Protein AF-A0A9P8H3J5-F1 (afdb_monomer)

Sequence (522 aa):
MYPSPPSVAFEPEHEPVWHLKERVVLTWQNEHNQAMHLGEPSPLNKDASLVLWLGLDSNQAVVMLQLTVTHYTKGKRKKFDIFSVPESLKLDSNEISVLGIDDIAEDISRMFEAIEGSSKSRFLRLSLSKTIPSQTLMPIRKTARAVQGAAEHVMLSMQALAKSAERFEVHMGYSTYAHQALTRNIHTLGSNYTIPSFDLQSSYSHNGGAFDLWDDYLDTESARTATNAGVDLDHRHAHKRRRARSQQGEEEEQYGEDEGPQAKRQGPRAAVDDAPPPAYEQVQVPASDCAATPRSVKCRDGSSIVPTTPLNQSSCAASSFSLDPLDTPDSPPLGPPFSPRVGPSQRPPLLLDTQPIPLTNGRLDINVALHKAFVNWLCSMERLRPYLHEDHELYTMLVAYGLAVQRGDITRFPNIKARATSLVLKQHVSSTSEVRNWDLPAEKLVQRLVRWMCGLVLHADEELIDDLLLLTRRAVELTLDGDRSSAVLDTTKRDEFLLQEATCVARFFVTYAQHLSRQLKS

Secondary structure (DSSP, 8-state):
-BPPPTT--B-TTS--EEEEEEEEEEEEE-TT--EEEE---BTTBTT--EEEEEEEETTEEEEEEEEEEEEEETTEEEEEEEEEEESS-EES-SS-EEEETTTS-HHHHHHHHHHHSS--SEEEEEEEE-SSPEEEEEEPP---SPP-THHHHHHHHHHHHHHH-SEEEEEEE--HHHHHHHHHHHHHHHH-B-PPPB-TTTHHHHT-EEE--HHHHS-TTS---HHHHHHHHHHHHHHHHHHHHHTTS---------------------------PPP----------------------------------------------------------------S--------------S--------HHHHHHHHHHHHHHHHHSTTGGG-HHHHHHHHHHHHHHHTT-TTTHHHHHHHHHHHHHHHHHHS-PPPP-TTS-HHHHHHHHHHHHHHH-S---HHHHHHHHHHHHHHHHHHH--S---HHHHHHHHHHHHHHHHHHHHHHHHHHHHHHHHHTT-

Radius of gyration: 34.44 Å; Cα contacts (8 Å, |Δi|>4): 638; chains: 1; bounding box: 90×84×95 Å

Nearest PDB structures (foldseek):
  4nqi-assembly2_D  TM=3.459E-01  e=8.595E+00  Dictyostelium discoideum
  6wgt-assembly2_B  TM=2.271E-01  e=6.020E+00  Homo sapiens
  3wvf-assembly1_A  TM=1.369E-01  e=4.912E+00  Escherichia coli UTI89

Structure (mmCIF, N/CA/C/O backbone):
data_AF-A0A9P8H3J5-F1
#
_entry.id   AF-A0A9P8H3J5-F1
#
loop_
_atom_site.group_PDB
_atom_site.id
_atom_site.type_symbol
_atom_site.label_atom_id
_atom_site.label_alt_id
_atom_site.label_comp_id
_atom_site.label_asym_id
_atom_site.label_entity_id
_atom_site.label_seq_id
_atom_site.pdbx_PDB_ins_code
_atom_site.Cartn_x
_atom_site.Cartn_y
_atom_site.Cartn_z
_atom_site.occupancy
_atom_site.B_iso_or_equiv
_atom_site.auth_seq_id
_atom_site.auth_comp_id
_atom_site.auth_asym_id
_atom_site.auth_atom_id
_atom_site.pdbx_PDB_model_num
ATOM 1 N N . MET A 1 1 ? 8.520 10.234 3.195 1.00 81.06 1 MET A N 1
ATOM 2 C CA . MET A 1 1 ? 8.019 10.651 4.521 1.00 81.06 1 MET A CA 1
ATOM 3 C C . MET A 1 1 ? 6.517 10.777 4.401 1.00 81.06 1 MET A C 1
ATOM 5 O O . MET A 1 1 ? 6.057 11.198 3.342 1.00 81.06 1 MET A O 1
ATOM 9 N N . TYR A 1 2 ? 5.777 10.349 5.416 1.00 86.81 2 TYR A N 1
ATOM 10 C CA . TYR A 1 2 ? 4.318 10.397 5.414 1.00 86.81 2 TYR A CA 1
ATOM 11 C C . TYR A 1 2 ? 3.829 11.667 6.116 1.00 86.81 2 TYR A C 1
ATOM 13 O O . TYR A 1 2 ? 4.462 12.096 7.079 1.00 86.81 2 TYR A O 1
ATOM 21 N N . PRO A 1 3 ? 2.721 12.273 5.654 1.00 90.00 3 PRO A N 1
ATOM 22 C CA . PRO A 1 3 ? 2.063 13.318 6.421 1.00 90.00 3 PRO A CA 1
ATOM 23 C C . PRO A 1 3 ? 1.509 12.731 7.721 1.00 90.00 3 PRO A C 1
ATOM 25 O O . PRO A 1 3 ? 1.103 11.563 7.755 1.00 90.00 3 PRO A O 1
ATOM 28 N N . SER A 1 4 ? 1.460 13.562 8.758 1.00 88.88 4 SER A N 1
ATOM 29 C CA . SER A 1 4 ? 0.880 13.213 10.050 1.00 88.88 4 SER A CA 1
ATOM 30 C C . SER A 1 4 ? -0.568 12.712 9.932 1.00 88.88 4 SER A C 1
ATOM 32 O O . SER A 1 4 ? -1.295 13.102 9.008 1.00 88.88 4 SER A O 1
ATOM 34 N N . PRO A 1 5 ? -1.012 11.823 10.840 1.00 89.31 5 PRO A N 1
ATOM 35 C CA . PRO A 1 5 ? -2.388 11.345 10.859 1.00 89.31 5 PRO A CA 1
ATOM 36 C C . PRO A 1 5 ? -3.385 12.515 10.944 1.00 89.31 5 PRO A C 1
ATOM 38 O O . PRO A 1 5 ? -3.269 13.350 11.835 1.00 89.31 5 PRO A O 1
ATOM 41 N N . PRO A 1 6 ? -4.408 12.571 10.073 1.00 84.00 6 PRO A N 1
ATOM 42 C CA . PRO A 1 6 ? -5.250 13.763 9.908 1.00 84.00 6 PRO A CA 1
ATOM 43 C C . PRO A 1 6 ? -6.159 14.076 11.108 1.00 84.00 6 PRO A C 1
ATOM 45 O O . PRO A 1 6 ? -6.686 15.180 11.213 1.00 84.00 6 PRO A O 1
ATOM 48 N N . SER A 1 7 ? -6.382 13.098 11.987 1.00 88.56 7 SER A N 1
ATOM 49 C CA . SER A 1 7 ? -7.260 13.208 13.159 1.00 88.56 7 SER A CA 1
ATOM 50 C C . SER A 1 7 ? -6.509 13.630 14.430 1.00 88.56 7 SER A C 1
ATOM 52 O O . SER A 1 7 ? -7.138 13.797 15.473 1.00 88.56 7 SER A O 1
ATOM 54 N N . VAL A 1 8 ? -5.187 13.801 14.358 1.00 91.38 8 VAL A N 1
ATOM 55 C CA . VAL A 1 8 ? -4.309 14.077 15.501 1.00 91.38 8 VAL A CA 1
ATOM 56 C C . VAL A 1 8 ? -3.567 15.385 15.268 1.00 91.38 8 VAL A C 1
ATOM 58 O O . VAL A 1 8 ? -3.103 15.645 14.161 1.00 91.38 8 VAL A O 1
ATOM 61 N N . ALA A 1 9 ? -3.449 16.190 16.319 1.00 92.50 9 ALA A N 1
ATOM 62 C CA . ALA A 1 9 ? -2.555 17.336 16.351 1.00 92.50 9 ALA A CA 1
ATOM 63 C C . ALA A 1 9 ? -1.394 17.044 17.308 1.00 92.50 9 ALA A C 1
ATOM 65 O O . ALA A 1 9 ? -1.600 16.514 18.402 1.00 92.50 9 ALA A O 1
ATOM 66 N N . PHE A 1 10 ? -0.184 17.387 16.882 1.00 93.12 10 PHE A N 1
ATOM 67 C CA . PHE A 1 10 ? 1.026 17.306 17.696 1.00 93.12 10 PHE A CA 1
ATOM 68 C C . PHE A 1 10 ? 1.394 18.701 18.187 1.00 93.12 10 PHE A C 1
ATOM 70 O O . PHE A 1 10 ? 1.030 19.698 17.557 1.00 93.12 10 PHE A O 1
ATOM 77 N N . GLU A 1 11 ? 2.114 18.778 19.301 1.00 91.31 11 GLU A N 1
ATOM 78 C CA . GLU A 1 11 ? 2.698 20.054 19.706 1.00 91.31 11 GLU A CA 1
ATOM 79 C C . GLU A 1 11 ? 3.701 20.516 18.628 1.00 91.31 11 GLU A C 1
ATOM 81 O O . GLU A 1 11 ? 4.525 19.707 18.195 1.00 91.31 11 GLU A O 1
ATOM 86 N N . PRO A 1 12 ? 3.658 21.783 18.165 1.00 81.81 12 PRO A N 1
ATOM 87 C CA . PRO A 1 12 ? 4.407 22.223 16.979 1.00 81.81 12 PRO A CA 1
ATOM 88 C C . PRO A 1 12 ? 5.925 22.006 17.043 1.00 81.81 12 PRO A C 1
ATOM 90 O O . PRO A 1 12 ? 6.573 21.871 16.009 1.00 81.81 12 PRO A O 1
ATOM 93 N N . GLU A 1 13 ? 6.496 21.993 18.248 1.00 82.94 13 GLU A N 1
ATOM 94 C CA . GLU A 1 13 ? 7.934 21.807 18.482 1.00 82.94 13 GLU A CA 1
ATOM 95 C C . GLU A 1 13 ? 8.346 20.324 18.558 1.00 82.94 13 GLU A C 1
ATOM 97 O O . GLU A 1 13 ? 9.537 20.019 18.536 1.00 82.94 13 GLU A O 1
ATOM 102 N N . HIS A 1 14 ? 7.373 19.407 18.599 1.00 84.50 14 HIS A N 1
ATOM 103 C CA . HIS A 1 14 ? 7.555 17.974 18.857 1.00 84.50 14 HIS A CA 1
ATOM 104 C C . HIS A 1 14 ? 6.808 17.089 17.845 1.00 84.50 14 HIS A C 1
ATOM 106 O O . HIS A 1 14 ? 6.445 15.951 18.145 1.00 84.50 14 HIS A O 1
ATOM 112 N N . GLU A 1 15 ? 6.535 17.597 16.638 1.00 90.00 15 GLU A N 1
ATOM 113 C CA . GLU A 1 15 ? 5.876 16.802 15.602 1.00 90.00 15 GLU A CA 1
ATOM 114 C C . GLU A 1 15 ? 6.831 15.724 15.043 1.00 90.00 15 GLU A C 1
ATOM 116 O O . GLU A 1 15 ? 7.870 16.062 14.462 1.00 90.00 15 GLU A O 1
ATOM 121 N N . PRO A 1 16 ? 6.490 14.422 15.154 1.00 91.81 16 PRO A N 1
ATOM 122 C CA . PRO A 1 16 ? 7.351 13.361 14.650 1.00 91.81 16 PRO A CA 1
ATOM 123 C C . PRO A 1 16 ? 7.414 13.342 13.121 1.00 91.81 16 PRO A C 1
ATOM 125 O O . PRO A 1 16 ? 6.415 13.513 12.419 1.00 91.81 16 PRO A O 1
ATOM 128 N N . VAL A 1 17 ? 8.580 12.993 12.584 1.00 92.44 17 VAL A N 1
ATOM 129 C CA . VAL A 1 17 ? 8.745 12.699 11.159 1.00 92.44 17 VAL A CA 1
ATOM 130 C C . VAL A 1 17 ? 8.361 11.245 10.899 1.00 92.44 17 VAL A C 1
ATOM 132 O O . VAL A 1 17 ? 9.054 10.315 11.311 1.00 92.44 17 VAL A O 1
ATOM 135 N N . TRP A 1 18 ? 7.262 11.026 10.180 1.00 93.12 18 TRP A N 1
ATOM 136 C CA . TRP A 1 18 ? 6.748 9.682 9.908 1.00 93.12 18 TRP A CA 1
ATOM 137 C C . TRP A 1 18 ? 7.448 9.013 8.717 1.00 93.12 18 TRP A C 1
ATOM 139 O O . TRP A 1 18 ? 7.476 9.527 7.589 1.00 93.12 18 TRP A O 1
ATOM 149 N N . HIS A 1 19 ? 7.977 7.812 8.950 1.00 91.62 19 HIS A N 1
ATOM 150 C CA . HIS A 1 19 ? 8.714 7.021 7.961 1.00 91.62 19 HIS A CA 1
ATOM 151 C C . HIS A 1 19 ? 7.955 5.784 7.487 1.00 91.62 19 HIS A C 1
ATOM 153 O O . HIS A 1 19 ? 8.185 5.335 6.365 1.00 91.62 19 HIS A O 1
ATOM 159 N N . LEU A 1 20 ? 7.037 5.270 8.305 1.00 92.75 20 LEU A N 1
ATOM 160 C CA . LEU A 1 20 ? 6.220 4.101 8.010 1.00 92.75 20 LEU A CA 1
ATOM 161 C C . LEU A 1 20 ? 4.750 4.405 8.288 1.00 92.75 20 LEU A C 1
ATOM 163 O O . LEU A 1 20 ? 4.419 4.973 9.329 1.00 92.75 20 LEU A O 1
ATOM 167 N N . LYS A 1 21 ? 3.891 3.972 7.369 1.00 93.50 21 LYS A N 1
ATOM 168 C CA . LYS A 1 21 ? 2.440 3.942 7.519 1.00 93.50 21 LYS A CA 1
ATOM 169 C C . LYS A 1 21 ? 1.933 2.713 6.780 1.00 93.50 21 LYS A C 1
ATOM 171 O O . LYS A 1 21 ? 1.763 2.763 5.566 1.00 93.50 21 LYS A O 1
ATOM 176 N N . GLU A 1 22 ? 1.714 1.624 7.500 1.00 91.06 22 GLU A N 1
ATOM 177 C CA . GLU A 1 22 ? 1.332 0.348 6.890 1.00 91.06 22 GLU A CA 1
ATOM 178 C C . GLU A 1 22 ? 0.123 -0.259 7.578 1.00 91.06 22 GLU A C 1
ATOM 180 O O . GLU A 1 22 ? -0.057 -0.121 8.787 1.00 91.06 22 GLU A O 1
ATOM 185 N N . ARG A 1 23 ? -0.717 -0.945 6.803 1.00 89.56 23 ARG A N 1
ATOM 186 C CA . ARG A 1 23 ? -1.819 -1.721 7.367 1.00 89.56 23 ARG A CA 1
ATOM 187 C C . ARG A 1 23 ? -1.261 -2.994 7.993 1.00 89.56 23 ARG A C 1
ATOM 189 O O . ARG A 1 23 ? -0.453 -3.684 7.374 1.00 89.56 23 ARG A O 1
ATOM 196 N N . VAL A 1 24 ? -1.711 -3.300 9.205 1.00 91.50 24 VAL A N 1
ATOM 197 C CA . VAL A 1 24 ? -1.157 -4.401 9.995 1.00 91.50 24 VAL A CA 1
ATOM 198 C C . VAL A 1 24 ? -2.235 -5.306 10.568 1.00 91.50 24 VAL A C 1
ATOM 200 O O . VAL A 1 24 ? -3.375 -4.888 10.784 1.00 91.50 24 VAL A O 1
ATOM 203 N N . VAL A 1 25 ? -1.832 -6.541 10.838 1.00 90.81 25 VAL A N 1
ATOM 204 C CA . VAL A 1 25 ? -2.542 -7.487 11.694 1.00 90.81 25 VAL A CA 1
ATOM 205 C C . VAL A 1 25 ? -1.675 -7.715 12.923 1.00 90.81 25 VAL A C 1
ATOM 207 O O . VAL A 1 25 ? -0.479 -7.975 12.810 1.00 90.81 25 VAL A O 1
ATOM 210 N N . LEU A 1 26 ? -2.275 -7.590 14.100 1.00 92.69 26 LEU A N 1
ATOM 211 C CA . LEU A 1 26 ? -1.624 -7.874 15.370 1.00 92.69 26 LEU A CA 1
ATOM 212 C C . LEU A 1 26 ? -2.099 -9.208 15.902 1.00 92.69 26 LEU A C 1
ATOM 214 O O . LEU A 1 26 ? -3.298 -9.477 15.864 1.00 92.69 26 LEU A O 1
ATOM 218 N N . THR A 1 27 ? -1.179 -9.979 16.467 1.00 92.25 27 THR A N 1
ATOM 219 C CA . THR A 1 27 ? -1.492 -11.219 17.177 1.00 92.25 27 THR A CA 1
ATOM 220 C C . THR A 1 27 ? -0.816 -11.249 18.537 1.00 92.25 27 THR A C 1
ATOM 222 O O . THR A 1 27 ? 0.349 -10.874 18.666 1.00 92.25 27 THR A O 1
ATOM 225 N N . TRP A 1 28 ? -1.534 -11.703 19.560 1.00 92.88 28 TRP A N 1
ATOM 226 C CA . TRP A 1 28 ? -0.997 -11.884 20.909 1.00 92.88 28 TRP A CA 1
ATOM 227 C C . TRP A 1 28 ? -1.733 -13.005 21.638 1.00 92.88 28 TRP A C 1
ATOM 229 O O . TRP A 1 28 ? -2.770 -13.486 21.182 1.00 92.88 28 TRP A O 1
ATOM 239 N N . GLN A 1 29 ? -1.202 -13.423 22.783 1.00 89.19 29 GLN A N 1
ATOM 240 C CA . GLN A 1 29 ? -1.889 -14.347 23.680 1.00 89.19 29 GLN A CA 1
ATOM 241 C C . GLN A 1 29 ? -2.509 -13.562 24.831 1.00 89.19 29 GLN A C 1
ATOM 243 O O . GLN A 1 29 ? -1.856 -12.703 25.424 1.00 89.19 29 GLN A O 1
ATOM 248 N N . ASN A 1 30 ? -3.779 -13.828 25.132 1.00 83.62 30 ASN A N 1
ATOM 249 C CA . ASN A 1 30 ? -4.392 -13.289 26.343 1.00 83.62 30 ASN A CA 1
ATOM 250 C C . ASN A 1 30 ? -3.945 -14.076 27.590 1.00 83.62 30 ASN A C 1
ATOM 252 O O . ASN A 1 30 ? -3.291 -15.111 27.490 1.00 83.62 30 ASN A O 1
ATOM 256 N N . GLU A 1 31 ? -4.366 -13.623 28.773 1.00 78.88 31 GLU A N 1
ATOM 257 C CA . GLU A 1 31 ? -4.077 -14.270 30.068 1.00 78.88 31 GLU A CA 1
ATOM 258 C C . GLU A 1 31 ? -4.538 -15.740 30.151 1.00 78.88 31 GLU A C 1
ATOM 260 O O . GLU A 1 31 ? -4.097 -16.492 31.013 1.00 78.88 31 GLU A O 1
ATOM 265 N N . HIS A 1 32 ? -5.427 -16.158 29.246 1.00 80.75 32 HIS A N 1
ATOM 266 C CA . HIS A 1 32 ? -5.994 -17.502 29.173 1.00 80.75 32 HIS A CA 1
ATOM 267 C C . HIS A 1 32 ? -5.333 -18.342 28.062 1.00 80.75 32 HIS A C 1
ATOM 269 O O . HIS A 1 32 ? -5.881 -19.372 27.668 1.00 80.75 32 HIS A O 1
ATOM 275 N N . ASN A 1 33 ? -4.185 -17.898 27.531 1.00 77.94 33 ASN A N 1
ATOM 276 C CA . ASN A 1 33 ? -3.461 -18.498 26.402 1.00 77.94 33 ASN A CA 1
ATOM 277 C C . ASN A 1 33 ? -4.294 -18.657 25.120 1.00 77.94 33 ASN A C 1
ATOM 279 O O . ASN A 1 33 ? -3.984 -19.486 24.264 1.00 77.94 33 ASN A O 1
ATOM 283 N N . GLN A 1 34 ? -5.352 -17.866 24.959 1.00 82.31 34 GLN A N 1
ATOM 284 C CA . GLN A 1 34 ? -6.109 -17.828 23.716 1.00 82.31 34 GLN A CA 1
ATOM 285 C C . GLN A 1 34 ? -5.425 -16.866 22.749 1.00 82.31 34 GLN A C 1
ATOM 287 O O . GLN A 1 34 ? -5.047 -15.751 23.125 1.00 82.31 34 GLN A O 1
ATOM 292 N N . ALA A 1 35 ? -5.283 -17.306 21.500 1.00 83.06 35 ALA A N 1
ATOM 293 C CA . ALA A 1 35 ? -4.783 -16.471 20.423 1.00 83.06 35 ALA A CA 1
ATOM 294 C C . ALA A 1 35 ? -5.803 -15.369 20.117 1.00 83.06 35 ALA A C 1
ATOM 296 O O . ALA A 1 35 ? -6.949 -15.639 19.756 1.00 83.06 35 ALA A O 1
ATOM 297 N N . MET A 1 36 ? -5.372 -14.126 20.282 1.00 87.06 36 MET A N 1
ATOM 298 C CA . MET A 1 36 ? -6.136 -12.930 19.968 1.00 87.06 36 MET A CA 1
ATOM 299 C C . MET A 1 36 ? -5.539 -12.265 18.736 1.00 87.06 36 MET A C 1
ATOM 301 O O . MET A 1 36 ? -4.320 -12.262 18.551 1.00 87.06 36 MET A O 1
ATOM 305 N N . HIS A 1 37 ? -6.402 -11.661 17.927 1.00 86.69 37 HIS A N 1
ATOM 306 C CA . HIS A 1 37 ? -6.003 -10.912 16.745 1.00 86.69 37 HIS A CA 1
ATOM 307 C C . HIS A 1 37 ? -6.721 -9.561 16.662 1.00 86.69 37 HIS A C 1
ATOM 309 O O . HIS A 1 37 ? -7.819 -9.365 17.194 1.00 86.69 37 HIS A O 1
ATOM 315 N N . LEU A 1 38 ? -6.095 -8.612 15.968 1.00 88.31 38 LEU A N 1
ATOM 316 C CA . LEU A 1 38 ? -6.678 -7.317 15.629 1.00 88.31 38 LEU A CA 1
ATOM 317 C C . LEU A 1 38 ? -6.196 -6.867 14.247 1.00 88.31 38 LEU A C 1
ATOM 319 O O . LEU A 1 38 ? -5.045 -7.083 13.891 1.00 88.31 38 LEU A O 1
ATOM 323 N N . GLY A 1 39 ? -7.063 -6.202 13.483 1.00 81.81 39 GLY A N 1
ATOM 324 C CA . GLY A 1 39 ? -6.759 -5.726 12.124 1.00 81.81 39 GLY A CA 1
ATOM 325 C C . GLY A 1 39 ? -7.553 -6.433 11.024 1.00 81.81 39 GLY A C 1
ATOM 326 O O . GLY A 1 39 ? -7.535 -5.984 9.875 1.00 81.81 39 GLY A O 1
ATOM 327 N N . GLU A 1 40 ? -8.313 -7.469 11.389 1.00 73.81 40 GLU A N 1
ATOM 328 C CA . GLU A 1 40 ? -9.227 -8.170 10.491 1.00 73.81 40 GLU A CA 1
ATOM 329 C C . GLU A 1 40 ? -10.328 -7.257 9.925 1.00 73.81 40 GLU A C 1
ATOM 331 O O . GLU A 1 40 ? -10.943 -6.474 10.662 1.00 73.81 40 GLU A O 1
ATOM 336 N N . PRO A 1 41 ? -10.655 -7.382 8.626 1.00 57.69 41 PRO A N 1
ATOM 337 C CA . PRO A 1 41 ? -11.807 -6.720 8.050 1.00 57.69 41 PRO A CA 1
ATOM 338 C C . PRO A 1 41 ? -13.062 -7.457 8.523 1.00 57.69 41 PRO A C 1
ATOM 340 O O . PRO A 1 41 ? -13.454 -8.483 7.973 1.00 57.69 41 PRO A O 1
ATOM 343 N N . SER A 1 42 ? -13.734 -6.929 9.546 1.00 52.50 42 SER A N 1
ATOM 344 C CA . SER A 1 42 ? -15.024 -7.487 9.956 1.00 52.50 42 SER A CA 1
ATOM 345 C C . SER A 1 42 ? -16.015 -7.412 8.781 1.00 52.50 42 SER A C 1
ATOM 347 O O . SER A 1 42 ? -16.145 -6.349 8.160 1.00 52.50 42 SER A O 1
ATOM 349 N N . PRO A 1 43 ? -16.802 -8.468 8.499 1.00 50.28 43 PRO A N 1
ATOM 350 C CA . PRO A 1 43 ? -17.794 -8.456 7.419 1.00 50.28 43 PRO A CA 1
ATOM 351 C C . PRO A 1 43 ? -18.840 -7.333 7.564 1.00 50.28 43 PRO A C 1
ATOM 353 O O . PRO A 1 43 ? -19.448 -6.918 6.575 1.00 50.28 43 PRO A O 1
ATOM 356 N N . LEU A 1 44 ? -19.022 -6.808 8.782 1.00 52.03 44 LEU A N 1
ATOM 357 C CA . LEU A 1 44 ? -19.921 -5.697 9.119 1.00 52.03 44 LEU A CA 1
ATOM 358 C C . LEU A 1 44 ? -19.205 -4.338 9.229 1.00 52.03 44 LEU A C 1
ATOM 360 O O . LEU A 1 44 ? -19.861 -3.294 9.238 1.00 52.03 44 LEU A O 1
ATOM 364 N N . ASN A 1 45 ? -17.873 -4.343 9.297 1.00 57.53 45 ASN A N 1
ATOM 365 C CA . ASN A 1 45 ? -17.013 -3.171 9.429 1.00 57.53 45 ASN A CA 1
ATOM 366 C C . ASN A 1 45 ? -15.839 -3.277 8.439 1.00 57.53 45 ASN A C 1
ATOM 368 O O . ASN A 1 45 ? -14.677 -3.229 8.828 1.00 57.53 45 ASN A O 1
ATOM 372 N N . LYS A 1 46 ? -16.163 -3.433 7.146 1.00 58.88 46 LYS A N 1
ATOM 373 C CA . LYS A 1 46 ? -15.189 -3.638 6.054 1.00 58.88 46 LYS A CA 1
ATOM 374 C C . LYS A 1 46 ? -14.120 -2.544 5.953 1.00 58.88 46 LYS A C 1
ATOM 376 O O . LYS A 1 46 ? -13.053 -2.776 5.399 1.00 58.88 46 LYS A O 1
ATOM 381 N N . ASP A 1 47 ? -14.410 -1.362 6.492 1.00 57.88 47 ASP A N 1
ATOM 382 C CA . ASP A 1 47 ? -13.519 -0.202 6.449 1.00 57.88 47 ASP A CA 1
ATOM 383 C C . ASP A 1 47 ? -12.731 -0.030 7.757 1.00 57.88 47 ASP A C 1
ATOM 385 O O . ASP A 1 47 ? -12.022 0.964 7.891 1.00 57.88 47 ASP A O 1
ATOM 389 N N . ALA A 1 48 ? -12.880 -0.932 8.738 1.00 64.94 48 ALA A N 1
ATOM 390 C CA . ALA A 1 48 ? -11.974 -0.940 9.874 1.00 64.94 48 ALA A CA 1
ATOM 391 C C . ALA A 1 48 ? -10.596 -1.387 9.396 1.00 64.94 48 ALA A C 1
ATOM 393 O O . ALA A 1 48 ? -10.415 -2.495 8.890 1.00 64.94 48 ALA A O 1
ATOM 394 N N . SER A 1 49 ? -9.637 -0.484 9.536 1.00 80.56 49 SER A N 1
ATOM 395 C CA . SER A 1 49 ? -8.236 -0.719 9.233 1.00 80.56 49 SER A CA 1
ATOM 396 C C . SER A 1 49 ? -7.421 -0.413 10.472 1.00 80.56 49 SER A C 1
ATOM 398 O O . SER A 1 49 ? -7.587 0.652 11.073 1.00 80.56 49 SER A O 1
ATOM 400 N N . LEU A 1 50 ? -6.543 -1.344 10.824 1.00 90.88 50 LEU A N 1
ATOM 401 C CA . LEU A 1 50 ? -5.487 -1.113 11.789 1.00 90.88 50 LEU A CA 1
ATOM 402 C C . LEU A 1 50 ? -4.217 -0.727 11.027 1.00 90.88 50 LEU A C 1
ATOM 404 O O . LEU A 1 50 ? -3.801 -1.437 10.112 1.00 90.88 50 LEU A O 1
ATOM 408 N N . VAL A 1 51 ? -3.628 0.408 11.380 1.00 92.69 51 VAL A N 1
ATOM 409 C CA . VAL A 1 51 ? -2.446 0.966 10.722 1.00 92.69 51 VAL A CA 1
ATOM 410 C C . VAL A 1 51 ? -1.352 1.182 11.757 1.00 92.69 51 VAL A C 1
ATOM 412 O O . VAL A 1 51 ? -1.587 1.812 12.786 1.00 92.69 51 VAL A O 1
ATOM 415 N N . LEU A 1 52 ? -0.156 0.682 11.467 1.00 94.06 52 LEU A N 1
ATOM 416 C CA . LEU A 1 52 ? 1.056 0.985 12.212 1.00 94.06 52 LEU A CA 1
ATOM 417 C C . LEU A 1 52 ? 1.708 2.237 11.633 1.00 94.06 52 LEU A C 1
ATOM 419 O O . LEU A 1 52 ? 1.994 2.312 10.435 1.00 94.06 52 LEU A O 1
ATOM 423 N N . TRP A 1 53 ? 2.004 3.174 12.520 1.00 94.62 53 TRP A N 1
ATOM 424 C CA . TRP A 1 53 ? 2.817 4.345 12.258 1.00 94.62 53 TRP A CA 1
ATOM 425 C C . TRP A 1 53 ? 4.148 4.206 12.988 1.00 94.62 53 TRP A C 1
ATOM 427 O O . TRP A 1 53 ? 4.169 3.908 14.183 1.00 94.62 53 TRP A O 1
ATOM 437 N N . LEU A 1 54 ? 5.249 4.437 12.272 1.00 92.50 54 LEU A N 1
ATOM 438 C CA . LEU A 1 54 ? 6.584 4.542 12.860 1.00 92.50 54 LEU A CA 1
ATOM 439 C C . LEU A 1 54 ? 7.261 5.811 12.353 1.00 92.50 54 LEU A C 1
ATOM 441 O O . LEU A 1 54 ? 7.309 6.078 11.145 1.00 92.50 54 LEU A O 1
ATOM 445 N N . GLY A 1 55 ? 7.763 6.601 13.290 1.00 92.94 55 GLY A N 1
ATOM 446 C CA . GLY A 1 55 ? 8.399 7.883 13.038 1.00 92.94 55 GLY A CA 1
ATOM 447 C C . GLY A 1 55 ? 9.573 8.135 13.970 1.00 92.94 55 GLY A C 1
ATOM 448 O O . GLY A 1 55 ? 9.931 7.285 14.788 1.00 92.94 55 GLY A O 1
ATOM 449 N N . LEU A 1 56 ? 10.177 9.307 13.812 1.00 91.56 56 LEU A N 1
ATOM 450 C CA . LEU A 1 56 ? 11.253 9.805 14.659 1.00 91.56 56 LEU A CA 1
ATOM 451 C C . LEU A 1 56 ? 10.886 11.191 15.193 1.00 91.56 56 LEU A C 1
ATOM 453 O O . LEU A 1 56 ? 10.521 12.063 14.409 1.00 91.56 56 LEU A O 1
ATOM 457 N N . ASP A 1 57 ? 11.043 11.400 16.495 1.00 90.44 57 ASP A N 1
ATOM 458 C CA . ASP A 1 57 ? 11.034 12.718 17.135 1.00 90.44 57 ASP A CA 1
ATOM 459 C C . ASP A 1 57 ? 12.392 12.928 17.805 1.00 90.44 57 ASP A C 1
ATOM 461 O O . ASP A 1 57 ? 12.804 12.131 18.643 1.00 90.44 57 ASP A O 1
ATOM 465 N N . SER A 1 58 ? 13.134 13.961 17.400 1.00 86.50 58 SER A N 1
ATOM 466 C CA . SER A 1 58 ? 14.419 14.305 18.026 1.00 86.50 58 SER A CA 1
ATOM 467 C C . SER A 1 58 ? 15.416 13.124 18.109 1.00 86.50 58 SER A C 1
ATOM 469 O O . SER A 1 58 ? 16.157 12.979 19.080 1.00 86.50 58 SER A O 1
ATOM 471 N N . ASN A 1 59 ? 15.443 12.272 17.071 1.00 83.62 59 ASN A N 1
ATOM 472 C CA . ASN A 1 59 ? 16.189 10.999 16.977 1.00 83.62 59 ASN A CA 1
ATOM 473 C C . ASN A 1 59 ? 15.730 9.868 17.918 1.00 83.62 59 ASN A C 1
ATOM 475 O O . ASN A 1 59 ? 16.416 8.852 18.030 1.00 83.62 59 ASN A O 1
ATOM 479 N N . GLN A 1 60 ? 14.577 10.005 18.559 1.00 88.88 60 GLN A N 1
ATOM 480 C CA . GLN A 1 60 ? 13.920 8.955 19.329 1.00 88.88 60 GLN A CA 1
ATOM 481 C C . GLN A 1 60 ? 12.802 8.328 18.491 1.00 88.88 60 GLN A C 1
ATOM 483 O O . GLN A 1 60 ? 12.106 9.014 17.742 1.00 88.88 60 GLN A O 1
ATOM 488 N N . ALA A 1 61 ? 12.648 7.009 18.575 1.00 89.94 61 ALA A N 1
ATOM 489 C CA . ALA A 1 61 ? 11.623 6.290 17.838 1.00 89.94 61 ALA A CA 1
ATOM 490 C C . ALA A 1 61 ? 10.242 6.529 18.448 1.00 89.94 61 ALA A C 1
ATOM 492 O O . ALA A 1 61 ? 10.061 6.423 19.659 1.00 89.94 61 ALA A O 1
ATOM 493 N N . VAL A 1 62 ? 9.269 6.777 17.576 1.00 92.19 62 VAL A N 1
ATOM 494 C CA . VAL A 1 62 ? 7.858 6.949 17.917 1.00 92.19 62 VAL A CA 1
ATOM 495 C C . VAL A 1 62 ? 7.050 5.881 17.193 1.00 92.19 62 VAL A C 1
ATOM 497 O O . VAL A 1 62 ? 7.203 5.698 15.982 1.00 92.19 62 VAL A O 1
ATOM 500 N N . VAL A 1 63 ? 6.170 5.190 17.919 1.00 92.69 63 VAL A N 1
ATOM 501 C CA . VAL A 1 63 ? 5.274 4.167 17.364 1.00 92.69 63 VAL A CA 1
ATOM 502 C C . VAL A 1 63 ? 3.842 4.439 17.787 1.00 92.69 63 VAL A C 1
ATOM 504 O O . VAL A 1 63 ? 3.570 4.753 18.941 1.00 92.69 63 VAL A O 1
ATOM 507 N N . MET A 1 64 ? 2.910 4.289 16.850 1.00 94.31 64 MET A N 1
ATOM 508 C CA . MET A 1 64 ? 1.489 4.477 17.116 1.00 94.31 64 MET A CA 1
ATOM 509 C C . MET A 1 64 ? 0.642 3.523 16.277 1.00 94.31 64 MET A C 1
ATOM 511 O O . MET A 1 64 ? 0.905 3.301 15.096 1.00 94.31 64 MET A O 1
ATOM 515 N N . LEU A 1 65 ? -0.405 2.975 16.885 1.00 95.06 65 LEU A N 1
ATOM 516 C CA . LEU A 1 65 ? -1.395 2.132 16.226 1.00 95.06 65 LEU A CA 1
ATOM 517 C C . LEU A 1 65 ? -2.682 2.925 16.028 1.00 95.06 65 LEU A C 1
ATOM 519 O O . LEU A 1 65 ? -3.335 3.298 16.998 1.00 95.06 65 LEU A O 1
ATOM 523 N N . GLN A 1 66 ? -3.063 3.155 14.777 1.00 94.25 66 GLN A N 1
ATOM 524 C CA . GLN A 1 66 ? -4.326 3.787 14.420 1.00 94.25 66 GLN A CA 1
ATOM 525 C C . GLN A 1 66 ? -5.364 2.718 14.092 1.00 94.25 66 GLN A C 1
ATOM 527 O O . GLN A 1 66 ? -5.190 1.945 13.152 1.00 94.25 66 GLN A O 1
ATOM 532 N N . LEU A 1 67 ? -6.481 2.736 14.806 1.00 92.44 67 LEU A N 1
ATOM 533 C CA . LEU A 1 67 ? -7.649 1.919 14.522 1.00 92.44 67 LEU A CA 1
ATOM 534 C C . LEU A 1 67 ? -8.807 2.808 14.064 1.00 92.44 67 LEU A C 1
ATOM 536 O O . LEU A 1 67 ? -9.345 3.592 14.845 1.00 92.44 67 LEU A O 1
ATOM 540 N N . THR A 1 68 ? -9.250 2.639 12.821 1.00 89.62 68 THR A N 1
ATOM 541 C CA . THR A 1 68 ? -10.470 3.296 12.333 1.00 89.62 68 THR A CA 1
ATOM 542 C C . THR A 1 68 ? -11.695 2.450 12.674 1.00 89.62 68 THR A C 1
ATOM 544 O O . THR A 1 68 ? -11.839 1.321 12.209 1.00 89.62 68 THR A O 1
ATOM 547 N N . VAL A 1 69 ? -12.630 2.998 13.448 1.00 86.69 69 VAL A N 1
ATOM 548 C CA . VAL A 1 69 ? -13.857 2.309 13.867 1.00 86.69 69 VAL A CA 1
ATOM 549 C C . VAL A 1 69 ? -15.062 2.868 13.115 1.00 86.69 69 VAL A C 1
ATOM 551 O O . VAL A 1 69 ? -15.445 4.028 13.282 1.00 86.69 69 VAL A O 1
ATOM 554 N N . THR A 1 70 ? -15.730 2.028 12.316 1.00 83.12 70 THR A N 1
ATOM 555 C CA . THR A 1 70 ? -17.080 2.341 11.828 1.00 83.12 70 THR A CA 1
ATOM 556 C C . THR A 1 70 ? -18.129 1.885 12.837 1.00 83.12 70 THR A C 1
ATOM 558 O O . THR A 1 70 ? -18.192 0.709 13.176 1.00 83.12 70 THR A O 1
ATOM 561 N N . HIS A 1 71 ? -19.043 2.775 13.213 1.00 80.88 71 HIS A N 1
ATOM 562 C CA . HIS A 1 71 ? -20.251 2.422 13.956 1.00 80.88 71 HIS A CA 1
ATOM 563 C C . HIS A 1 71 ? -21.500 3.033 13.309 1.00 80.88 71 HIS A C 1
ATOM 565 O O . HIS A 1 71 ? -21.430 4.026 12.581 1.00 80.88 71 HIS A O 1
ATOM 571 N N . TYR A 1 72 ? -22.664 2.437 13.563 1.00 75.38 72 TYR A N 1
ATOM 572 C CA . TYR A 1 72 ? -23.940 2.911 13.031 1.00 75.38 72 TYR A CA 1
ATOM 573 C C . TYR A 1 72 ? -24.746 3.597 14.130 1.00 75.38 72 TYR A C 1
ATOM 575 O O . TYR A 1 72 ? -25.122 2.980 15.122 1.00 75.38 72 TYR A O 1
ATOM 583 N N . THR A 1 73 ? -25.064 4.875 13.935 1.00 74.12 73 THR A N 1
ATOM 584 C CA . THR A 1 73 ? -25.933 5.638 14.843 1.00 74.12 73 THR A CA 1
ATOM 585 C C . THR A 1 73 ? -27.161 6.117 14.092 1.00 74.12 73 THR A C 1
ATOM 587 O O . THR A 1 73 ? -27.024 6.850 13.114 1.00 74.12 73 THR A O 1
ATOM 590 N N . LYS A 1 74 ? -28.361 5.733 14.549 1.00 75.31 74 LYS A N 1
ATOM 591 C CA . LYS A 1 74 ? -29.642 6.128 13.924 1.00 75.31 74 LYS A CA 1
ATOM 592 C C . LYS A 1 74 ? -29.666 5.867 12.404 1.00 75.31 74 LYS A C 1
ATOM 594 O O . LYS A 1 74 ? -30.049 6.735 11.628 1.00 75.31 74 LYS A O 1
ATOM 599 N N . GLY A 1 75 ? -29.157 4.709 11.975 1.00 72.62 75 GLY A N 1
ATOM 600 C CA . GLY A 1 75 ? -29.071 4.328 10.558 1.00 72.62 75 GLY A CA 1
ATOM 601 C C . GLY A 1 75 ? -27.973 5.031 9.748 1.00 72.62 75 GLY A C 1
ATOM 602 O O . GLY A 1 75 ? -27.738 4.650 8.607 1.00 72.62 75 GLY A O 1
ATOM 603 N N . LYS A 1 76 ? -27.255 6.008 10.319 1.00 78.44 76 LYS A N 1
ATOM 604 C CA . LYS A 1 76 ? -26.121 6.671 9.662 1.00 78.44 76 LYS A CA 1
ATOM 605 C C . LYS A 1 76 ? -24.805 6.018 10.061 1.00 78.44 76 LYS A C 1
ATOM 607 O O . LYS A 1 76 ? -24.527 5.835 11.249 1.00 78.44 76 LYS A O 1
ATOM 612 N N . ARG A 1 77 ? -23.988 5.716 9.055 1.00 80.75 77 ARG A N 1
ATOM 613 C CA . ARG A 1 77 ? -22.614 5.243 9.213 1.00 80.75 77 ARG A CA 1
ATOM 614 C C . ARG A 1 77 ? -21.734 6.395 9.708 1.00 80.75 77 ARG A C 1
ATOM 616 O O . ARG A 1 77 ? -21.697 7.447 9.077 1.00 80.75 77 ARG A O 1
ATOM 623 N N . LYS A 1 78 ? -21.033 6.200 10.822 1.00 83.44 78 LYS A N 1
ATOM 624 C CA . LYS A 1 78 ? -20.047 7.139 11.373 1.00 83.44 78 LYS A CA 1
ATOM 625 C C . LYS A 1 78 ? -18.699 6.447 11.516 1.00 83.44 78 LYS A C 1
ATOM 627 O O . LYS A 1 78 ? -18.656 5.277 11.887 1.00 83.44 78 LYS A O 1
ATOM 632 N N . LYS A 1 79 ? -17.619 7.177 11.248 1.00 86.50 79 LYS A N 1
ATOM 633 C CA . LYS A 1 79 ? -16.238 6.718 11.420 1.00 86.50 79 LYS A CA 1
ATOM 634 C C . LYS A 1 79 ? -15.520 7.628 12.402 1.00 86.50 79 LYS A C 1
ATOM 636 O O . LYS A 1 79 ? -15.798 8.825 12.424 1.00 86.50 79 LYS A O 1
ATOM 641 N N . PHE A 1 80 ? -14.640 7.052 13.197 1.00 87.56 80 PHE A N 1
ATOM 642 C CA . PHE A 1 80 ? -13.698 7.787 14.027 1.00 87.56 80 PHE A CA 1
ATOM 643 C C . PHE A 1 80 ? -12.432 6.950 14.183 1.00 87.56 80 PHE A C 1
ATOM 645 O O . PHE A 1 80 ? -12.493 5.724 14.081 1.00 87.56 80 PHE A O 1
ATOM 652 N N . ASP A 1 81 ? -11.307 7.617 14.392 1.00 91.31 81 ASP A N 1
ATOM 653 C CA . ASP A 1 81 ? -10.036 6.960 14.667 1.00 91.31 81 ASP A CA 1
ATOM 654 C C . ASP A 1 81 ? -9.798 6.890 16.174 1.00 91.31 81 ASP A C 1
ATOM 656 O O . ASP A 1 81 ? -10.259 7.748 16.927 1.00 91.31 81 ASP A O 1
ATOM 660 N N . ILE A 1 82 ? -9.083 5.854 16.589 1.00 93.25 82 ILE A N 1
ATOM 661 C CA . ILE A 1 82 ? -8.509 5.690 17.919 1.00 93.25 82 ILE A CA 1
ATOM 662 C C . ILE A 1 82 ? -7.014 5.457 17.717 1.00 93.25 82 ILE A C 1
ATOM 664 O O . ILE A 1 82 ? -6.635 4.704 16.817 1.00 93.25 82 ILE A O 1
ATOM 668 N N . PHE A 1 83 ? -6.173 6.064 18.549 1.00 95.00 83 PHE A N 1
ATOM 669 C CA . PHE A 1 83 ? -4.723 5.914 18.455 1.00 95.00 83 PHE A CA 1
ATOM 670 C C . PHE A 1 83 ? -4.176 5.336 19.748 1.00 95.00 83 PHE A C 1
ATOM 672 O O . PHE A 1 83 ? -4.305 5.960 20.792 1.00 95.00 83 PHE A O 1
ATOM 679 N N . SER A 1 84 ? -3.567 4.155 19.696 1.00 95.12 84 SER A N 1
ATOM 680 C CA . SER A 1 84 ? -2.876 3.586 20.852 1.00 95.12 84 SER A CA 1
ATOM 681 C C . SER A 1 84 ? -1.377 3.753 20.711 1.00 95.12 84 SER A C 1
ATOM 683 O O . SER A 1 84 ? -0.794 3.455 19.665 1.00 95.12 84 SER A O 1
ATOM 685 N N . VAL A 1 85 ? -0.776 4.242 21.782 1.00 93.81 85 VAL A N 1
ATOM 686 C CA . VAL A 1 85 ? 0.621 4.630 21.869 1.00 93.81 85 VAL A CA 1
ATOM 687 C C . VAL A 1 85 ? 1.217 3.861 23.045 1.00 93.81 85 VAL A C 1
ATOM 689 O O . VAL A 1 85 ? 0.819 4.089 24.188 1.00 93.81 85 VAL A O 1
ATOM 692 N N . PRO A 1 86 ? 2.102 2.881 22.810 1.00 90.62 86 PRO A N 1
ATOM 693 C CA . PRO A 1 86 ? 2.780 2.205 23.908 1.00 90.62 86 PRO A CA 1
ATOM 694 C C . PRO A 1 86 ? 3.608 3.213 24.712 1.00 90.62 86 PRO A C 1
ATOM 696 O O . PRO A 1 86 ? 4.243 4.081 24.133 1.00 90.62 86 PRO A O 1
ATOM 699 N N . GLU A 1 87 ? 3.613 3.130 26.040 1.00 86.81 87 GLU A N 1
ATOM 700 C CA . GLU A 1 87 ? 4.500 3.992 26.841 1.00 86.81 87 GLU A CA 1
ATOM 701 C C . GLU A 1 87 ? 5.931 3.453 26.886 1.00 86.81 87 GLU A C 1
ATOM 703 O O . GLU A 1 87 ? 6.901 4.200 26.989 1.00 86.81 87 GLU A O 1
ATOM 708 N N . SER A 1 88 ? 6.068 2.136 26.755 1.00 86.88 88 SER A N 1
ATOM 709 C CA . SER A 1 88 ? 7.340 1.471 26.548 1.00 86.88 88 SER A CA 1
ATOM 710 C C . SER A 1 88 ? 7.207 0.468 25.419 1.00 86.88 88 SER A C 1
ATOM 712 O O . SER A 1 88 ? 6.195 -0.222 25.292 1.00 86.88 88 SER A O 1
ATOM 714 N N . LEU A 1 89 ? 8.237 0.383 24.588 1.00 88.12 89 LEU A N 1
ATOM 715 C CA . LEU A 1 89 ? 8.284 -0.587 23.513 1.00 88.12 89 LEU A CA 1
ATOM 716 C C . LEU A 1 89 ? 9.710 -1.099 23.375 1.00 88.12 89 LEU A C 1
ATOM 718 O O . LEU A 1 89 ? 10.666 -0.326 23.366 1.00 88.12 89 LEU A O 1
ATOM 722 N N . LYS A 1 90 ? 9.842 -2.416 23.303 1.00 87.94 90 LYS A N 1
ATOM 723 C CA . LYS A 1 90 ? 11.094 -3.120 23.089 1.00 87.94 90 LYS A CA 1
ATOM 724 C C . LYS A 1 90 ? 10.920 -4.075 21.932 1.00 87.94 90 LYS A C 1
ATOM 726 O O . LYS A 1 90 ? 9.844 -4.621 21.694 1.00 87.94 90 LYS A O 1
ATOM 731 N N . LEU A 1 91 ? 12.010 -4.247 21.211 1.00 87.50 91 LEU A N 1
ATOM 732 C CA . LEU A 1 91 ? 12.094 -5.186 20.121 1.00 87.50 91 LEU A CA 1
ATOM 733 C C . LEU A 1 91 ? 12.687 -6.488 20.656 1.00 87.50 91 LEU A C 1
ATOM 735 O O . LEU A 1 91 ? 13.761 -6.472 21.258 1.00 87.50 91 LEU A O 1
ATOM 739 N N . ASP A 1 92 ? 11.996 -7.602 20.438 1.00 84.38 92 ASP A N 1
ATOM 740 C CA . ASP A 1 92 ? 12.453 -8.902 20.942 1.00 84.38 92 ASP A CA 1
ATOM 741 C C . ASP A 1 92 ? 13.586 -9.490 20.075 1.00 84.38 92 ASP A C 1
ATOM 743 O O . ASP A 1 92 ? 14.376 -10.306 20.545 1.00 84.38 92 ASP A O 1
ATOM 747 N N . SER A 1 93 ? 13.695 -9.052 18.814 1.00 80.12 93 SER A N 1
ATOM 748 C CA . SER A 1 93 ? 14.756 -9.432 17.874 1.00 80.12 93 SER A CA 1
ATOM 749 C C . SER A 1 93 ? 15.171 -8.248 17.009 1.00 80.12 93 SER A C 1
ATOM 751 O O . SER A 1 93 ? 14.326 -7.627 16.373 1.00 80.12 93 SER A O 1
ATOM 753 N N . ASN A 1 94 ? 16.476 -7.988 16.904 1.00 72.00 94 ASN A N 1
ATOM 754 C CA . ASN A 1 94 ? 17.024 -6.915 16.063 1.00 72.00 94 ASN A CA 1
ATOM 755 C C . ASN A 1 94 ? 16.873 -7.164 14.553 1.00 72.00 94 ASN A C 1
ATOM 757 O O . ASN A 1 94 ? 17.127 -6.258 13.760 1.00 72.00 94 ASN A O 1
ATOM 761 N N . GLU A 1 95 ? 16.461 -8.366 14.151 1.00 79.50 95 GLU A N 1
ATOM 762 C CA . GLU A 1 95 ? 16.242 -8.722 12.753 1.00 79.50 95 GLU A CA 1
ATOM 763 C C . GLU A 1 95 ? 14.754 -8.721 12.402 1.00 79.50 95 GLU A C 1
ATOM 765 O O . GLU A 1 95 ? 13.928 -9.364 13.055 1.00 79.50 95 GLU A O 1
ATOM 770 N N . ILE A 1 96 ? 14.418 -8.030 11.312 1.00 86.12 96 ILE A N 1
ATOM 771 C CA . ILE A 1 96 ? 13.069 -8.028 10.748 1.00 86.12 96 ILE A CA 1
ATOM 772 C C . ILE A 1 96 ? 12.896 -9.321 9.961 1.00 86.12 96 ILE A C 1
ATOM 774 O O . ILE A 1 96 ? 13.536 -9.529 8.929 1.00 86.12 96 ILE A O 1
ATOM 778 N N . SER A 1 97 ? 12.021 -10.197 10.448 1.00 88.75 97 SER A N 1
ATOM 779 C CA . SER A 1 97 ? 11.747 -11.466 9.779 1.00 88.75 97 SER A CA 1
ATOM 780 C C . SER A 1 97 ? 10.907 -11.221 8.526 1.00 88.75 97 SER A C 1
ATOM 782 O O . SER A 1 97 ? 9.840 -10.609 8.604 1.00 88.75 97 SER A O 1
ATOM 784 N N . VAL A 1 98 ? 11.361 -11.736 7.381 1.00 90.50 98 VAL A N 1
ATOM 785 C CA . VAL A 1 98 ? 10.546 -11.810 6.163 1.00 90.50 98 VAL A CA 1
ATOM 786 C C . VAL A 1 98 ? 10.017 -13.231 6.024 1.00 90.50 98 VAL A C 1
ATOM 788 O O . VAL A 1 98 ? 10.782 -14.139 5.713 1.00 90.50 98 VAL A O 1
ATOM 791 N N . LEU A 1 99 ? 8.722 -13.411 6.251 1.00 88.12 99 LEU A N 1
ATOM 792 C CA . LEU A 1 99 ? 8.045 -14.705 6.193 1.00 88.12 99 LEU A CA 1
ATOM 793 C C . LEU A 1 99 ? 7.516 -14.965 4.782 1.00 88.12 99 LEU A C 1
ATOM 795 O O . LEU A 1 99 ? 6.998 -14.042 4.143 1.00 88.12 99 LEU A O 1
ATOM 799 N N . GLY A 1 100 ? 7.651 -16.197 4.290 1.00 85.00 100 GLY A N 1
ATOM 800 C CA . GLY A 1 100 ? 6.915 -16.672 3.120 1.00 85.00 100 GLY A CA 1
ATOM 801 C C . GLY A 1 100 ? 5.462 -17.017 3.461 1.00 85.00 100 GLY A C 1
ATOM 802 O O . GLY A 1 100 ? 5.057 -16.982 4.622 1.00 85.00 100 GLY A O 1
ATOM 803 N N . ILE A 1 101 ? 4.671 -17.369 2.445 1.00 79.25 101 ILE A N 1
ATOM 804 C CA . ILE A 1 101 ? 3.279 -17.811 2.636 1.00 79.25 101 ILE A CA 1
ATOM 805 C C . ILE A 1 101 ? 3.176 -19.124 3.429 1.00 79.25 101 ILE A C 1
ATOM 807 O O . ILE A 1 101 ? 2.201 -19.318 4.145 1.00 79.25 101 ILE A O 1
ATOM 811 N N . ASP A 1 102 ? 4.195 -19.982 3.338 1.00 81.00 102 ASP A N 1
ATOM 812 C CA . ASP A 1 102 ? 4.257 -21.260 4.057 1.00 81.00 102 ASP A CA 1
ATOM 813 C C . ASP A 1 102 ? 4.697 -21.091 5.525 1.00 81.00 102 ASP A C 1
ATOM 815 O O . ASP A 1 102 ? 4.463 -21.974 6.348 1.00 81.00 102 ASP A O 1
ATOM 819 N N . ASP A 1 103 ? 5.316 -19.953 5.863 1.00 83.38 103 ASP A N 1
ATOM 820 C CA . ASP A 1 103 ? 5.856 -19.670 7.202 1.00 83.38 103 ASP A CA 1
ATOM 821 C C . ASP A 1 103 ? 4.880 -18.882 8.091 1.00 83.38 103 ASP A C 1
ATOM 823 O O . ASP A 1 103 ? 5.106 -18.737 9.295 1.00 83.38 103 ASP A O 1
ATOM 827 N N . ILE A 1 104 ? 3.820 -18.317 7.505 1.00 83.62 104 ILE A N 1
ATOM 828 C CA . ILE A 1 104 ? 2.805 -17.547 8.224 1.00 83.62 104 ILE A CA 1
ATOM 829 C C . ILE A 1 104 ? 1.603 -18.433 8.561 1.00 83.62 104 ILE A C 1
ATOM 831 O O . ILE A 1 104 ? 1.220 -19.312 7.792 1.00 83.62 104 ILE A O 1
ATOM 835 N N . ALA A 1 105 ? 0.980 -18.188 9.714 1.00 83.12 105 ALA A N 1
ATOM 836 C CA . ALA A 1 105 ? -0.231 -18.902 10.093 1.00 83.12 105 ALA A CA 1
ATOM 837 C C . ALA A 1 105 ? -1.353 -18.667 9.058 1.00 83.12 105 ALA A C 1
ATOM 839 O O . ALA A 1 105 ? -1.554 -17.551 8.565 1.00 83.12 105 ALA A O 1
ATOM 840 N N . GLU A 1 106 ? -2.061 -19.742 8.695 1.00 80.06 106 GLU A N 1
ATOM 841 C CA . GLU A 1 106 ? -3.033 -19.740 7.593 1.00 80.06 106 GLU A CA 1
ATOM 842 C C . GLU A 1 106 ? -4.186 -18.752 7.836 1.00 80.06 106 GLU A C 1
ATOM 844 O O . GLU A 1 106 ? -4.682 -18.120 6.903 1.00 80.06 106 GLU A O 1
ATOM 849 N N . ASP A 1 107 ? -4.587 -18.579 9.096 1.00 80.00 107 ASP A N 1
ATOM 850 C CA . ASP A 1 107 ? -5.569 -17.586 9.518 1.00 80.00 107 ASP A CA 1
ATOM 851 C C . ASP A 1 107 ? -5.102 -16.164 9.180 1.00 80.00 107 ASP A C 1
ATOM 853 O O . ASP A 1 107 ? -5.826 -15.445 8.495 1.00 80.00 107 ASP A O 1
ATOM 857 N N . ILE A 1 108 ? -3.872 -15.786 9.538 1.00 79.88 108 ILE A N 1
ATOM 858 C CA . ILE A 1 108 ? -3.297 -14.463 9.242 1.00 79.88 108 ILE A CA 1
ATOM 859 C C . ILE A 1 108 ? -3.168 -14.242 7.731 1.00 79.88 108 ILE A C 1
ATOM 861 O O . ILE A 1 108 ? -3.519 -13.170 7.230 1.00 79.88 108 ILE A O 1
ATOM 865 N N . SER A 1 109 ? -2.723 -15.257 6.985 1.00 78.38 109 SER A N 1
ATOM 866 C CA . SER A 1 109 ? -2.644 -15.190 5.520 1.00 78.38 109 SER A CA 1
ATOM 867 C C . SER A 1 109 ? -4.013 -14.889 4.894 1.00 78.38 109 SER A C 1
ATOM 869 O O . SER A 1 109 ? -4.150 -13.951 4.100 1.00 78.38 109 SER A O 1
ATOM 871 N N . ARG A 1 110 ? -5.061 -15.602 5.333 1.00 78.12 110 ARG A N 1
ATOM 872 C CA . ARG A 1 110 ? -6.448 -15.373 4.893 1.00 78.12 110 ARG A CA 1
ATOM 873 C C . ARG A 1 110 ? -6.971 -13.993 5.292 1.00 78.12 110 ARG A C 1
ATOM 875 O O . ARG A 1 110 ? -7.717 -13.387 4.521 1.00 78.12 110 ARG A O 1
ATOM 882 N N . MET A 1 111 ? -6.586 -13.464 6.459 1.00 77.81 111 MET A N 1
ATOM 883 C CA . MET A 1 111 ? -6.946 -12.093 6.844 1.00 77.81 111 MET A CA 1
ATOM 884 C C . MET A 1 111 ? -6.389 -11.086 5.837 1.00 77.81 111 MET A C 1
ATOM 886 O O . MET A 1 111 ? -7.131 -10.228 5.365 1.00 77.81 111 MET A O 1
ATOM 890 N N . PHE A 1 112 ? -5.110 -11.196 5.468 1.00 76.00 112 PHE A N 1
ATOM 891 C CA . PHE A 1 112 ? -4.510 -10.304 4.473 1.00 76.00 112 PHE A CA 1
ATOM 892 C C . PHE A 1 112 ? -5.134 -10.466 3.088 1.00 76.00 112 PHE A C 1
ATOM 894 O O . PHE A 1 112 ? -5.386 -9.463 2.423 1.00 76.00 112 PHE A O 1
ATOM 901 N N . GLU A 1 113 ? -5.467 -11.689 2.678 1.00 75.94 113 GLU A N 1
ATOM 902 C CA . GLU A 1 113 ? -6.203 -11.925 1.433 1.00 75.94 113 GLU A CA 1
ATOM 903 C C . GLU A 1 113 ? -7.572 -11.221 1.441 1.00 75.94 113 GLU A C 1
ATOM 905 O O . GLU A 1 113 ? -7.934 -10.556 0.470 1.00 75.94 113 GLU A O 1
ATOM 910 N N . ALA A 1 114 ? -8.307 -11.279 2.556 1.00 72.00 114 ALA A N 1
ATOM 911 C CA . ALA A 1 114 ? -9.584 -10.581 2.708 1.00 72.00 114 ALA A CA 1
ATOM 912 C C . ALA A 1 114 ? -9.439 -9.047 2.727 1.00 72.00 114 ALA A C 1
ATOM 914 O O . ALA A 1 114 ? -10.356 -8.329 2.321 1.00 72.00 114 ALA A O 1
ATOM 915 N N . ILE A 1 115 ? -8.303 -8.542 3.212 1.00 67.62 115 ILE A N 1
ATOM 916 C CA . ILE A 1 115 ? -7.983 -7.113 3.290 1.00 67.62 115 ILE A CA 1
ATOM 917 C C . ILE A 1 115 ? -7.591 -6.546 1.924 1.00 67.62 115 ILE A C 1
ATOM 919 O O . ILE A 1 115 ? -8.018 -5.445 1.572 1.00 67.62 115 ILE A O 1
ATOM 923 N N . GLU A 1 116 ? -6.745 -7.265 1.192 1.00 68.62 116 GLU A N 1
ATOM 924 C CA . GLU A 1 116 ? -6.050 -6.757 0.006 1.00 68.62 116 GLU A CA 1
ATOM 925 C C . GLU A 1 116 ? -6.594 -7.335 -1.304 1.00 68.62 116 GLU A C 1
ATOM 927 O O . GLU A 1 116 ? -6.234 -6.863 -2.378 1.00 68.62 116 GLU A O 1
ATOM 932 N N . GLY A 1 117 ? -7.478 -8.335 -1.239 1.00 59.38 117 GLY A N 1
ATOM 933 C CA . GLY A 1 117 ? -8.078 -8.985 -2.408 1.00 59.38 117 GLY A CA 1
ATOM 934 C C . GLY A 1 117 ? -7.128 -9.915 -3.170 1.00 59.38 117 GLY A C 1
ATOM 935 O O . GLY A 1 117 ? -7.498 -10.432 -4.223 1.00 59.38 117 GLY A O 1
ATOM 936 N N . SER A 1 118 ? -5.914 -10.129 -2.658 1.00 55.09 118 SER A N 1
ATOM 937 C CA . SER A 1 118 ? -4.923 -11.062 -3.195 1.00 55.09 118 SER A CA 1
ATOM 938 C C . SER A 1 118 ? -4.076 -11.642 -2.067 1.00 55.09 118 SER A C 1
ATOM 940 O O . SER A 1 118 ? -3.698 -10.910 -1.153 1.00 55.09 118 SER A O 1
ATOM 942 N N . SER A 1 119 ? -3.723 -12.925 -2.149 1.00 59.69 119 SER A N 1
ATOM 943 C CA . SER A 1 119 ? -2.774 -13.552 -1.227 1.00 59.69 119 SER A CA 1
ATOM 944 C C . SER A 1 119 ? -1.387 -12.924 -1.403 1.00 59.69 119 SER A C 1
ATOM 946 O O . SER A 1 119 ? -0.746 -13.105 -2.446 1.00 59.69 119 SER A O 1
ATOM 948 N N . LYS A 1 120 ? -0.902 -12.180 -0.404 1.00 64.31 120 LYS A N 1
ATOM 949 C CA . LYS A 1 120 ? 0.500 -11.751 -0.384 1.00 64.31 120 LYS A CA 1
ATOM 950 C C . LYS A 1 120 ? 1.402 -12.974 -0.232 1.00 64.31 120 LYS A C 1
ATOM 952 O O . LYS A 1 120 ? 1.149 -13.844 0.591 1.00 64.31 120 LYS A O 1
ATOM 957 N N . SER A 1 121 ? 2.466 -13.030 -1.030 1.00 69.50 121 SER A N 1
ATOM 958 C CA . SER A 1 121 ? 3.434 -14.134 -0.994 1.00 69.50 121 SER A CA 1
ATOM 959 C C . SER A 1 121 ? 4.463 -13.995 0.126 1.00 69.50 121 SER A C 1
ATOM 961 O O . SER A 1 121 ? 5.137 -14.968 0.460 1.00 69.50 121 SER A O 1
ATOM 963 N N . ARG A 1 122 ? 4.619 -12.784 0.680 1.00 85.69 122 ARG A N 1
ATOM 964 C CA . ARG A 1 122 ? 5.588 -12.473 1.732 1.00 85.69 122 ARG A CA 1
ATOM 965 C C . ARG A 1 122 ? 5.031 -11.467 2.730 1.00 85.69 122 ARG A C 1
ATOM 967 O O . ARG A 1 122 ? 4.313 -10.534 2.356 1.00 85.69 122 ARG A O 1
ATOM 974 N N . PHE A 1 123 ? 5.457 -11.611 3.976 1.00 88.75 123 PHE A N 1
ATOM 975 C CA . PHE A 1 123 ? 5.056 -10.770 5.097 1.00 88.75 123 PHE A CA 1
ATOM 976 C C . PHE A 1 123 ? 6.287 -10.309 5.873 1.00 88.75 123 PHE A C 1
ATOM 978 O O . PHE A 1 123 ? 7.291 -11.012 5.941 1.00 88.75 123 PHE A O 1
ATOM 985 N N . LEU A 1 124 ? 6.221 -9.112 6.444 1.00 91.62 124 LEU A N 1
ATOM 986 C CA . LEU A 1 124 ? 7.176 -8.652 7.443 1.00 91.62 124 LEU A CA 1
ATOM 987 C C . LEU A 1 124 ? 6.578 -8.939 8.817 1.00 91.62 124 LEU A C 1
ATOM 989 O O . LEU A 1 124 ? 5.424 -8.583 9.072 1.00 91.62 124 LEU A O 1
ATOM 993 N N . ARG A 1 125 ? 7.374 -9.555 9.690 1.00 92.44 125 ARG A N 1
ATOM 994 C CA . ARG A 1 125 ? 7.020 -9.793 11.089 1.00 92.44 125 ARG A CA 1
ATOM 995 C C . ARG A 1 125 ? 7.931 -8.983 12.001 1.00 92.44 125 ARG A C 1
ATOM 997 O O . ARG A 1 125 ? 9.157 -9.062 11.900 1.00 92.44 125 ARG A O 1
ATOM 1004 N N . LEU A 1 126 ? 7.308 -8.251 12.920 1.00 91.69 126 LEU A N 1
ATOM 1005 C CA . LEU A 1 126 ? 7.964 -7.547 14.018 1.00 91.69 126 LEU A CA 1
ATOM 1006 C C . LEU A 1 126 ? 7.478 -8.130 15.343 1.00 91.69 126 LEU A C 1
ATOM 1008 O O . LEU A 1 126 ? 6.279 -8.129 15.609 1.00 91.69 126 LEU A O 1
ATOM 1012 N N . SER A 1 127 ? 8.403 -8.595 16.176 1.00 91.75 127 SER A N 1
ATOM 1013 C CA . SER A 1 127 ? 8.097 -9.074 17.527 1.00 91.75 127 SER A CA 1
ATOM 1014 C C . SER A 1 127 ? 8.384 -7.958 18.523 1.00 91.75 127 SER A C 1
ATOM 1016 O O . SER A 1 127 ? 9.526 -7.499 18.640 1.00 91.75 127 SER A O 1
ATOM 1018 N N . LEU A 1 128 ? 7.331 -7.490 19.187 1.00 91.38 128 LEU A N 1
ATOM 1019 C CA . LEU A 1 128 ? 7.380 -6.350 20.088 1.00 91.38 128 LEU A CA 1
ATOM 1020 C C . LEU A 1 128 ? 6.901 -6.746 21.479 1.00 91.38 128 LEU A C 1
ATOM 1022 O O . LEU A 1 128 ? 5.935 -7.495 21.647 1.00 91.38 128 LEU A O 1
ATOM 1026 N N . SER A 1 129 ? 7.543 -6.158 22.479 1.00 90.81 129 SER A N 1
ATOM 1027 C CA . SER A 1 129 ? 7.138 -6.266 23.869 1.00 90.81 129 SER A CA 1
ATOM 1028 C C . SER A 1 129 ? 6.990 -4.891 24.506 1.00 90.81 129 SER A C 1
ATOM 1030 O O . SER A 1 129 ? 7.730 -3.954 24.207 1.00 90.81 129 SER A O 1
ATOM 1032 N N . LYS A 1 130 ? 6.011 -4.754 25.394 1.00 90.88 130 LYS A N 1
ATOM 1033 C CA . LYS A 1 130 ? 5.806 -3.564 26.217 1.00 90.88 130 LYS A CA 1
ATOM 1034 C C . LYS A 1 130 ? 5.725 -3.956 27.681 1.00 90.88 130 LYS A C 1
ATOM 1036 O O . LYS A 1 130 ? 5.230 -5.021 28.031 1.00 90.88 130 LYS A O 1
ATOM 1041 N N . THR A 1 131 ? 6.233 -3.078 28.535 1.00 85.50 131 THR A N 1
ATOM 1042 C CA . THR A 1 131 ? 6.248 -3.276 29.993 1.00 85.50 131 THR A CA 1
ATOM 1043 C C . THR A 1 131 ? 5.191 -2.445 30.706 1.00 85.50 131 THR A C 1
ATOM 1045 O O . THR A 1 131 ? 4.916 -2.686 31.875 1.00 85.50 131 THR A O 1
ATOM 1048 N N . ILE A 1 132 ? 4.648 -1.436 30.028 1.00 88.19 132 ILE A N 1
ATOM 1049 C CA . ILE A 1 132 ? 3.643 -0.520 30.556 1.00 88.19 132 ILE A CA 1
ATOM 1050 C C . ILE A 1 132 ? 2.448 -0.546 29.595 1.00 88.19 132 ILE A C 1
ATOM 1052 O O . ILE A 1 132 ? 2.659 -0.659 28.379 1.00 88.19 132 ILE A O 1
ATOM 1056 N N . PRO A 1 133 ? 1.204 -0.465 30.100 1.00 89.38 133 PRO A N 1
ATOM 1057 C CA . PRO A 1 133 ? 0.029 -0.276 29.264 1.00 89.38 133 PRO A CA 1
ATOM 1058 C C . PRO A 1 133 ? 0.193 0.878 28.268 1.00 89.38 133 PRO A C 1
ATOM 1060 O O . PRO A 1 133 ? 0.919 1.840 28.498 1.00 89.38 133 PRO A O 1
ATOM 1063 N N . SER A 1 134 ? -0.477 0.762 27.128 1.00 92.75 134 SER A N 1
ATOM 1064 C CA . SER A 1 134 ? -0.473 1.803 26.104 1.00 92.75 134 SER A CA 1
ATOM 1065 C C . SER A 1 134 ? -1.503 2.871 26.450 1.00 92.75 134 SER A C 1
ATOM 1067 O O . SER A 1 134 ? -2.646 2.523 26.751 1.00 92.75 134 SER A O 1
ATOM 1069 N N . GLN A 1 135 ? -1.143 4.143 26.301 1.00 94.38 135 GLN A N 1
ATOM 1070 C CA . GLN A 1 135 ? -2.114 5.235 26.333 1.00 9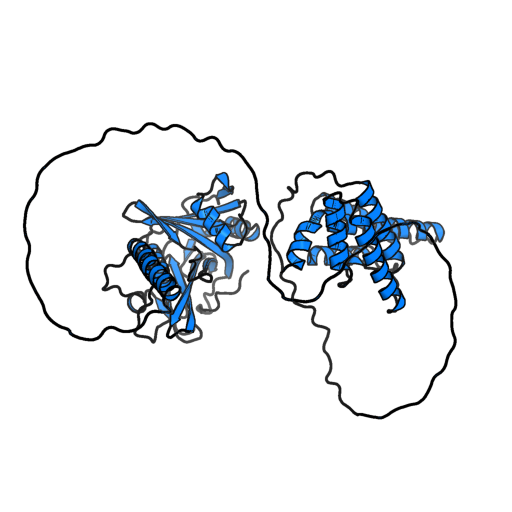4.38 135 GLN A CA 1
ATOM 1071 C C . GLN A 1 135 ? -2.913 5.229 25.043 1.00 94.38 135 GLN A C 1
ATOM 1073 O O . GLN A 1 135 ? -2.354 5.090 23.951 1.00 94.38 135 GLN A O 1
ATOM 1078 N N . THR A 1 136 ? -4.229 5.378 25.148 1.00 95.38 136 THR A N 1
ATOM 1079 C CA . THR A 1 136 ? -5.084 5.379 23.962 1.00 95.38 136 THR A CA 1
ATOM 1080 C C . THR A 1 136 ? -5.789 6.712 23.789 1.00 95.38 136 THR A C 1
ATOM 1082 O O . THR A 1 136 ? -6.727 7.025 24.511 1.00 95.38 136 THR A O 1
ATOM 1085 N N . LEU A 1 137 ? -5.356 7.498 22.806 1.00 9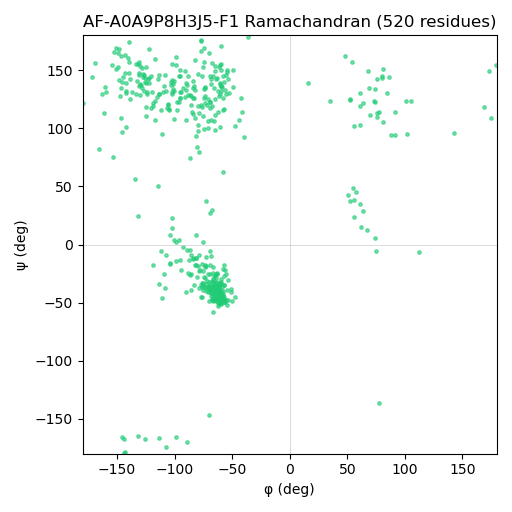5.75 137 LEU A N 1
ATOM 1086 C CA . LEU A 1 137 ? -5.971 8.763 22.431 1.00 95.75 137 LEU A CA 1
ATOM 1087 C C . LEU A 1 137 ? -7.288 8.514 21.691 1.00 95.75 137 LEU A C 1
ATOM 1089 O O . LEU A 1 137 ? -7.328 7.894 20.622 1.00 95.75 137 LEU A O 1
ATOM 1093 N N . MET A 1 138 ? -8.370 9.056 22.239 1.00 94.44 138 MET A N 1
ATOM 1094 C CA . MET A 1 138 ? -9.738 8.881 21.760 1.00 94.44 138 MET A CA 1
ATOM 1095 C C . MET A 1 138 ? -10.425 10.244 21.581 1.00 94.44 138 MET A C 1
ATOM 1097 O O . MET A 1 138 ? -10.095 11.194 22.294 1.00 94.44 138 MET A O 1
ATOM 1101 N N . PRO A 1 139 ? -11.396 10.374 20.658 1.00 93.06 139 PRO A N 1
ATOM 1102 C CA . PRO A 1 139 ? -12.170 11.603 20.537 1.00 93.06 139 PRO A CA 1
ATOM 1103 C C . PRO A 1 139 ? -13.072 11.800 21.759 1.00 93.06 139 PRO A C 1
ATOM 1105 O O . PRO A 1 139 ? -13.695 10.844 22.232 1.00 93.06 139 PRO A O 1
ATOM 1108 N N . ILE A 1 140 ? -13.231 13.039 22.227 1.00 90.44 140 ILE A N 1
ATOM 1109 C CA . ILE A 1 140 ? -14.188 13.338 23.301 1.00 90.44 140 ILE A CA 1
ATOM 1110 C C . ILE A 1 140 ? -15.611 13.170 22.763 1.00 90.44 140 ILE A C 1
ATOM 1112 O O . ILE A 1 140 ? -16.026 13.800 21.781 1.00 90.44 140 ILE A O 1
ATOM 1116 N N . ARG A 1 141 ? -16.392 12.299 23.404 1.00 82.00 141 ARG A N 1
ATOM 1117 C CA . ARG A 1 141 ? -17.738 11.962 22.946 1.00 82.00 141 ARG A CA 1
ATOM 1118 C C . ARG A 1 141 ? -18.794 12.839 23.606 1.00 82.00 141 ARG A C 1
ATOM 1120 O O . ARG A 1 141 ? -18.842 13.000 24.813 1.00 82.00 141 ARG A O 1
ATOM 1127 N N . LYS A 1 142 ? -19.730 13.337 22.794 1.00 72.69 142 LYS A N 1
ATOM 1128 C CA . LYS A 1 142 ? -20.920 14.079 23.264 1.00 72.69 142 LYS A CA 1
ATOM 1129 C C . LYS A 1 142 ? -22.167 13.196 23.403 1.00 72.69 142 LYS A C 1
ATOM 1131 O O . LYS A 1 142 ? -23.265 13.700 23.615 1.00 72.69 142 LYS A O 1
ATOM 1136 N N . THR A 1 143 ? -22.045 11.887 23.178 1.00 71.25 143 THR A N 1
ATOM 1137 C CA . THR A 1 143 ? -23.189 10.966 23.101 1.00 71.25 143 THR A CA 1
ATOM 1138 C C . THR A 1 143 ? -23.156 9.944 24.224 1.00 71.25 143 THR A C 1
ATOM 1140 O O . THR A 1 143 ? -22.208 9.177 24.294 1.00 71.25 143 THR A O 1
ATOM 1143 N N . ALA A 1 144 ? -24.248 9.833 24.978 1.00 66.19 144 ALA A N 1
ATOM 1144 C CA . ALA A 1 144 ? -24.380 8.900 26.102 1.00 66.19 144 ALA A CA 1
ATOM 1145 C C . ALA A 1 144 ? -24.599 7.419 25.717 1.00 66.19 144 ALA A C 1
ATOM 1147 O O . ALA A 1 144 ? -24.844 6.592 26.585 1.00 66.19 144 ALA A O 1
ATOM 1148 N N . ARG A 1 145 ? -24.607 7.058 24.424 1.00 77.69 145 ARG A N 1
ATOM 1149 C CA . ARG A 1 145 ? -24.837 5.662 24.005 1.00 77.69 145 ARG A CA 1
ATOM 1150 C C . ARG A 1 145 ? -23.518 4.955 23.727 1.00 77.69 145 ARG A C 1
ATOM 1152 O O . ARG A 1 145 ? -22.805 5.361 22.803 1.00 77.69 145 ARG A O 1
ATOM 1159 N N . ALA A 1 146 ? -23.284 3.854 24.436 1.00 83.31 146 ALA A N 1
ATOM 1160 C CA . ALA A 1 146 ? -22.188 2.936 24.166 1.00 83.31 146 ALA A CA 1
ATOM 1161 C C . ALA A 1 146 ? -22.203 2.441 22.707 1.00 83.31 146 ALA A C 1
ATOM 1163 O O . ALA A 1 146 ? -23.250 2.341 22.050 1.00 83.31 146 ALA A O 1
ATOM 1164 N N . VAL A 1 147 ? -21.013 2.178 22.181 1.00 84.56 147 VAL A N 1
ATOM 1165 C CA . VAL A 1 147 ? -20.799 1.497 20.906 1.00 84.56 147 VAL A CA 1
ATOM 1166 C C . VAL A 1 147 ? -21.230 0.041 21.071 1.00 84.56 147 VAL A C 1
ATOM 1168 O O . VAL A 1 147 ? -20.968 -0.568 22.097 1.00 84.56 147 VAL A O 1
ATOM 1171 N N . GLN A 1 148 ? -21.922 -0.509 20.069 1.00 82.50 148 GLN A N 1
ATOM 1172 C CA . GLN A 1 148 ? -22.476 -1.863 20.135 1.00 82.50 148 GLN A CA 1
ATOM 1173 C C . GLN A 1 148 ? -22.112 -2.707 18.911 1.00 82.50 148 GLN A C 1
ATOM 1175 O O . GLN A 1 148 ? -21.939 -2.188 17.801 1.00 82.50 148 GLN A O 1
ATOM 1180 N N . GLY A 1 149 ? -22.083 -4.028 19.098 1.00 81.06 149 GLY A N 1
ATOM 1181 C CA . GLY A 1 149 ? -21.958 -5.013 18.019 1.00 81.06 149 GLY A CA 1
ATOM 1182 C C . GLY A 1 149 ? -20.528 -5.151 17.495 1.00 81.06 149 GLY A C 1
ATOM 1183 O O . GLY A 1 149 ? -19.582 -5.192 18.268 1.00 81.06 149 GLY A O 1
ATOM 1184 N N . ALA A 1 150 ? -20.337 -5.214 16.173 1.00 79.81 150 ALA A N 1
ATOM 1185 C CA . ALA A 1 150 ? -19.001 -5.422 15.596 1.00 79.81 150 ALA A CA 1
ATOM 1186 C C . ALA A 1 150 ? -17.996 -4.311 15.964 1.00 79.81 150 ALA A C 1
ATOM 1188 O O . ALA A 1 150 ? -16.810 -4.576 16.120 1.00 79.81 150 ALA A O 1
ATOM 1189 N N . ALA A 1 151 ? -18.463 -3.070 16.121 1.00 83.56 151 ALA A N 1
ATOM 1190 C CA . ALA A 1 151 ? -17.614 -1.958 16.541 1.00 83.56 151 ALA A CA 1
ATOM 1191 C C . ALA A 1 151 ? -17.169 -2.088 18.009 1.00 83.56 151 ALA A C 1
ATOM 1193 O O . ALA A 1 151 ? -16.022 -1.797 18.320 1.00 83.56 151 ALA A O 1
ATOM 1194 N N . GLU A 1 152 ? -18.057 -2.573 18.882 1.00 85.50 152 GLU A N 1
ATOM 1195 C CA . GLU A 1 152 ? -17.771 -2.859 20.297 1.00 85.50 152 GLU A CA 1
ATOM 1196 C C . GLU A 1 152 ? -16.707 -3.952 20.415 1.00 85.50 152 GLU A C 1
ATOM 1198 O O . GLU A 1 152 ? -15.716 -3.758 21.105 1.00 85.50 152 GLU A O 1
ATOM 1203 N N . HIS A 1 153 ? -16.845 -5.046 19.657 1.00 83.00 153 HIS A N 1
ATOM 1204 C CA . HIS A 1 153 ? -15.866 -6.137 19.637 1.00 83.00 153 HIS A CA 1
ATOM 1205 C C . HIS A 1 153 ? -14.457 -5.653 19.264 1.00 83.00 153 HIS A C 1
ATOM 1207 O O . HIS A 1 153 ? -13.493 -5.933 19.968 1.00 83.00 153 HIS A O 1
ATOM 1213 N N . VAL A 1 154 ? -14.330 -4.883 18.178 1.00 87.12 154 VAL A N 1
ATOM 1214 C CA . VAL A 1 154 ? -13.027 -4.364 17.729 1.00 87.12 154 VAL A CA 1
ATOM 1215 C C . VAL A 1 154 ? -12.426 -3.400 18.761 1.00 87.12 154 VAL A C 1
ATOM 1217 O O . VAL A 1 154 ? -11.221 -3.434 19.005 1.00 87.12 154 VAL A O 1
ATOM 1220 N N . MET A 1 155 ? -13.253 -2.571 19.407 1.00 88.56 155 MET A N 1
ATOM 1221 C CA . MET A 1 155 ? -12.801 -1.679 20.477 1.00 88.56 155 MET A CA 1
ATOM 1222 C C . MET A 1 155 ? -12.376 -2.437 21.742 1.00 88.56 155 MET A C 1
ATOM 1224 O O . MET A 1 155 ? -11.362 -2.078 22.332 1.00 88.56 155 MET A O 1
ATOM 1228 N N . LEU A 1 156 ? -13.086 -3.503 22.129 1.00 88.81 156 LEU A N 1
ATOM 1229 C CA . LEU A 1 156 ? -12.699 -4.377 23.242 1.00 88.81 156 LEU A CA 1
ATOM 1230 C C . LEU A 1 156 ? -11.368 -5.087 22.962 1.00 88.81 156 LEU A C 1
ATOM 1232 O O . LEU A 1 156 ? -10.518 -5.157 23.846 1.00 88.81 156 LEU A O 1
ATOM 1236 N N . SER A 1 157 ? -11.143 -5.563 21.732 1.00 89.12 157 SER A N 1
ATOM 1237 C CA . SER A 1 157 ? -9.852 -6.138 21.331 1.00 89.12 157 SER A CA 1
ATOM 1238 C C . SER A 1 157 ? -8.719 -5.109 21.406 1.00 89.12 157 SER A C 1
ATOM 1240 O O . SER A 1 157 ? -7.640 -5.426 21.902 1.00 89.12 157 SER A O 1
ATOM 1242 N N . MET A 1 158 ? -8.967 -3.866 20.976 1.00 91.81 158 MET A N 1
ATOM 1243 C CA . MET A 1 158 ? -7.997 -2.772 21.105 1.00 91.81 158 MET A CA 1
ATOM 1244 C C . MET A 1 158 ? -7.699 -2.439 22.570 1.00 91.81 158 MET A C 1
ATOM 1246 O O . MET A 1 158 ? -6.543 -2.238 22.930 1.00 91.81 158 MET A O 1
ATOM 1250 N N . GLN A 1 159 ? -8.723 -2.411 23.425 1.00 92.88 159 GLN A N 1
ATOM 1251 C CA . GLN A 1 159 ? -8.563 -2.169 24.855 1.00 92.88 159 GLN A CA 1
ATOM 1252 C C . GLN A 1 159 ? -7.745 -3.284 25.521 1.00 92.88 159 GLN A C 1
ATOM 1254 O O . GLN A 1 159 ? -6.844 -2.995 26.305 1.00 92.88 159 GLN A O 1
ATOM 1259 N N . ALA A 1 160 ? -8.026 -4.548 25.192 1.00 90.62 160 ALA A N 1
ATOM 1260 C CA . ALA A 1 160 ? -7.278 -5.695 25.701 1.00 90.62 160 ALA A CA 1
ATOM 1261 C C . ALA A 1 160 ? -5.806 -5.649 25.263 1.00 90.62 160 ALA A C 1
ATOM 1263 O O . ALA A 1 160 ? -4.913 -5.863 26.082 1.00 90.62 160 ALA A O 1
ATOM 1264 N N . LEU A 1 161 ? -5.542 -5.298 24.000 1.00 91.62 161 LEU A N 1
ATOM 1265 C CA . LEU A 1 161 ? -4.185 -5.055 23.514 1.00 91.62 161 LEU A CA 1
ATOM 1266 C C . LEU A 1 161 ? -3.517 -3.915 24.299 1.00 91.62 161 LEU A C 1
ATOM 1268 O O . LEU A 1 161 ? -2.390 -4.066 24.763 1.00 91.62 161 LEU A O 1
ATOM 1272 N N . ALA A 1 162 ? -4.196 -2.778 24.472 1.00 92.12 162 ALA A N 1
ATOM 1273 C CA . ALA A 1 162 ? -3.653 -1.604 25.152 1.00 92.12 162 ALA A CA 1
ATOM 1274 C C . ALA A 1 162 ? -3.329 -1.876 26.631 1.00 92.12 162 ALA A C 1
ATOM 1276 O O . ALA A 1 162 ? -2.269 -1.462 27.100 1.00 92.12 162 ALA A O 1
ATOM 1277 N N . LYS A 1 163 ? -4.183 -2.617 27.343 1.00 90.62 163 LYS A N 1
ATOM 1278 C CA . LYS A 1 163 ? -4.049 -2.842 28.789 1.00 90.62 163 LYS A CA 1
ATOM 1279 C C . LYS A 1 163 ? -3.228 -4.075 29.165 1.00 90.62 163 LYS A C 1
ATOM 1281 O O . LYS A 1 163 ? -2.435 -3.983 30.093 1.00 90.62 163 LYS A O 1
ATOM 1286 N N . SER A 1 164 ? -3.400 -5.194 28.460 1.00 86.50 164 SER A N 1
ATOM 1287 C CA . SER A 1 164 ? -2.950 -6.510 28.950 1.00 86.50 164 SER A CA 1
ATOM 1288 C C . SER A 1 164 ? -1.908 -7.204 28.069 1.00 86.50 164 SER A C 1
ATOM 1290 O O . SER A 1 164 ? -1.255 -8.135 28.527 1.00 86.50 164 SER A O 1
ATOM 1292 N N . ALA A 1 165 ? -1.738 -6.810 26.803 1.00 90.06 165 ALA A N 1
ATOM 1293 C CA . ALA A 1 165 ? -0.813 -7.511 25.910 1.00 90.06 165 ALA A CA 1
ATOM 1294 C C . ALA A 1 165 ? 0.647 -7.094 26.151 1.00 90.06 165 ALA A C 1
ATOM 1296 O O . ALA A 1 165 ? 1.098 -6.085 25.619 1.00 90.06 165 ALA A O 1
ATOM 1297 N N . GLU A 1 166 ? 1.406 -7.875 26.917 1.00 90.81 166 GLU A N 1
ATOM 1298 C CA . GLU A 1 166 ? 2.835 -7.606 27.149 1.00 90.81 166 GLU A CA 1
ATOM 1299 C C . GLU A 1 166 ? 3.706 -7.912 25.927 1.00 90.81 166 GLU A C 1
ATOM 1301 O O . GLU A 1 166 ? 4.670 -7.201 25.657 1.00 90.81 166 GLU A O 1
ATOM 1306 N N . ARG A 1 167 ? 3.375 -8.966 25.176 1.00 91.81 167 ARG A N 1
ATOM 1307 C CA . ARG A 1 167 ? 4.083 -9.375 23.957 1.00 91.81 167 ARG A CA 1
ATOM 1308 C C . ARG A 1 167 ? 3.099 -9.554 22.824 1.00 91.81 167 ARG A C 1
ATOM 1310 O O . ARG A 1 167 ? 2.053 -10.177 23.004 1.00 91.81 167 ARG A O 1
ATOM 1317 N N . PHE A 1 168 ? 3.446 -9.029 21.662 1.00 93.38 168 PHE A N 1
ATOM 1318 C CA . PHE A 1 168 ? 2.613 -9.127 20.478 1.00 93.38 168 PHE A CA 1
ATOM 1319 C C . PHE A 1 168 ? 3.464 -9.124 19.214 1.00 93.38 168 PHE A C 1
ATOM 1321 O O . PHE A 1 168 ? 4.552 -8.550 19.151 1.00 93.38 168 PHE A O 1
ATOM 1328 N N . GLU A 1 169 ? 2.942 -9.773 18.185 1.00 93.25 169 GLU A N 1
ATOM 1329 C CA . GLU A 1 169 ? 3.541 -9.766 16.862 1.00 93.25 169 GLU A CA 1
ATOM 1330 C C . GLU A 1 169 ? 2.762 -8.829 15.952 1.00 93.25 169 GLU A C 1
ATOM 1332 O O . GLU A 1 169 ? 1.528 -8.814 15.948 1.00 93.25 169 GLU A O 1
ATOM 1337 N N . VAL A 1 170 ? 3.504 -8.052 15.171 1.00 93.44 170 VAL A N 1
ATOM 1338 C CA . VAL A 1 170 ? 2.969 -7.226 14.099 1.00 93.44 170 VAL A CA 1
ATOM 1339 C C . VAL A 1 170 ? 3.294 -7.885 12.781 1.00 93.44 170 VAL A C 1
ATOM 1341 O O . VAL A 1 170 ? 4.460 -7.997 12.398 1.00 93.44 170 VAL A O 1
ATOM 1344 N N . HIS A 1 171 ? 2.245 -8.269 12.074 1.00 91.62 171 HIS A N 1
ATOM 1345 C CA . HIS A 1 171 ? 2.317 -8.766 10.716 1.00 91.62 171 HIS A CA 1
ATOM 1346 C C . HIS A 1 171 ? 1.899 -7.647 9.780 1.00 91.62 171 HIS A C 1
ATOM 1348 O O . HIS A 1 171 ? 0.894 -6.968 10.000 1.00 91.62 171 HIS A O 1
ATOM 1354 N N . MET A 1 172 ? 2.672 -7.443 8.726 1.00 90.62 172 MET A N 1
ATOM 1355 C CA . MET A 1 172 ? 2.322 -6.534 7.645 1.00 90.62 172 MET A CA 1
ATOM 1356 C C . MET A 1 172 ? 2.721 -7.160 6.326 1.00 90.62 172 MET A C 1
ATOM 1358 O O . MET A 1 172 ? 3.698 -7.902 6.230 1.00 90.62 172 MET A O 1
ATOM 1362 N N . GLY A 1 173 ? 1.960 -6.867 5.285 1.00 87.81 173 GLY A N 1
ATOM 1363 C CA . GLY A 1 173 ? 2.310 -7.363 3.973 1.00 87.81 173 GLY A CA 1
ATOM 1364 C C . GLY A 1 173 ? 3.637 -6.783 3.479 1.00 87.81 173 GLY A C 1
ATOM 1365 O O . GLY A 1 173 ? 3.919 -5.608 3.707 1.00 87.81 173 GLY A O 1
ATOM 1366 N N . TYR A 1 174 ? 4.447 -7.591 2.793 1.00 87.12 174 TYR A N 1
ATOM 1367 C CA . TYR A 1 174 ? 5.769 -7.146 2.360 1.00 87.12 174 TYR A CA 1
ATOM 1368 C C . TYR A 1 174 ? 5.688 -5.946 1.407 1.00 87.12 174 TYR A C 1
ATOM 1370 O O . TYR A 1 174 ? 5.014 -5.985 0.378 1.00 87.12 174 TYR A O 1
ATOM 1378 N N . SER A 1 175 ? 6.433 -4.897 1.746 1.00 86.94 175 SER A N 1
ATOM 1379 C CA . SER A 1 175 ? 6.661 -3.707 0.931 1.00 86.94 175 SER A CA 1
ATOM 1380 C C . SER A 1 175 ? 8.138 -3.355 1.039 1.00 86.94 175 SER A C 1
ATOM 1382 O O . SER A 1 175 ? 8.681 -3.292 2.143 1.00 86.94 175 SER A O 1
ATOM 1384 N N . THR A 1 176 ? 8.808 -3.120 -0.092 1.00 86.81 176 THR A N 1
ATOM 1385 C CA . THR A 1 176 ? 10.228 -2.733 -0.097 1.00 86.81 176 THR A CA 1
ATOM 1386 C C . THR A 1 176 ? 10.449 -1.446 0.698 1.00 86.81 176 THR A C 1
ATOM 1388 O O . THR A 1 176 ? 11.435 -1.341 1.423 1.00 86.81 176 THR A O 1
ATOM 1391 N N . TYR A 1 177 ? 9.507 -0.499 0.632 1.00 87.38 177 TYR A N 1
ATOM 1392 C CA . TYR A 1 177 ? 9.560 0.734 1.417 1.00 87.38 177 TYR A CA 1
ATOM 1393 C C . TYR A 1 177 ? 9.407 0.465 2.911 1.00 87.38 177 TYR A C 1
ATOM 1395 O O . TYR A 1 177 ? 10.184 0.999 3.698 1.00 87.38 177 TYR A O 1
ATOM 1403 N N . ALA A 1 178 ? 8.449 -0.382 3.299 1.00 87.81 178 ALA A N 1
ATOM 1404 C CA . ALA A 1 178 ? 8.245 -0.749 4.696 1.00 87.81 178 ALA A CA 1
ATOM 1405 C C . ALA A 1 178 ? 9.465 -1.474 5.264 1.00 87.81 178 ALA A C 1
ATOM 1407 O O . ALA A 1 178 ? 9.960 -1.112 6.327 1.00 87.81 178 ALA A O 1
ATOM 1408 N N . HIS A 1 179 ? 9.998 -2.439 4.511 1.00 91.19 179 HIS A N 1
ATOM 1409 C CA . HIS A 1 179 ? 11.193 -3.179 4.886 1.00 91.19 179 HIS A CA 1
ATOM 1410 C C . HIS A 1 179 ? 12.383 -2.232 5.060 1.00 91.19 179 HIS A C 1
ATOM 1412 O O . HIS A 1 179 ? 12.981 -2.217 6.126 1.00 91.19 179 HIS A O 1
ATOM 1418 N N . GLN A 1 180 ? 12.672 -1.364 4.085 1.00 90.06 180 GLN A N 1
ATOM 1419 C CA . GLN A 1 180 ? 13.762 -0.389 4.198 1.00 90.06 180 GLN A CA 1
ATOM 1420 C C . GLN A 1 180 ? 13.565 0.598 5.357 1.00 90.06 180 GLN A C 1
ATOM 1422 O O . GLN A 1 180 ? 14.523 0.902 6.069 1.00 90.06 180 GLN A O 1
ATOM 1427 N N . ALA A 1 181 ? 12.345 1.106 5.557 1.00 88.69 181 ALA A N 1
ATOM 1428 C CA . ALA A 1 181 ? 12.031 2.037 6.640 1.00 88.69 181 ALA A CA 1
ATOM 1429 C C . ALA A 1 181 ? 12.196 1.382 8.014 1.00 88.69 181 ALA A C 1
ATOM 1431 O O . ALA A 1 181 ? 12.728 2.015 8.926 1.00 88.69 181 ALA A O 1
ATOM 1432 N N . LEU A 1 182 ? 11.785 0.121 8.149 1.00 89.38 182 LEU A N 1
ATOM 1433 C CA . LEU A 1 182 ? 12.014 -0.665 9.350 1.00 89.38 182 LEU A CA 1
ATOM 1434 C C . LEU A 1 182 ? 13.510 -0.922 9.516 1.00 89.38 182 LEU A C 1
ATOM 1436 O O . LEU A 1 182 ? 14.068 -0.451 10.493 1.00 89.38 182 LEU A O 1
ATOM 1440 N N . THR A 1 183 ? 14.201 -1.539 8.554 1.00 88.69 183 THR A N 1
ATOM 1441 C CA . THR A 1 183 ? 15.630 -1.889 8.672 1.00 88.69 183 THR A CA 1
ATOM 1442 C C . THR A 1 183 ? 16.497 -0.684 9.023 1.00 88.69 183 THR A C 1
ATOM 1444 O O . THR A 1 183 ? 17.406 -0.792 9.840 1.00 88.69 183 THR A O 1
ATOM 1447 N N . ARG A 1 184 ? 16.198 0.490 8.456 1.00 86.06 184 ARG A N 1
ATOM 1448 C CA . ARG A 1 184 ? 16.945 1.719 8.739 1.00 86.06 184 ARG A CA 1
ATOM 1449 C C . ARG A 1 184 ? 16.717 2.259 10.153 1.00 86.06 184 ARG A C 1
ATOM 1451 O O . ARG A 1 184 ? 17.645 2.822 10.723 1.00 86.06 184 ARG A O 1
ATOM 1458 N N . ASN A 1 185 ? 15.507 2.123 10.697 1.00 84.56 185 ASN A N 1
ATOM 1459 C CA . ASN A 1 185 ? 15.102 2.781 11.946 1.00 84.56 185 ASN A CA 1
ATOM 1460 C C . ASN A 1 185 ? 14.886 1.807 13.122 1.00 84.56 185 ASN A C 1
ATOM 1462 O O . ASN A 1 185 ? 14.664 2.248 14.248 1.00 84.56 185 ASN A O 1
ATOM 1466 N N . ILE A 1 186 ? 14.972 0.491 12.897 1.00 81.31 186 ILE A N 1
ATOM 1467 C CA . ILE A 1 186 ? 14.703 -0.547 13.905 1.00 81.31 186 ILE A CA 1
ATOM 1468 C C . ILE A 1 186 ? 15.677 -0.455 15.089 1.00 81.31 186 ILE A C 1
ATOM 1470 O O . ILE A 1 186 ? 15.284 -0.633 16.239 1.00 81.31 186 ILE A O 1
ATOM 1474 N N . HIS A 1 187 ? 16.937 -0.091 14.828 1.00 80.31 187 HIS A N 1
ATOM 1475 C CA . HIS A 1 187 ? 17.939 0.119 15.873 1.00 80.31 187 HIS A CA 1
ATOM 1476 C C . HIS A 1 187 ? 17.589 1.294 16.791 1.00 80.31 187 HIS A C 1
ATOM 1478 O O . HIS A 1 187 ? 17.889 1.249 17.984 1.00 80.31 187 HIS A O 1
ATOM 1484 N N . THR A 1 188 ? 16.920 2.324 16.267 1.00 82.31 188 THR A N 1
ATOM 1485 C CA . THR A 1 188 ? 16.425 3.442 17.075 1.00 82.31 188 THR A CA 1
ATOM 1486 C C . THR A 1 188 ? 15.320 2.970 18.012 1.00 82.31 188 THR A C 1
ATOM 1488 O O . THR A 1 188 ? 15.336 3.317 19.187 1.00 82.31 188 THR A O 1
ATOM 1491 N N . LEU A 1 189 ? 14.428 2.095 17.534 1.00 77.62 189 LEU A N 1
ATOM 1492 C CA . LEU A 1 189 ? 13.383 1.494 18.366 1.00 77.62 189 LEU A CA 1
ATOM 1493 C C . LEU A 1 189 ? 13.958 0.671 19.527 1.00 77.62 189 LEU A C 1
ATOM 1495 O O . LEU A 1 189 ? 13.426 0.709 20.630 1.00 77.62 189 LEU A O 1
ATOM 1499 N N . GLY A 1 190 ? 15.059 -0.048 19.290 1.00 73.44 190 GLY A N 1
ATOM 1500 C CA . GLY A 1 190 ? 15.731 -0.843 20.321 1.00 73.44 190 GLY A CA 1
ATOM 1501 C C . GLY A 1 190 ? 16.561 -0.034 21.324 1.00 73.44 190 GLY A C 1
ATOM 1502 O O . GLY A 1 190 ? 16.912 -0.567 22.374 1.00 73.44 190 GLY A O 1
ATOM 1503 N N . SER A 1 191 ? 16.892 1.225 21.017 1.00 73.62 191 SER A N 1
ATOM 1504 C CA . SER A 1 191 ? 17.793 2.050 21.837 1.00 73.62 191 SER A CA 1
ATOM 1505 C C . SER A 1 191 ? 17.086 3.201 22.545 1.00 73.62 191 SER A C 1
ATOM 1507 O O . SER A 1 191 ? 17.301 3.381 23.739 1.00 73.62 191 SER A O 1
ATOM 1509 N N . ASN A 1 192 ? 16.232 3.949 21.842 1.00 82.06 192 ASN A N 1
ATOM 1510 C CA . ASN A 1 192 ? 15.596 5.165 22.339 1.00 82.06 192 ASN A CA 1
ATOM 1511 C C . ASN A 1 192 ? 14.150 5.252 21.831 1.00 82.06 192 ASN A C 1
ATOM 1513 O O . ASN A 1 192 ? 13.913 5.648 20.689 1.00 82.06 192 ASN A O 1
ATOM 1517 N N . TYR A 1 193 ? 13.189 4.912 22.687 1.00 88.25 193 TYR A N 1
ATOM 1518 C CA . TYR A 1 193 ? 11.756 5.052 22.423 1.00 88.25 193 TYR A CA 1
ATOM 1519 C C . TYR A 1 193 ? 11.192 6.277 23.150 1.00 88.25 193 TYR A C 1
ATOM 1521 O O . TYR A 1 193 ? 11.579 6.532 24.292 1.00 88.25 193 TYR A O 1
ATOM 1529 N N . THR A 1 194 ? 10.272 7.003 22.514 1.00 90.50 194 THR A N 1
ATOM 1530 C CA . THR A 1 194 ? 9.568 8.129 23.136 1.00 90.50 194 THR A CA 1
ATOM 1531 C C . THR A 1 194 ? 8.089 8.169 22.772 1.00 90.50 194 THR A C 1
ATOM 1533 O O . THR A 1 194 ? 7.658 7.637 21.746 1.00 90.50 194 THR A O 1
ATOM 1536 N N . ILE A 1 195 ? 7.316 8.823 23.634 1.00 90.44 195 ILE A N 1
ATOM 1537 C CA . ILE A 1 195 ? 5.895 9.087 23.432 1.00 90.44 195 ILE A CA 1
ATOM 1538 C C . ILE A 1 195 ? 5.787 10.451 22.735 1.00 90.44 195 ILE A C 1
ATOM 1540 O O . ILE A 1 195 ? 6.351 11.423 23.236 1.00 90.44 195 ILE A O 1
ATOM 1544 N N . PRO A 1 196 ? 5.082 10.553 21.598 1.00 90.31 196 PRO A N 1
ATOM 1545 C CA . PRO A 1 196 ? 4.900 11.823 20.912 1.00 90.31 196 PRO A CA 1
ATOM 1546 C C . PRO A 1 196 ? 4.044 12.777 21.748 1.00 90.31 196 PRO A C 1
ATOM 1548 O O . PRO A 1 196 ? 3.096 12.349 22.411 1.00 90.31 196 PRO A O 1
ATOM 1551 N N . SER A 1 197 ? 4.354 14.074 21.684 1.00 90.88 197 SER A N 1
ATOM 1552 C CA . SER A 1 197 ? 3.577 15.095 22.389 1.00 90.88 197 SER A CA 1
ATOM 1553 C C . SER A 1 197 ? 2.353 15.518 21.578 1.00 90.88 197 SER A C 1
ATOM 1555 O O . SER A 1 197 ? 2.456 15.899 20.407 1.00 90.88 197 SER A O 1
ATOM 1557 N N . PHE A 1 198 ? 1.176 15.438 22.195 1.00 92.38 198 PHE A N 1
ATOM 1558 C CA . PHE A 1 198 ? -0.105 15.664 21.533 1.00 92.38 198 PHE A CA 1
ATOM 1559 C C . PHE A 1 198 ? -0.734 16.990 21.957 1.00 92.38 198 PHE A C 1
ATOM 1561 O O . PHE A 1 198 ? -0.939 17.232 23.145 1.00 92.38 198 PHE A O 1
ATOM 1568 N N . ASP A 1 199 ? -1.192 17.777 20.983 1.00 93.31 199 ASP A N 1
ATOM 1569 C CA . ASP A 1 199 ? -2.151 18.849 21.241 1.00 93.31 199 ASP A CA 1
ATOM 1570 C C . ASP A 1 199 ? -3.560 18.240 21.299 1.00 93.31 199 ASP A C 1
ATOM 1572 O O . ASP A 1 199 ? -4.258 18.040 20.292 1.00 93.31 199 ASP A O 1
ATOM 1576 N N . LEU A 1 200 ? -3.981 17.913 22.522 1.00 93.00 200 LEU A N 1
ATOM 1577 C CA . LEU A 1 200 ? -5.289 17.328 22.790 1.00 93.00 200 LEU A CA 1
ATOM 1578 C C . LEU A 1 200 ? -6.440 18.245 22.367 1.00 93.00 200 LEU A C 1
ATOM 1580 O O . LEU A 1 200 ? -7.471 17.738 21.931 1.00 93.00 200 LEU A O 1
ATOM 1584 N N . GLN A 1 201 ? -6.289 19.569 22.458 1.00 91.75 201 GLN A N 1
ATOM 1585 C CA . GLN A 1 201 ? -7.358 20.521 22.151 1.00 91.75 201 GLN A CA 1
ATOM 1586 C C . GLN A 1 201 ? -7.580 20.652 20.640 1.00 91.75 201 GLN A C 1
ATOM 1588 O O . GLN A 1 201 ? -8.725 20.71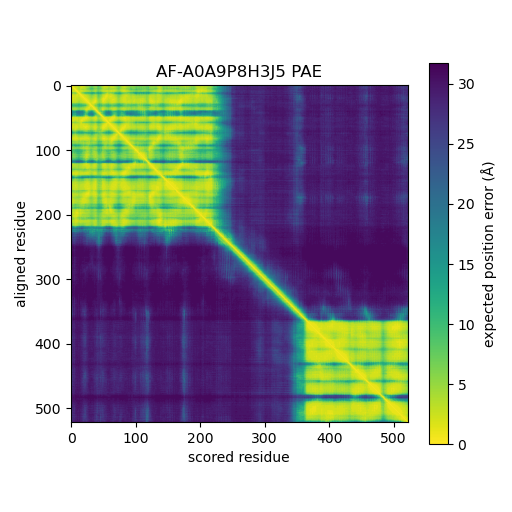9 20.182 1.00 91.75 201 GLN A O 1
ATOM 1593 N N . SER A 1 202 ? -6.500 20.656 19.859 1.00 90.62 202 SER A N 1
ATOM 1594 C CA . SER A 1 202 ? -6.566 20.775 18.397 1.00 90.62 202 SER A CA 1
ATOM 1595 C C . SER A 1 202 ? -6.851 19.449 17.686 1.00 90.62 202 SER A C 1
ATOM 1597 O O . SER A 1 202 ? -7.301 19.449 16.535 1.00 90.62 202 SER A O 1
ATOM 1599 N N . SER A 1 203 ? -6.661 18.317 18.367 1.00 91.56 203 SER A N 1
ATOM 1600 C CA . SER A 1 203 ? -6.969 16.986 17.837 1.00 91.56 203 SER A CA 1
ATOM 1601 C C . SER A 1 203 ? -8.457 16.810 17.477 1.00 91.56 203 SER A C 1
ATOM 1603 O O . SER A 1 203 ? -9.353 17.476 18.005 1.00 91.56 203 SER A O 1
ATOM 1605 N N . TYR A 1 204 ? -8.733 15.891 16.545 1.00 90.75 204 TYR A N 1
ATOM 1606 C CA . TYR A 1 204 ? -10.073 15.561 16.040 1.00 90.75 204 TYR A CA 1
ATOM 1607 C C . TYR A 1 204 ? -10.863 16.764 15.496 1.00 90.75 204 TYR A C 1
ATOM 1609 O O . TYR A 1 204 ? -12.040 16.957 15.820 1.00 90.75 204 TYR A O 1
ATOM 1617 N N . SER A 1 205 ? -10.224 17.572 14.644 1.00 86.25 205 SER A N 1
ATOM 1618 C CA . SER A 1 205 ? -10.825 18.776 14.044 1.00 86.25 205 SER A CA 1
ATOM 1619 C C . SER A 1 205 ? -11.307 19.781 15.100 1.00 86.25 205 SER A C 1
ATOM 1621 O O . SER A 1 205 ? -12.433 20.273 15.016 1.00 86.25 205 SER A O 1
ATOM 1623 N N . HIS A 1 206 ? -10.475 20.044 16.115 1.00 84.81 206 HIS A N 1
ATOM 1624 C CA . HIS A 1 206 ? -10.770 20.924 17.257 1.00 84.81 206 HIS A CA 1
ATOM 1625 C C . HIS A 1 206 ? -11.945 20.477 18.146 1.00 84.81 206 HIS A C 1
ATOM 1627 O O . HIS A 1 206 ? -12.461 21.262 18.943 1.00 84.81 206 HIS A O 1
ATOM 1633 N N . ASN A 1 207 ? -12.395 19.222 18.024 1.00 84.69 207 ASN A N 1
ATOM 1634 C CA . ASN A 1 207 ? -13.385 18.661 18.950 1.00 84.69 207 ASN A CA 1
ATOM 1635 C C . ASN A 1 207 ? -12.757 18.167 20.258 1.00 84.69 207 ASN A C 1
ATOM 1637 O O . ASN A 1 207 ? -13.495 17.882 21.202 1.00 84.69 207 ASN A O 1
ATOM 1641 N N . GLY A 1 208 ? -11.428 18.082 20.307 1.00 91.00 208 GLY A N 1
ATOM 1642 C CA . GLY A 1 208 ? -10.682 17.609 21.456 1.00 91.00 208 GLY A CA 1
ATOM 1643 C C . GLY A 1 208 ? -10.525 16.088 21.477 1.00 91.00 208 GLY A C 1
ATOM 1644 O O . GLY A 1 208 ? -11.424 15.328 21.096 1.00 91.00 208 GLY A O 1
ATOM 1645 N N . GLY A 1 209 ? -9.364 15.645 21.946 1.00 93.19 209 GLY A N 1
ATOM 1646 C CA . GLY A 1 209 ? -9.076 14.266 22.313 1.00 93.19 209 GLY A CA 1
ATOM 1647 C C . GLY A 1 209 ? -8.757 14.144 23.800 1.00 93.19 209 GLY A C 1
ATOM 1648 O O . GLY A 1 209 ? -8.398 15.123 24.450 1.00 93.19 209 GLY A O 1
ATOM 1649 N N . ALA A 1 210 ? -8.883 12.938 24.338 1.00 94.38 210 ALA A N 1
ATOM 1650 C CA . ALA A 1 210 ? -8.354 12.594 25.651 1.00 94.38 210 ALA A CA 1
ATOM 1651 C C . ALA A 1 210 ? -7.889 11.136 25.667 1.00 94.38 210 ALA A C 1
ATOM 1653 O O . ALA A 1 210 ? -8.254 10.344 24.792 1.00 94.38 210 ALA A O 1
ATOM 1654 N N . PHE A 1 211 ? -7.069 10.796 26.655 1.00 94.31 211 PHE A N 1
ATOM 1655 C CA . PHE A 1 211 ? -6.558 9.445 26.820 1.00 94.31 211 PHE A CA 1
ATOM 1656 C C . PHE A 1 211 ? -7.546 8.559 27.578 1.00 94.31 211 PHE A C 1
ATOM 1658 O O . PHE A 1 211 ? -8.201 8.998 28.521 1.00 94.31 211 PHE A O 1
ATOM 1665 N N . ASP A 1 212 ? -7.640 7.309 27.135 1.00 92.19 212 ASP A N 1
ATOM 1666 C CA . ASP A 1 212 ? -8.277 6.188 27.823 1.00 92.19 212 ASP A CA 1
ATOM 1667 C C . ASP A 1 212 ? -9.742 6.406 28.223 1.00 92.19 212 ASP A C 1
ATOM 1669 O O . ASP A 1 212 ? -10.212 5.892 29.237 1.00 92.19 212 ASP A O 1
ATOM 1673 N N . LEU A 1 213 ? -10.506 7.073 27.352 1.00 92.12 213 LEU A N 1
ATOM 1674 C CA . LEU A 1 213 ? -11.958 7.271 27.469 1.00 92.12 213 LEU A CA 1
ATOM 1675 C C . LEU A 1 213 ? -12.776 5.995 27.197 1.00 92.12 213 LEU A C 1
ATOM 1677 O O . LEU A 1 213 ? -13.824 6.037 26.558 1.00 92.12 213 LEU A O 1
ATOM 1681 N N . TRP A 1 214 ? -12.308 4.827 27.624 1.00 90.38 214 TRP A N 1
ATOM 1682 C CA . TRP A 1 214 ? -12.955 3.560 27.287 1.00 90.38 214 TRP A CA 1
ATOM 1683 C C . TRP A 1 214 ? -14.395 3.471 27.800 1.00 90.38 214 TRP A C 1
ATOM 1685 O O . TRP A 1 214 ? -15.262 3.006 27.060 1.00 90.38 214 TRP A O 1
ATOM 1695 N N . ASP A 1 215 ? -14.655 3.969 29.009 1.00 87.69 215 ASP A N 1
ATOM 1696 C CA . ASP A 1 215 ? -15.974 3.939 29.656 1.00 87.69 215 ASP A CA 1
ATOM 1697 C C . ASP A 1 215 ? -17.015 4.819 28.932 1.00 87.69 215 ASP A C 1
ATOM 1699 O O . ASP A 1 215 ? -18.208 4.526 28.948 1.00 87.69 215 ASP A O 1
ATOM 1703 N N . ASP A 1 216 ? -16.582 5.846 28.191 1.00 86.44 216 ASP A N 1
ATOM 1704 C CA . ASP A 1 216 ? -17.478 6.685 27.374 1.00 86.44 216 ASP A CA 1
ATOM 1705 C C . ASP A 1 216 ? -17.967 5.968 26.099 1.00 86.44 216 ASP A C 1
ATOM 1707 O O . ASP A 1 216 ? -18.915 6.393 25.417 1.00 86.44 216 ASP A O 1
ATOM 1711 N N . TYR A 1 217 ? -17.276 4.896 25.713 1.00 86.88 217 TYR A N 1
ATOM 1712 C CA . TYR A 1 217 ? -17.526 4.164 24.478 1.00 86.88 217 TYR A CA 1
ATOM 1713 C C . TYR A 1 217 ? -18.050 2.757 24.719 1.00 86.88 217 TYR A C 1
ATOM 1715 O O . TYR A 1 217 ? -18.841 2.281 23.902 1.00 86.88 217 TYR A O 1
ATOM 1723 N N . LEU A 1 218 ? -17.619 2.096 25.785 1.00 86.00 218 LEU A N 1
ATOM 1724 C CA . LEU A 1 218 ? -17.910 0.700 26.078 1.00 86.00 218 LEU A CA 1
ATOM 1725 C C . LEU A 1 218 ? -18.768 0.601 27.334 1.00 86.00 218 LEU A C 1
ATOM 1727 O O . LEU A 1 218 ? -18.581 1.345 28.287 1.00 86.00 218 LEU A O 1
ATOM 1731 N N . ASP A 1 219 ? -19.710 -0.336 27.325 1.00 78.19 219 ASP A N 1
ATOM 1732 C CA . ASP A 1 219 ? -20.511 -0.666 28.502 1.00 78.19 219 ASP A CA 1
ATOM 1733 C C . ASP A 1 219 ? -19.685 -1.566 29.433 1.00 78.19 219 ASP A C 1
ATOM 1735 O O . ASP A 1 219 ? -19.802 -2.795 29.400 1.00 78.19 219 ASP A O 1
ATOM 1739 N N . THR A 1 220 ? -18.781 -0.949 30.198 1.00 64.06 220 THR A N 1
ATOM 1740 C CA . THR A 1 220 ? -17.833 -1.637 31.089 1.00 64.06 220 THR A CA 1
ATOM 1741 C C . THR A 1 220 ? -18.488 -2.223 32.342 1.00 64.06 220 THR A C 1
ATOM 1743 O O . THR A 1 220 ? -17.876 -3.053 33.011 1.00 64.06 220 THR A O 1
ATOM 1746 N N . GLU A 1 221 ? -19.750 -1.877 32.624 1.00 58.06 221 GLU A N 1
ATOM 1747 C CA . GLU A 1 221 ? -20.565 -2.527 33.659 1.00 58.06 221 GLU A CA 1
ATOM 1748 C C . GLU A 1 221 ? -21.062 -3.915 33.216 1.00 5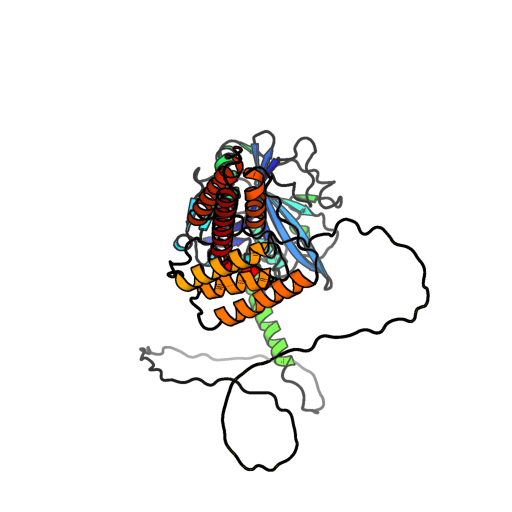8.06 221 GLU A C 1
ATOM 1750 O O . GLU A 1 221 ? -21.348 -4.785 34.044 1.00 58.06 221 GLU A O 1
ATOM 1755 N N . SER A 1 222 ? -21.137 -4.161 31.905 1.00 57.44 222 SER A N 1
ATOM 1756 C CA . SER A 1 222 ? -21.436 -5.481 31.358 1.00 57.44 222 SER A CA 1
ATOM 1757 C C . SER A 1 222 ? -20.166 -6.344 31.311 1.00 57.44 222 SER A C 1
ATOM 1759 O O . SER A 1 222 ? -19.129 -5.910 30.821 1.00 57.44 222 SER A O 1
ATOM 1761 N N . ALA A 1 223 ? -20.226 -7.601 31.777 1.00 56.50 223 ALA A N 1
ATOM 1762 C CA . ALA A 1 223 ? -19.084 -8.537 31.820 1.00 56.50 223 ALA A CA 1
ATOM 1763 C C . ALA A 1 223 ? -18.595 -9.024 30.429 1.00 56.50 223 ALA A C 1
ATOM 1765 O O . ALA A 1 223 ? -18.103 -10.145 30.274 1.00 56.50 223 ALA A O 1
ATOM 1766 N N . ARG A 1 224 ? -18.792 -8.223 29.378 1.00 62.69 224 ARG A N 1
ATOM 1767 C CA . ARG A 1 224 ? -18.444 -8.571 28.005 1.00 62.69 224 ARG A CA 1
ATOM 1768 C C . ARG A 1 224 ? -16.955 -8.373 27.772 1.00 62.69 224 ARG A C 1
ATOM 1770 O O . ARG A 1 224 ? -16.430 -7.268 27.835 1.00 62.69 224 ARG A O 1
ATOM 1777 N N . THR A 1 225 ? -16.289 -9.465 27.433 1.00 60.00 225 THR A N 1
ATOM 1778 C CA . THR A 1 225 ? -14.903 -9.478 26.967 1.00 60.00 225 THR A CA 1
ATOM 1779 C C . THR A 1 225 ? -14.868 -9.566 25.442 1.00 60.00 225 THR A C 1
ATOM 1781 O O . THR A 1 225 ? -15.836 -10.006 24.813 1.00 60.00 225 THR A O 1
ATOM 1784 N N . ALA A 1 226 ? -13.733 -9.202 24.834 1.00 55.88 226 ALA A N 1
ATOM 1785 C CA . ALA A 1 226 ? -13.503 -9.395 23.398 1.00 55.88 226 ALA A CA 1
ATOM 1786 C C . ALA A 1 226 ? -13.803 -10.845 22.960 1.00 55.88 226 ALA A C 1
ATOM 1788 O O . ALA A 1 226 ? -14.442 -11.073 21.940 1.00 55.88 226 ALA A O 1
ATOM 1789 N N . THR A 1 227 ? -13.445 -11.821 23.798 1.00 55.03 227 THR A N 1
ATOM 1790 C CA . THR A 1 227 ? -13.664 -13.256 23.566 1.00 55.03 227 THR A CA 1
ATOM 1791 C C . THR A 1 227 ? -15.141 -13.674 23.611 1.00 55.03 227 THR A C 1
ATOM 1793 O O . THR A 1 227 ? -15.558 -14.531 22.836 1.00 55.03 227 THR A O 1
ATOM 1796 N N . ASN A 1 228 ? -15.965 -13.045 24.457 1.00 51.28 228 ASN A N 1
ATOM 1797 C CA . ASN A 1 228 ? -17.387 -13.385 24.613 1.00 51.28 228 ASN A CA 1
ATOM 1798 C C . ASN A 1 228 ? -18.296 -12.667 23.601 1.00 51.28 228 ASN A C 1
ATOM 1800 O O . ASN A 1 228 ? -19.372 -13.163 23.264 1.00 51.28 228 ASN A O 1
ATOM 1804 N N . ALA A 1 229 ? -17.875 -11.510 23.083 1.00 50.84 229 ALA A N 1
ATOM 1805 C CA . ALA A 1 229 ? -18.649 -10.750 22.102 1.00 50.84 229 ALA A CA 1
ATOM 1806 C C . ALA A 1 229 ? -18.725 -11.440 20.719 1.00 50.84 229 ALA A C 1
ATOM 1808 O O . ALA A 1 229 ? -19.701 -11.234 19.993 1.00 50.84 229 ALA A O 1
ATOM 1809 N N . GLY A 1 230 ? -17.748 -12.289 20.368 1.00 45.41 230 GLY A N 1
ATOM 1810 C CA . GLY A 1 230 ? -17.767 -13.095 19.138 1.00 45.41 230 GLY A CA 1
ATOM 1811 C C . GLY A 1 230 ? -18.899 -14.132 19.108 1.00 45.41 230 GLY A C 1
ATOM 1812 O O . GLY A 1 230 ? -19.609 -14.250 18.110 1.00 45.41 230 GLY A O 1
ATOM 1813 N N . VAL A 1 231 ? -19.153 -14.801 20.238 1.00 46.88 231 VAL A N 1
ATOM 1814 C CA . VAL A 1 231 ? -20.230 -15.802 20.385 1.00 46.88 231 VAL A CA 1
ATOM 1815 C C . VAL A 1 231 ? -21.618 -15.155 20.248 1.00 46.88 231 VAL A C 1
ATOM 1817 O O . VAL A 1 231 ? -22.527 -15.703 19.619 1.00 46.88 231 VAL A O 1
ATOM 1820 N N . ASP A 1 232 ? -21.771 -13.937 20.772 1.00 43.56 232 ASP A N 1
ATOM 1821 C CA . ASP A 1 232 ? -23.032 -13.186 20.750 1.00 43.56 232 ASP A CA 1
ATOM 1822 C C . ASP A 1 232 ? -23.366 -12.630 19.343 1.00 43.56 232 ASP A C 1
ATOM 1824 O O . ASP A 1 232 ? -24.537 -12.492 18.963 1.00 43.56 232 ASP A O 1
ATOM 1828 N N . LEU A 1 233 ? -22.342 -12.355 18.523 1.00 45.03 233 LEU A N 1
ATOM 1829 C CA . LEU A 1 233 ? -22.490 -12.015 17.103 1.00 45.03 233 LEU A CA 1
ATOM 1830 C C . LEU A 1 233 ? -23.049 -13.204 16.307 1.00 45.03 233 LEU A C 1
ATOM 1832 O O . LEU A 1 233 ? -24.049 -13.036 15.598 1.00 45.03 233 LEU A O 1
ATOM 1836 N N . ASP A 1 234 ? -22.497 -14.406 16.484 1.00 42.69 234 ASP A N 1
ATOM 1837 C CA . ASP A 1 234 ? -22.986 -15.625 15.824 1.00 42.69 234 ASP A CA 1
ATOM 1838 C C . ASP A 1 234 ? -24.429 -15.968 16.225 1.00 42.69 234 ASP A C 1
ATOM 1840 O O . ASP A 1 234 ? -25.267 -16.306 15.377 1.00 42.69 234 ASP A O 1
ATOM 1844 N N . HIS A 1 235 ? -24.780 -15.790 17.501 1.00 41.34 235 HIS A N 1
ATOM 1845 C CA . HIS A 1 235 ? -26.144 -16.005 17.992 1.00 41.34 235 HIS A CA 1
ATOM 1846 C C . HIS A 1 235 ? -27.149 -14.977 17.443 1.00 41.34 235 HIS A C 1
ATOM 1848 O O . HIS A 1 235 ? -28.267 -15.339 17.050 1.00 41.34 235 HIS A O 1
ATOM 1854 N N . ARG A 1 236 ? -26.760 -13.702 17.299 1.00 45.34 236 ARG A N 1
ATOM 1855 C CA . ARG A 1 236 ? -27.601 -12.685 16.636 1.00 45.34 236 ARG A CA 1
ATOM 1856 C C . ARG A 1 236 ? -27.767 -12.951 15.135 1.00 45.34 236 ARG A C 1
ATOM 1858 O O . ARG A 1 236 ? -28.837 -12.665 14.584 1.00 45.34 236 ARG A O 1
ATOM 1865 N N . HIS A 1 237 ? -26.771 -13.539 14.470 1.00 45.06 237 HIS A N 1
ATOM 1866 C CA . HIS A 1 237 ? -26.860 -13.953 13.066 1.00 45.06 237 HIS A CA 1
ATOM 1867 C C . HIS A 1 237 ? -27.800 -15.144 12.850 1.00 45.06 237 HIS A C 1
ATOM 1869 O O . HIS A 1 237 ? -28.587 -15.120 11.894 1.00 45.06 237 HIS A O 1
ATOM 1875 N N . ALA A 1 238 ? -27.800 -16.128 13.754 1.00 42.12 238 ALA A N 1
ATOM 1876 C CA . ALA A 1 238 ? -28.765 -17.227 13.732 1.00 42.12 238 ALA A CA 1
ATOM 1877 C C . ALA A 1 238 ? -30.209 -16.701 13.833 1.00 42.12 238 ALA A C 1
ATOM 1879 O O . ALA A 1 238 ? -31.079 -17.091 13.050 1.00 42.12 238 ALA A O 1
ATOM 1880 N N . HIS A 1 239 ? -30.449 -15.726 14.714 1.00 40.09 239 HIS A N 1
ATOM 1881 C CA . HIS A 1 239 ? -31.777 -15.143 14.910 1.00 40.09 239 HIS A CA 1
ATOM 1882 C C . HIS A 1 239 ? -32.248 -14.266 13.733 1.00 40.09 239 HIS A C 1
ATOM 1884 O O . HIS A 1 239 ? -33.431 -14.284 13.378 1.00 40.09 239 HIS A O 1
ATOM 1890 N N . LYS A 1 240 ? -31.337 -13.521 13.088 1.00 40.44 240 LYS A N 1
ATOM 1891 C CA . LYS A 1 240 ? -31.663 -12.649 11.943 1.00 40.44 240 LYS A CA 1
ATOM 1892 C C . LYS A 1 240 ? -31.857 -13.435 10.639 1.00 40.44 240 LYS A C 1
ATOM 1894 O O . LYS A 1 240 ? -32.745 -13.092 9.863 1.00 40.44 240 LYS A O 1
ATOM 1899 N N . ARG A 1 241 ? -31.108 -14.530 10.426 1.00 43.06 241 ARG A N 1
ATOM 1900 C CA . ARG A 1 241 ? -31.344 -15.475 9.314 1.00 43.06 241 ARG A CA 1
ATOM 1901 C C . ARG A 1 241 ? -32.669 -16.224 9.464 1.00 43.06 241 ARG A C 1
ATOM 1903 O O . ARG A 1 241 ? -33.345 -16.438 8.462 1.00 43.06 241 ARG A O 1
ATOM 1910 N N . ARG A 1 242 ? -33.077 -16.558 10.696 1.00 43.16 242 ARG A N 1
ATOM 1911 C CA . ARG A 1 242 ? -34.399 -17.152 10.961 1.00 43.16 242 ARG A CA 1
ATOM 1912 C C . ARG A 1 242 ? -35.538 -16.196 10.595 1.00 43.16 242 ARG A C 1
ATOM 1914 O O . ARG A 1 242 ? -36.457 -16.622 9.912 1.00 43.16 242 ARG A O 1
ATOM 1921 N N . ARG A 1 243 ? -35.424 -14.906 10.946 1.00 44.28 243 ARG A N 1
ATOM 1922 C CA . ARG A 1 243 ? -36.416 -13.875 10.575 1.00 44.28 243 ARG A CA 1
ATOM 1923 C C . ARG A 1 243 ? -36.486 -13.587 9.072 1.00 44.28 243 ARG A C 1
ATOM 1925 O O . ARG A 1 243 ? -37.569 -13.341 8.560 1.00 44.28 243 ARG A O 1
ATOM 1932 N N . ALA A 1 244 ? -35.356 -13.635 8.362 1.00 44.03 244 ALA A N 1
ATOM 1933 C CA . ALA A 1 244 ? -35.337 -13.462 6.908 1.00 44.03 244 ALA A CA 1
ATOM 1934 C C . ALA A 1 244 ? -35.934 -14.668 6.159 1.00 44.03 244 ALA A C 1
ATOM 1936 O O . ALA A 1 244 ? -36.554 -14.485 5.119 1.00 44.03 244 ALA A O 1
ATOM 1937 N N . ARG A 1 245 ? -35.795 -15.890 6.701 1.00 40.06 245 ARG A N 1
ATOM 1938 C CA . ARG A 1 245 ? -36.456 -17.089 6.155 1.00 40.06 245 ARG A CA 1
ATOM 1939 C C . ARG A 1 245 ? -37.950 -17.148 6.468 1.00 40.06 245 ARG A C 1
ATOM 1941 O O . ARG A 1 245 ? -38.699 -17.590 5.611 1.00 40.06 245 ARG A O 1
ATOM 1948 N N . SER A 1 246 ? -38.391 -16.674 7.634 1.00 41.34 246 SER A N 1
ATOM 1949 C CA . SER A 1 246 ? -39.824 -16.600 7.958 1.00 41.34 246 SER A CA 1
ATOM 1950 C C . SER A 1 246 ? -40.558 -15.474 7.216 1.00 41.34 246 SER A C 1
ATOM 1952 O O . SER A 1 246 ? -41.762 -15.544 7.067 1.00 41.34 246 SER A O 1
ATOM 1954 N N . GLN A 1 247 ? -39.855 -14.457 6.701 1.00 40.97 247 GLN A N 1
ATOM 1955 C CA . GLN A 1 247 ? -40.456 -13.427 5.833 1.00 40.97 247 GLN A CA 1
ATOM 1956 C C . GLN A 1 247 ? -40.483 -13.802 4.340 1.00 40.97 247 GLN A C 1
ATOM 1958 O O . GLN A 1 247 ? -41.027 -13.051 3.539 1.00 40.97 247 GLN A O 1
ATOM 1963 N N . GLN A 1 248 ? -39.896 -14.939 3.950 1.00 37.53 248 GLN A N 1
ATOM 1964 C CA . GLN A 1 248 ? -39.927 -15.456 2.572 1.00 37.53 248 GLN A CA 1
ATOM 1965 C C . GLN A 1 248 ? -40.904 -16.625 2.379 1.00 37.53 248 GLN A C 1
ATOM 1967 O O . GLN A 1 248 ? -40.926 -17.237 1.315 1.00 37.53 248 GLN A O 1
ATOM 1972 N N . GLY A 1 249 ? -41.719 -16.922 3.388 1.00 42.47 249 GLY A N 1
ATOM 1973 C CA . GLY A 1 249 ? -42.776 -17.916 3.305 1.00 42.47 249 GLY A CA 1
ATOM 1974 C C . GLY A 1 249 ? -43.878 -17.570 4.285 1.00 42.47 249 GLY A C 1
ATOM 1975 O O . GLY A 1 249 ? -43.934 -18.183 5.338 1.00 42.47 249 GLY A O 1
ATOM 1976 N N . GLU A 1 250 ? -44.679 -16.559 3.954 1.00 37.84 250 GLU A N 1
ATOM 1977 C CA . GLU A 1 250 ? -45.986 -16.296 4.565 1.00 37.84 250 GLU A CA 1
ATOM 1978 C C . GLU A 1 250 ? -46.742 -15.284 3.680 1.00 37.84 250 GLU A C 1
ATOM 1980 O O . GLU A 1 250 ? -46.719 -14.081 3.916 1.00 37.84 250 GLU A O 1
ATOM 1985 N N . GLU A 1 251 ? -47.382 -15.788 2.622 1.00 34.84 251 GLU A N 1
ATOM 1986 C CA . GLU A 1 251 ? -48.650 -15.250 2.117 1.00 34.84 251 GLU A CA 1
ATOM 1987 C C . GLU A 1 251 ? -49.589 -16.445 1.863 1.00 34.84 251 GLU A C 1
ATOM 1989 O O . GLU A 1 251 ? -49.183 -17.412 1.221 1.00 34.84 251 GLU A O 1
ATOM 1994 N N . GLU A 1 252 ? -50.811 -16.327 2.405 1.00 34.09 252 GLU A N 1
ATOM 1995 C CA . GLU A 1 252 ? -51.961 -17.261 2.431 1.00 34.09 252 GLU A CA 1
ATOM 1996 C C . GLU A 1 252 ? -51.812 -18.432 3.433 1.00 34.09 252 GLU A C 1
ATOM 1998 O O . GLU A 1 252 ? -50.948 -19.284 3.301 1.00 34.09 252 GLU A O 1
ATOM 2003 N N . GLU A 1 253 ? -52.563 -18.503 4.540 1.00 31.00 253 GLU A N 1
ATOM 2004 C CA . GLU A 1 253 ? -54.030 -18.506 4.615 1.00 31.00 253 GLU A CA 1
ATOM 2005 C C . GLU A 1 253 ? -54.624 -17.739 5.815 1.00 31.00 253 GLU A C 1
ATOM 2007 O O . GLU A 1 253 ? -53.978 -17.400 6.805 1.00 31.00 253 GLU A O 1
ATOM 2012 N N . GLN A 1 254 ? -55.912 -17.455 5.659 1.00 32.12 254 GLN A N 1
ATOM 2013 C CA . GLN A 1 254 ? -56.766 -16.543 6.404 1.00 32.12 254 GLN A CA 1
ATOM 2014 C C . GLN A 1 254 ? -57.610 -17.280 7.470 1.00 32.12 254 GLN A C 1
ATOM 2016 O O . GLN A 1 254 ? -58.011 -18.418 7.260 1.00 32.12 254 GLN A O 1
ATOM 2021 N N . TYR A 1 255 ? -57.993 -16.534 8.514 1.00 30.38 255 TYR A N 1
ATOM 2022 C CA . TYR A 1 255 ? -59.114 -16.741 9.454 1.00 30.38 255 TYR A CA 1
ATOM 2023 C C . TYR A 1 255 ? -59.040 -17.832 10.541 1.00 30.38 255 TYR A C 1
ATOM 2025 O O . TYR A 1 255 ? -59.002 -19.029 10.285 1.00 30.38 255 TYR A O 1
ATOM 2033 N N . GLY A 1 256 ? -59.200 -17.371 11.787 1.00 30.64 256 GLY A N 1
ATOM 2034 C CA . GLY A 1 256 ? -59.571 -18.169 12.954 1.00 30.64 256 GLY A CA 1
ATOM 2035 C C . GLY A 1 256 ? -59.535 -17.321 14.225 1.00 30.64 256 GLY A C 1
ATOM 2036 O O . GLY A 1 256 ? -58.465 -16.897 14.643 1.00 30.64 256 GLY A O 1
ATOM 2037 N N . GLU A 1 257 ? -60.711 -17.019 14.763 1.00 31.42 257 GLU A N 1
ATOM 2038 C CA . GLU A 1 257 ? -60.990 -16.122 15.887 1.00 31.42 257 GLU A CA 1
ATOM 2039 C C . GLU A 1 257 ? -60.426 -16.579 17.251 1.00 31.42 257 GLU A C 1
ATOM 2041 O O . GLU A 1 257 ? -60.308 -17.766 17.531 1.00 31.42 257 GLU A O 1
ATOM 2046 N N . ASP A 1 258 ? -60.192 -15.561 18.084 1.00 32.84 258 ASP A N 1
ATOM 2047 C CA . ASP A 1 258 ? -60.459 -15.449 19.526 1.00 32.84 258 ASP A CA 1
ATOM 2048 C C . ASP A 1 258 ? -59.733 -16.257 20.625 1.00 32.84 258 ASP A C 1
ATOM 2050 O O . ASP A 1 258 ? -59.346 -17.413 20.504 1.00 32.84 258 ASP A O 1
ATOM 2054 N N . GLU A 1 259 ? -59.664 -15.549 21.762 1.00 31.25 259 GLU A N 1
ATOM 2055 C CA . GLU A 1 259 ? -59.319 -15.932 23.142 1.00 31.25 259 GLU A CA 1
ATOM 2056 C C . GLU A 1 259 ? -57.830 -16.061 23.550 1.00 31.25 259 GLU A C 1
ATOM 2058 O O . GLU A 1 259 ? -57.137 -17.051 23.331 1.00 31.25 259 GLU A O 1
ATOM 2063 N N . GLY A 1 260 ? -57.356 -15.068 24.317 1.00 28.20 260 GLY A N 1
ATOM 2064 C CA . GLY A 1 260 ? -56.498 -15.345 25.487 1.00 28.20 260 GLY A CA 1
ATOM 2065 C C . GLY A 1 260 ? -57.369 -15.548 26.744 1.00 28.20 260 GLY A C 1
ATOM 2066 O O . GLY A 1 260 ? -58.590 -15.504 26.613 1.00 28.20 260 GLY A O 1
ATOM 2067 N N . PRO A 1 261 ? -56.834 -15.613 27.987 1.00 52.50 261 PRO A N 1
ATOM 2068 C CA . PRO A 1 261 ? -55.451 -15.778 28.466 1.00 52.50 261 PRO A CA 1
ATOM 2069 C C . PRO A 1 261 ? -55.333 -16.887 29.570 1.00 52.50 261 PRO A C 1
ATOM 2071 O O . PRO A 1 261 ? -56.284 -17.615 29.807 1.00 52.50 261 PRO A O 1
ATOM 2074 N N . GLN A 1 262 ? -54.210 -16.926 30.321 1.00 30.25 262 GLN A N 1
ATOM 2075 C CA . GLN A 1 262 ? -53.894 -17.712 31.559 1.00 30.25 262 GLN A CA 1
ATOM 2076 C C . GLN A 1 262 ? -53.032 -18.977 31.339 1.00 30.25 262 GLN A C 1
ATOM 2078 O O . GLN A 1 262 ? -53.315 -19.778 30.466 1.00 30.25 262 GLN A O 1
ATOM 2083 N N . ALA A 1 263 ? -51.859 -19.198 31.955 1.00 29.59 263 ALA A N 1
ATOM 2084 C CA . ALA A 1 263 ? -51.344 -19.164 33.339 1.00 29.59 263 ALA A CA 1
ATOM 2085 C C . ALA A 1 263 ? -51.126 -20.587 33.915 1.00 29.59 263 ALA A C 1
ATOM 2087 O O . ALA A 1 263 ? -52.064 -21.354 34.053 1.00 29.59 263 ALA A O 1
ATOM 2088 N N . LYS A 1 264 ? -49.878 -20.852 34.351 1.00 33.06 264 LYS A N 1
ATOM 2089 C CA . LYS A 1 264 ? -49.416 -21.796 35.404 1.00 33.06 264 LYS A CA 1
ATOM 2090 C C . LYS A 1 264 ? -49.848 -23.280 35.365 1.00 33.06 264 LYS A C 1
ATOM 2092 O O . LYS A 1 264 ? -51.000 -23.587 35.635 1.00 33.06 264 LYS A O 1
ATOM 2097 N N . ARG A 1 265 ? -48.849 -24.185 35.365 1.00 29.39 265 ARG A N 1
ATOM 2098 C CA . ARG A 1 265 ? -48.555 -25.243 36.389 1.00 29.39 265 ARG A CA 1
ATOM 2099 C C . ARG A 1 265 ? -47.490 -26.217 35.839 1.00 29.39 265 ARG A C 1
ATOM 2101 O O . ARG A 1 265 ? -47.589 -26.633 34.699 1.00 29.39 265 ARG A O 1
ATOM 2108 N N . GLN A 1 266 ? -46.317 -26.317 36.479 1.00 28.44 266 GLN A N 1
ATOM 2109 C CA . GLN A 1 266 ? -45.885 -27.378 37.422 1.00 28.44 266 GLN A CA 1
ATOM 2110 C C . GLN A 1 266 ? -45.777 -28.795 36.804 1.00 28.44 266 GLN A C 1
ATOM 2112 O O . GLN A 1 266 ? -46.763 -29.307 36.293 1.00 28.44 266 GLN A O 1
ATOM 2117 N N . GLY A 1 267 ? -44.572 -29.401 36.886 1.00 25.31 267 GLY A N 1
ATOM 2118 C CA . GLY A 1 267 ? -44.235 -30.797 36.502 1.00 25.31 267 GLY A CA 1
ATOM 2119 C C . GLY A 1 267 ? -44.843 -31.863 37.441 1.00 25.31 267 GLY A C 1
ATOM 2120 O O . GLY A 1 267 ? -45.891 -31.561 38.008 1.00 25.31 267 GLY A O 1
ATOM 2121 N N . PRO A 1 268 ? -44.223 -33.043 37.735 1.00 42.78 268 PRO A N 1
ATOM 2122 C CA . PRO A 1 268 ? -42.876 -33.558 37.384 1.00 42.78 268 PRO A CA 1
ATOM 2123 C C . PRO A 1 268 ? -42.782 -35.104 37.095 1.00 42.78 268 PRO A C 1
ATOM 2125 O O . PRO A 1 268 ? -43.795 -35.795 37.087 1.00 42.78 268 PRO A O 1
ATOM 2128 N N . ARG A 1 269 ? -41.528 -35.626 37.036 1.00 28.81 269 ARG A N 1
ATOM 2129 C CA . ARG A 1 269 ? -41.030 -37.031 37.232 1.00 28.81 269 ARG A CA 1
ATOM 2130 C C . ARG A 1 269 ? -41.173 -38.018 36.045 1.00 28.81 269 ARG A C 1
ATOM 2132 O O . ARG A 1 269 ? -42.150 -37.944 35.326 1.00 28.81 269 ARG A O 1
ATOM 2139 N N . ALA A 1 270 ? -40.268 -38.973 35.774 1.00 30.97 270 ALA A N 1
ATOM 2140 C CA . ALA A 1 270 ? -39.136 -39.565 36.508 1.00 30.97 270 ALA A CA 1
ATOM 2141 C C . ALA A 1 270 ? -38.048 -40.117 35.545 1.00 30.97 270 ALA A C 1
ATOM 2143 O O . ALA A 1 270 ? -38.295 -40.288 34.356 1.00 30.97 270 ALA A O 1
ATOM 2144 N N . ALA A 1 271 ? -36.867 -40.389 36.109 1.00 30.06 271 ALA A N 1
ATOM 2145 C CA . ALA A 1 271 ? -35.684 -41.021 35.515 1.00 30.06 271 ALA A CA 1
ATOM 2146 C C . ALA A 1 271 ? -35.862 -42.524 35.205 1.00 30.06 271 ALA A C 1
ATOM 2148 O O . ALA A 1 271 ? -36.774 -43.126 35.769 1.00 30.06 271 ALA A O 1
ATOM 2149 N N . VAL A 1 272 ? -34.962 -43.098 34.385 1.00 31.81 272 VAL A N 1
ATOM 2150 C CA . VAL A 1 272 ? -34.202 -44.359 34.616 1.00 31.81 272 VAL A CA 1
ATOM 2151 C C . VAL A 1 272 ? -33.264 -44.653 33.417 1.00 31.81 272 VAL A C 1
ATOM 2153 O O . VAL A 1 272 ? -33.713 -44.723 32.277 1.00 31.81 272 VAL A O 1
ATOM 2156 N N . ASP A 1 273 ? -31.974 -44.752 33.757 1.00 30.08 273 ASP A N 1
ATOM 2157 C CA . ASP A 1 273 ? -30.852 -45.620 33.334 1.00 30.08 273 ASP A CA 1
ATOM 2158 C C . ASP A 1 273 ? -30.380 -45.865 31.878 1.00 30.08 273 ASP A C 1
ATOM 2160 O O . ASP A 1 273 ? -31.089 -46.363 31.009 1.00 30.08 273 ASP A O 1
ATOM 2164 N N . ASP A 1 274 ? -29.070 -45.587 31.739 1.00 31.03 274 ASP A N 1
ATOM 2165 C CA . ASP A 1 274 ? -27.948 -46.381 31.196 1.00 31.03 274 ASP A CA 1
ATOM 2166 C C . ASP A 1 274 ? -27.899 -46.876 29.730 1.00 31.03 274 ASP A C 1
ATOM 2168 O O . ASP A 1 274 ? -28.463 -47.900 29.367 1.00 31.03 274 ASP A O 1
ATOM 2172 N N . ALA A 1 275 ? -27.079 -46.143 28.946 1.00 33.34 275 ALA A N 1
ATOM 2173 C CA . ALA A 1 275 ? -25.863 -46.538 28.186 1.00 33.34 275 ALA A CA 1
ATOM 2174 C C . ALA A 1 275 ? -25.825 -47.804 27.279 1.00 33.34 275 ALA A C 1
ATOM 2176 O O . ALA A 1 275 ? -26.480 -48.802 27.545 1.00 33.34 275 ALA A O 1
ATOM 2177 N N . PRO A 1 276 ? -24.844 -47.915 26.350 1.00 39.12 276 PRO A N 1
ATOM 2178 C CA . PRO A 1 276 ? -24.391 -47.002 25.286 1.00 39.12 276 PRO A CA 1
ATOM 2179 C C . PRO A 1 276 ? -24.465 -47.681 23.881 1.00 39.12 276 PRO A C 1
ATOM 2181 O O . PRO A 1 276 ? -24.607 -48.902 23.799 1.00 39.12 276 PRO A O 1
ATOM 2184 N N . PRO A 1 277 ? -24.330 -46.961 22.744 1.00 35.84 277 PRO A N 1
ATOM 2185 C CA . PRO A 1 277 ? -24.297 -47.601 21.425 1.00 35.84 277 PRO A CA 1
ATOM 2186 C C . PRO A 1 277 ? -22.867 -48.016 21.013 1.00 35.84 277 PRO A C 1
ATOM 2188 O O . PRO A 1 277 ? -21.915 -47.288 21.310 1.00 35.84 277 PRO A O 1
ATOM 2191 N N . PRO A 1 278 ? -22.684 -49.143 20.295 1.00 35.06 278 PRO A N 1
ATOM 2192 C CA . PRO A 1 278 ? -21.401 -49.502 19.708 1.00 35.06 278 PRO A CA 1
ATOM 2193 C C . PRO A 1 278 ? -21.148 -48.789 18.370 1.00 35.06 278 PRO A C 1
ATOM 2195 O O . PRO A 1 278 ? -22.056 -48.310 17.690 1.00 35.06 278 PRO A O 1
ATOM 2198 N N . ALA A 1 279 ? -19.859 -48.738 18.045 1.00 28.41 279 ALA A N 1
ATOM 2199 C CA . ALA A 1 279 ? -19.214 -48.075 16.924 1.00 28.41 279 ALA A CA 1
ATOM 2200 C C . ALA A 1 279 ? -19.741 -48.473 15.533 1.00 28.41 279 ALA A C 1
ATOM 2202 O O . ALA A 1 279 ? -20.043 -49.636 15.275 1.00 28.41 279 ALA A O 1
ATOM 2203 N N . TYR A 1 280 ? -19.742 -47.500 14.617 1.00 30.11 280 TYR A N 1
ATOM 2204 C CA . TYR A 1 280 ? -19.833 -47.721 13.175 1.00 30.11 280 TYR A CA 1
ATOM 2205 C C . TYR A 1 280 ? -18.459 -47.489 12.538 1.00 30.11 280 TYR A C 1
ATOM 2207 O O . TYR A 1 280 ? -17.900 -46.395 12.631 1.00 30.11 280 TYR A O 1
ATOM 2215 N N . GLU A 1 281 ? -17.940 -48.527 11.883 1.00 28.30 281 GLU A N 1
ATOM 2216 C CA . GLU A 1 281 ? -16.839 -48.448 10.925 1.00 28.30 281 GLU A CA 1
ATOM 2217 C C . GLU A 1 281 ? -17.339 -47.965 9.555 1.00 28.30 281 GLU A C 1
ATOM 2219 O O . GLU A 1 281 ? -18.462 -48.233 9.126 1.00 28.30 281 GLU A O 1
ATOM 2224 N N . GLN A 1 282 ? -16.454 -47.224 8.893 1.00 29.22 282 GLN A N 1
ATOM 2225 C CA . GLN A 1 282 ? -16.578 -46.635 7.564 1.00 29.22 282 GLN A CA 1
ATOM 2226 C C . GLN A 1 282 ? -16.713 -47.694 6.465 1.00 29.22 282 GLN A C 1
ATOM 2228 O O . GLN A 1 282 ? -15.934 -48.639 6.459 1.00 29.22 282 GLN A O 1
ATOM 2233 N N . VAL A 1 283 ? -17.531 -47.435 5.435 1.00 25.41 283 VAL A N 1
ATOM 2234 C CA . VAL A 1 283 ? -17.212 -47.860 4.058 1.00 25.41 283 VAL A CA 1
ATOM 2235 C C . VAL A 1 283 ? -17.646 -46.790 3.052 1.00 25.41 283 VAL A C 1
ATOM 2237 O O . VAL A 1 283 ? -18.680 -46.140 3.186 1.00 25.41 283 VAL A O 1
ATOM 2240 N N . GLN A 1 284 ? -16.763 -46.609 2.075 1.00 26.44 284 GLN A N 1
ATOM 2241 C CA . GLN A 1 284 ? -16.672 -45.592 1.040 1.00 26.44 284 GLN A CA 1
ATOM 2242 C C . GLN A 1 284 ? -17.775 -45.619 -0.030 1.00 26.44 284 GLN A C 1
ATOM 2244 O O . GLN A 1 284 ? -18.352 -46.646 -0.377 1.00 26.44 284 GLN A O 1
ATOM 2249 N N . VAL A 1 285 ? -17.943 -44.431 -0.610 1.00 28.22 285 VAL A N 1
ATOM 2250 C CA . VAL A 1 285 ? -18.588 -44.097 -1.887 1.00 28.22 285 VAL A CA 1
ATOM 2251 C C . VAL A 1 285 ? -17.891 -44.800 -3.065 1.00 28.22 285 VAL A C 1
ATOM 2253 O O . VAL A 1 285 ? -16.674 -44.992 -3.025 1.00 28.22 285 VAL A O 1
ATOM 2256 N N . PRO A 1 286 ? -18.606 -45.023 -4.182 1.00 30.83 286 PRO A N 1
ATOM 2257 C CA . PRO A 1 286 ? -18.033 -44.612 -5.460 1.00 30.83 286 PRO A CA 1
ATOM 2258 C C . PRO A 1 286 ? -18.967 -43.692 -6.257 1.00 30.83 286 PRO A C 1
ATOM 2260 O O . PRO A 1 286 ? -20.186 -43.851 -6.294 1.00 30.83 286 PRO A O 1
ATOM 2263 N N . ALA A 1 287 ? -18.333 -42.696 -6.868 1.00 26.98 287 ALA A N 1
ATOM 2264 C CA . ALA A 1 287 ? -18.911 -41.693 -7.744 1.00 26.98 287 ALA A CA 1
ATOM 2265 C C . ALA A 1 287 ? -19.230 -42.263 -9.135 1.00 26.98 287 ALA A C 1
ATOM 2267 O O . ALA A 1 287 ? -18.519 -43.145 -9.610 1.00 26.98 287 ALA A O 1
ATOM 2268 N N . SER A 1 288 ? -20.222 -41.684 -9.818 1.00 25.34 288 SER A N 1
ATOM 2269 C CA . SER A 1 288 ? -20.251 -41.594 -11.284 1.00 25.34 288 SER A CA 1
ATOM 2270 C C . SER A 1 288 ? -21.231 -40.497 -11.730 1.00 25.34 288 SER A C 1
ATOM 2272 O O . SER A 1 288 ? -22.432 -40.566 -11.491 1.00 25.34 288 SER A O 1
ATOM 2274 N N . ASP A 1 289 ? -20.622 -39.464 -12.310 1.00 25.16 289 ASP A N 1
ATOM 2275 C CA . ASP A 1 289 ? -20.936 -38.806 -13.579 1.00 25.16 289 ASP A CA 1
ATOM 2276 C C . ASP A 1 289 ? -22.197 -37.953 -13.838 1.00 25.16 289 ASP A C 1
ATOM 2278 O O . ASP A 1 289 ? -23.349 -38.340 -13.673 1.00 25.16 289 ASP A O 1
ATOM 2282 N N . CYS A 1 290 ? -21.864 -36.819 -14.475 1.00 26.00 290 CYS A N 1
ATOM 2283 C CA . CYS A 1 290 ? -22.601 -36.055 -15.486 1.00 26.00 290 CYS A CA 1
ATOM 2284 C C . CYS A 1 290 ? -23.607 -34.970 -15.051 1.00 26.00 290 CYS A C 1
ATOM 2286 O O . CYS A 1 290 ? -24.798 -35.185 -14.869 1.00 26.00 290 CYS A O 1
ATOM 2288 N N . ALA A 1 291 ? -23.060 -33.748 -15.012 1.00 26.81 291 ALA A N 1
ATOM 2289 C CA . ALA A 1 291 ? -23.545 -32.478 -15.571 1.00 26.81 291 ALA A CA 1
ATOM 2290 C C . ALA A 1 291 ? -25.019 -32.313 -16.015 1.00 26.81 291 ALA A C 1
ATOM 2292 O O . ALA A 1 291 ? -25.534 -33.069 -16.833 1.00 26.81 291 ALA A O 1
ATOM 2293 N N . ALA A 1 292 ? -25.577 -31.135 -15.699 1.00 25.67 292 ALA A N 1
ATOM 2294 C CA . ALA A 1 292 ? -26.455 -30.399 -16.613 1.00 25.67 292 ALA A CA 1
ATOM 2295 C C . ALA A 1 292 ? -26.311 -28.873 -16.445 1.00 25.67 292 ALA A C 1
ATOM 2297 O O . ALA A 1 292 ? -26.280 -28.334 -15.341 1.00 25.67 292 ALA A O 1
ATOM 2298 N N . THR A 1 293 ? -26.215 -28.198 -17.587 1.00 29.59 293 THR A N 1
ATOM 2299 C CA . THR A 1 293 ? -26.201 -26.747 -17.813 1.00 29.59 293 THR A CA 1
ATOM 2300 C C . THR A 1 293 ? -27.588 -26.095 -17.647 1.00 29.59 293 THR A C 1
ATOM 2302 O O . THR A 1 293 ? -28.602 -26.792 -17.589 1.00 29.59 293 THR A O 1
ATOM 2305 N N . PRO A 1 294 ? -27.661 -24.746 -17.601 1.00 35.59 294 PRO A N 1
ATOM 2306 C CA . PRO A 1 294 ? -28.862 -23.993 -17.254 1.00 35.59 294 PRO A CA 1
ATOM 2307 C C . PRO A 1 294 ? -29.722 -23.645 -18.479 1.00 35.59 294 PRO A C 1
ATOM 2309 O O . PRO A 1 294 ? -29.209 -23.365 -19.562 1.00 35.59 294 PRO A O 1
ATOM 2312 N N . ARG A 1 295 ? -31.041 -23.562 -18.285 1.00 27.39 295 ARG A N 1
ATOM 2313 C CA . ARG A 1 295 ? -32.015 -22.880 -19.160 1.00 27.39 295 ARG A CA 1
ATOM 2314 C C . ARG A 1 295 ? -33.214 -22.474 -18.300 1.00 27.39 295 ARG A C 1
ATOM 2316 O O . ARG A 1 295 ? -33.525 -23.176 -17.352 1.00 27.39 295 ARG A O 1
ATOM 2323 N N . SER A 1 296 ? -34.013 -21.461 -18.593 1.00 27.36 296 SER A N 1
ATOM 2324 C CA . SER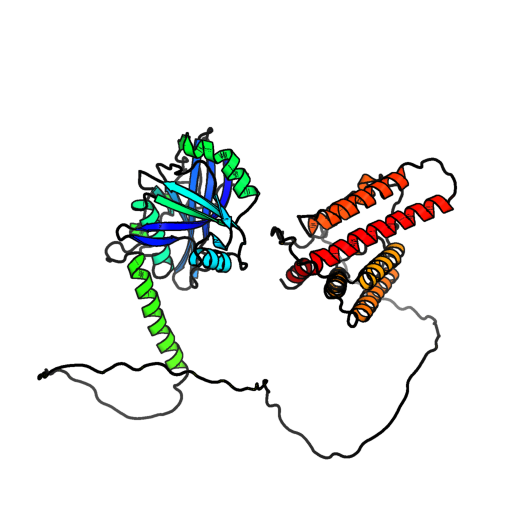 A 1 296 ? -33.965 -20.257 -19.424 1.00 27.36 296 SER A CA 1
ATOM 2325 C C . SER A 1 296 ? -35.346 -19.608 -19.223 1.00 27.36 296 SER A C 1
ATOM 2327 O O . SER A 1 296 ? -36.321 -20.280 -18.886 1.00 27.36 296 SER A O 1
ATOM 2329 N N . VAL A 1 297 ? -35.399 -18.300 -19.417 1.00 29.53 297 VAL A N 1
ATOM 2330 C CA . VAL A 1 297 ? -36.550 -17.403 -19.327 1.00 29.53 297 VAL A CA 1
ATOM 2331 C C . VAL A 1 297 ? -37.672 -17.808 -20.297 1.00 29.53 297 VAL A C 1
ATOM 2333 O O . VAL A 1 297 ? -37.428 -18.085 -21.469 1.00 29.53 297 VAL A O 1
ATOM 2336 N N . LYS A 1 298 ? -38.920 -17.796 -19.807 1.00 27.66 298 LYS A N 1
ATOM 2337 C CA . LYS A 1 298 ? -40.152 -17.853 -20.610 1.00 27.66 298 LYS A CA 1
ATOM 2338 C C . LYS A 1 298 ? -40.411 -16.485 -21.252 1.00 27.66 298 LYS A C 1
ATOM 2340 O O . LYS A 1 298 ? -40.698 -15.534 -20.535 1.00 27.66 298 LYS A O 1
ATOM 2345 N N . CYS A 1 299 ? -40.422 -16.432 -22.580 1.00 27.89 299 CYS A N 1
ATOM 2346 C CA . CYS A 1 299 ? -41.227 -15.483 -23.347 1.00 27.89 299 CYS A CA 1
ATOM 2347 C C . CYS A 1 299 ? -42.106 -16.256 -24.333 1.00 27.89 299 CYS A C 1
ATOM 2349 O O . CYS A 1 299 ? -41.827 -17.397 -24.696 1.00 27.89 299 CYS A O 1
ATOM 2351 N N . ARG A 1 300 ? -43.222 -15.621 -24.655 1.00 25.81 300 ARG A N 1
ATOM 2352 C CA . ARG A 1 300 ? -44.525 -16.178 -24.985 1.00 25.81 300 ARG A CA 1
ATOM 2353 C C . ARG A 1 300 ? -44.876 -15.894 -26.453 1.00 25.81 300 ARG A C 1
ATOM 2355 O O . ARG A 1 300 ? -44.552 -14.822 -26.945 1.00 25.81 300 ARG A O 1
ATOM 2362 N N . ASP A 1 301 ? -45.575 -16.865 -27.041 1.00 29.89 301 ASP A N 1
ATOM 2363 C CA . ASP A 1 301 ? -46.493 -16.860 -28.193 1.00 29.89 301 ASP A CA 1
ATOM 2364 C C . ASP A 1 301 ? -46.032 -16.432 -29.603 1.00 29.89 301 ASP A C 1
ATOM 2366 O O . ASP A 1 301 ? -45.556 -15.326 -29.832 1.00 29.89 301 ASP A O 1
ATOM 2370 N N . GLY A 1 302 ? -46.371 -17.293 -30.581 1.00 28.50 302 GLY A N 1
ATOM 2371 C CA . GLY A 1 302 ? -46.865 -16.847 -31.891 1.00 28.50 302 GLY A CA 1
ATOM 2372 C C . GLY A 1 302 ? -46.414 -17.636 -33.129 1.00 28.50 302 GLY A C 1
ATOM 2373 O O . GLY A 1 302 ? -45.390 -17.305 -33.704 1.00 28.50 302 GLY A O 1
ATOM 2374 N N . SER A 1 303 ? -47.252 -18.588 -33.579 1.00 29.97 303 SER A N 1
ATOM 2375 C CA . SER A 1 303 ? -47.392 -19.153 -34.953 1.00 29.97 303 SER A CA 1
ATOM 2376 C C . SER A 1 303 ? -46.144 -19.758 -35.634 1.00 29.97 303 SER A C 1
ATOM 2378 O O . SER A 1 303 ? -45.249 -19.044 -36.057 1.00 29.97 303 SER A O 1
ATOM 2380 N N . SER A 1 304 ? -45.977 -21.083 -35.690 1.00 25.77 304 SER A N 1
ATOM 2381 C CA . SER A 1 304 ? -46.653 -22.080 -36.554 1.00 25.77 304 SER A CA 1
ATOM 2382 C C . SER A 1 304 ? -46.213 -22.069 -38.034 1.00 25.77 304 SER A C 1
ATOM 2384 O O . SER A 1 304 ? -46.408 -21.088 -38.741 1.00 25.77 304 SER A O 1
ATOM 2386 N N . ILE A 1 305 ? -45.759 -23.258 -38.466 1.00 31.08 305 ILE A N 1
ATOM 2387 C CA . ILE A 1 305 ? -45.566 -23.802 -39.830 1.00 31.08 305 ILE A CA 1
ATOM 2388 C C . ILE A 1 305 ? -44.183 -23.603 -40.508 1.00 31.08 305 ILE A C 1
ATOM 2390 O O . ILE A 1 305 ? -43.908 -22.629 -41.198 1.00 31.08 305 ILE A O 1
ATOM 2394 N N . VAL A 1 306 ? -43.352 -24.641 -40.341 1.00 26.80 306 VAL A N 1
ATOM 2395 C CA . VAL A 1 306 ? -42.270 -25.171 -41.221 1.00 26.80 306 VAL A CA 1
ATOM 2396 C C . VAL A 1 306 ? -42.977 -25.903 -42.399 1.00 26.80 306 VAL A C 1
ATOM 2398 O O . VAL A 1 306 ? -44.107 -26.329 -42.147 1.00 26.80 306 VAL A O 1
ATOM 2401 N N . PRO A 1 307 ? -42.437 -26.149 -43.625 1.00 39.97 307 PRO A N 1
ATOM 2402 C CA . PRO A 1 307 ? -41.045 -26.501 -43.969 1.00 39.97 307 PRO A CA 1
ATOM 2403 C C . PRO A 1 307 ? -40.567 -25.869 -45.312 1.00 39.97 307 PRO A C 1
ATOM 2405 O O . PRO A 1 307 ? -41.298 -25.112 -45.925 1.00 39.97 307 PRO A O 1
ATOM 2408 N N . THR A 1 308 ? -39.373 -26.018 -45.888 1.00 27.20 308 THR A N 1
ATOM 2409 C CA . THR A 1 308 ? -38.362 -27.080 -45.931 1.00 27.20 308 THR A CA 1
ATOM 2410 C C . THR A 1 308 ? -37.123 -26.466 -46.619 1.00 27.20 308 THR A C 1
ATOM 2412 O O . THR A 1 308 ? -37.248 -25.652 -47.526 1.00 27.20 308 THR A O 1
ATOM 2415 N N . THR A 1 309 ? -35.950 -26.877 -46.155 1.00 26.36 309 THR A N 1
ATOM 2416 C CA . THR A 1 309 ? -34.584 -26.872 -46.729 1.00 26.36 309 THR A CA 1
ATOM 2417 C C . THR A 1 309 ? -34.451 -27.130 -48.257 1.00 26.36 309 THR A C 1
ATOM 2419 O O . THR A 1 309 ? -35.438 -27.553 -48.854 1.00 26.36 309 THR A O 1
ATOM 2422 N N . PRO A 1 310 ? -33.239 -27.120 -48.891 1.00 41.44 310 PRO A N 1
ATOM 2423 C CA . PRO A 1 310 ? -31.908 -26.565 -48.526 1.00 41.44 310 PRO A CA 1
ATOM 2424 C C . PRO A 1 310 ? -31.066 -26.031 -49.743 1.00 41.44 310 PRO A C 1
ATOM 2426 O O . PRO A 1 310 ? -31.555 -25.978 -50.864 1.00 41.44 310 PRO A O 1
ATOM 2429 N N . LEU A 1 311 ? -29.754 -25.792 -49.509 1.00 25.03 311 LEU A N 1
ATOM 2430 C CA . LEU A 1 311 ? -28.622 -25.762 -50.477 1.00 25.03 311 LEU A CA 1
ATOM 2431 C C . LEU A 1 311 ? -28.554 -24.493 -51.366 1.00 25.03 311 LEU A C 1
ATOM 2433 O O . LEU A 1 311 ? -29.565 -23.989 -51.811 1.00 25.03 311 LEU A O 1
ATOM 2437 N N . ASN A 1 312 ? -27.414 -23.899 -51.719 1.00 24.84 312 ASN A N 1
ATOM 2438 C CA . ASN A 1 312 ? -26.010 -24.263 -51.599 1.00 24.84 312 ASN A CA 1
ATOM 2439 C C . ASN A 1 312 ? -25.149 -23.030 -51.962 1.00 24.84 312 ASN A C 1
ATOM 2441 O O . ASN A 1 312 ? -25.554 -22.221 -52.787 1.00 24.84 312 ASN A O 1
ATOM 2445 N N . GLN A 1 313 ? -23.919 -23.036 -51.449 1.00 25.39 313 GLN A N 1
ATOM 2446 C CA . GLN A 1 313 ? -22.676 -22.646 -52.132 1.00 25.39 313 GLN A CA 1
ATOM 2447 C C . GLN A 1 313 ? -22.295 -21.183 -52.439 1.00 25.39 313 GLN A C 1
ATOM 2449 O O . GLN A 1 313 ? -22.987 -20.419 -53.096 1.00 25.39 313 GLN A O 1
ATOM 2454 N N . SER A 1 314 ? -21.017 -20.959 -52.094 1.00 23.55 314 SER A N 1
ATOM 2455 C CA . SER A 1 314 ? -19.976 -20.155 -52.757 1.00 23.55 314 SER A CA 1
ATOM 2456 C C . SER A 1 314 ? -20.139 -18.632 -52.746 1.00 23.55 314 SER A C 1
ATOM 2458 O O . SER A 1 314 ? -21.094 -18.100 -53.280 1.00 23.55 314 SER A O 1
ATOM 2460 N N . SER A 1 315 ? -19.298 -17.872 -52.041 1.00 24.94 315 SER A N 1
ATOM 2461 C CA . SER A 1 315 ? -17.836 -17.684 -52.159 1.00 24.94 315 SER A CA 1
ATOM 2462 C C . SER A 1 315 ? -17.448 -16.630 -53.203 1.00 24.94 315 SER A C 1
ATOM 2464 O O . SER A 1 315 ? -17.831 -16.715 -54.361 1.00 24.94 315 SER A O 1
ATOM 2466 N N . CYS A 1 316 ? -16.578 -15.729 -52.741 1.00 23.97 316 CYS A N 1
ATOM 2467 C CA . CYS A 1 316 ? -15.621 -14.900 -53.475 1.00 23.97 316 CYS A CA 1
ATOM 2468 C C . CYS A 1 316 ? -16.090 -13.661 -54.268 1.00 23.97 316 CYS A C 1
ATOM 2470 O O . CYS A 1 316 ? -16.598 -13.740 -55.375 1.00 23.97 316 CYS A O 1
ATOM 2472 N N . ALA A 1 317 ? -15.621 -12.529 -53.731 1.00 24.28 317 ALA A N 1
ATOM 2473 C CA . ALA A 1 317 ? -14.671 -11.617 -54.375 1.00 24.28 317 ALA A CA 1
ATOM 2474 C C . ALA A 1 317 ? -15.197 -10.448 -55.231 1.00 24.28 317 ALA A C 1
ATOM 2476 O O . ALA A 1 317 ? -15.607 -10.600 -56.371 1.00 24.28 317 ALA A O 1
ATOM 2477 N N . ALA A 1 318 ? -14.897 -9.270 -54.676 1.00 25.59 318 ALA A N 1
ATOM 2478 C CA . ALA A 1 318 ? -14.085 -8.218 -55.284 1.00 25.59 318 ALA A CA 1
ATOM 2479 C C . ALA A 1 318 ? -14.716 -7.262 -56.303 1.00 25.59 318 ALA A C 1
ATOM 2481 O O . ALA A 1 318 ? -15.559 -7.603 -57.123 1.00 25.59 318 ALA A O 1
ATOM 2482 N N . SER A 1 319 ? -14.104 -6.073 -56.279 1.00 25.88 319 SER A N 1
ATOM 2483 C CA . SER A 1 319 ? -14.206 -4.942 -57.203 1.00 25.88 319 SER A CA 1
ATOM 2484 C C . SER A 1 319 ? -15.436 -4.037 -57.016 1.00 25.88 319 SER A C 1
ATOM 2486 O O . SER A 1 319 ? -16.521 -4.520 -56.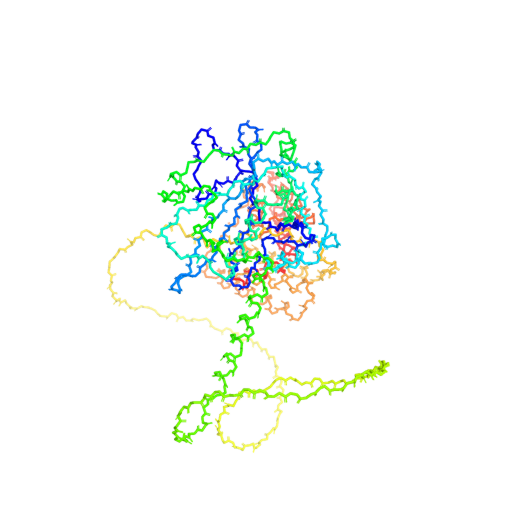741 1.00 25.88 319 SER A O 1
ATOM 2488 N N . SER A 1 320 ? -15.403 -2.716 -57.182 1.00 25.14 320 SER A N 1
ATOM 2489 C CA . SER A 1 320 ? -14.403 -1.651 -57.012 1.00 25.14 320 SER A CA 1
ATOM 2490 C C . SER A 1 320 ? -15.042 -0.361 -57.561 1.00 25.14 320 SER A C 1
ATOM 2492 O O . SER A 1 320 ? -15.780 -0.453 -58.533 1.00 25.14 320 SER A O 1
ATOM 2494 N N . PHE A 1 321 ? -14.676 0.799 -57.002 1.00 24.31 321 PHE A N 1
ATOM 2495 C CA . PHE A 1 321 ? -14.798 2.159 -57.570 1.00 24.31 321 PHE A CA 1
ATOM 2496 C C . PHE A 1 321 ? -16.193 2.721 -57.920 1.00 24.31 321 PHE A C 1
ATOM 2498 O O . PHE A 1 321 ? -16.834 2.293 -58.868 1.00 24.31 321 PHE A O 1
ATOM 2505 N N . SER A 1 322 ? -16.561 3.834 -57.273 1.00 24.50 322 SER A N 1
ATOM 2506 C CA . SER A 1 322 ? -16.652 5.132 -57.967 1.00 24.50 322 SER A CA 1
ATOM 2507 C C . SER A 1 322 ? -16.682 6.274 -56.943 1.00 24.50 322 SER A C 1
ATOM 2509 O O . SER A 1 322 ? -17.452 6.236 -55.987 1.00 24.50 322 SER A O 1
ATOM 2511 N N . LEU A 1 323 ? -15.813 7.263 -57.145 1.00 26.53 323 LEU A N 1
ATOM 2512 C CA . LEU A 1 323 ? -15.766 8.550 -56.450 1.00 26.53 323 LEU A CA 1
ATOM 2513 C C . LEU A 1 323 ? -16.630 9.568 -57.214 1.00 26.53 323 LEU A C 1
ATOM 2515 O O . LEU A 1 323 ? -16.452 9.658 -58.424 1.00 26.53 323 LEU A O 1
ATOM 2519 N N . ASP A 1 324 ? -17.477 10.292 -56.464 1.00 29.03 324 ASP A N 1
ATOM 2520 C CA . ASP A 1 324 ? -17.860 11.727 -56.535 1.00 29.03 324 ASP A CA 1
ATOM 2521 C C . ASP A 1 324 ? -18.397 12.351 -57.855 1.00 29.03 324 ASP A C 1
ATOM 2523 O O . ASP A 1 324 ? -18.113 11.817 -58.925 1.00 29.03 324 ASP A O 1
ATOM 2527 N N . PRO A 1 325 ? -19.168 13.480 -57.839 1.00 41.94 325 PRO A N 1
ATOM 2528 C CA . PRO A 1 325 ? -18.871 14.690 -57.042 1.00 41.94 325 PRO A CA 1
ATOM 2529 C C . PRO A 1 325 ? -20.039 15.568 -56.512 1.00 41.94 325 PRO A C 1
ATOM 2531 O O . PRO A 1 325 ? -21.168 15.506 -56.983 1.00 41.94 325 PRO A O 1
ATOM 2534 N N . LEU A 1 326 ? -19.663 16.428 -55.549 1.00 28.19 326 LEU A N 1
ATOM 2535 C CA . LEU A 1 326 ? -20.138 17.787 -55.205 1.00 28.19 326 LEU A CA 1
ATOM 2536 C C . LEU A 1 326 ? -21.624 18.170 -55.378 1.00 28.19 326 LEU A C 1
ATOM 2538 O O . LEU A 1 326 ? -22.108 18.285 -56.494 1.00 28.19 326 LEU A O 1
ATOM 2542 N N . ASP A 1 327 ? -22.234 18.629 -54.275 1.00 29.16 327 ASP A N 1
ATOM 2543 C CA . ASP A 1 327 ? -22.885 19.951 -54.233 1.00 29.16 327 ASP A CA 1
ATOM 2544 C C . ASP A 1 327 ? -23.054 20.473 -52.785 1.00 29.16 327 ASP A C 1
ATOM 2546 O O . ASP A 1 327 ? -23.528 19.790 -51.880 1.00 29.16 327 ASP A O 1
ATOM 2550 N N . THR A 1 328 ? -22.650 21.726 -52.588 1.00 31.17 328 THR A N 1
ATOM 2551 C CA . THR A 1 328 ? -22.982 22.662 -51.488 1.00 31.17 328 THR A CA 1
ATOM 2552 C C . THR A 1 328 ? -23.161 24.032 -52.164 1.00 31.17 328 THR A C 1
ATOM 2554 O O . THR A 1 328 ? -22.578 24.179 -53.242 1.00 31.17 328 THR A O 1
ATOM 2557 N N . PRO A 1 329 ? -23.830 25.066 -51.601 1.00 44.22 329 PRO A N 1
ATOM 2558 C CA . PRO A 1 329 ? -24.188 25.282 -50.188 1.00 44.22 329 PRO A CA 1
ATOM 2559 C C . PRO A 1 329 ? -25.606 25.875 -49.959 1.00 44.22 329 PRO A C 1
ATOM 2561 O O . PRO A 1 329 ? -26.260 26.297 -50.897 1.00 44.22 329 PRO A O 1
ATOM 2564 N N . ASP A 1 330 ? -26.047 25.990 -48.700 1.00 30.02 330 ASP A N 1
ATOM 2565 C CA . ASP A 1 330 ? -26.871 27.124 -48.238 1.00 30.02 330 ASP A CA 1
ATOM 2566 C C . ASP A 1 330 ? -26.805 27.249 -46.700 1.00 30.02 330 ASP A C 1
ATOM 2568 O O . ASP A 1 330 ? -26.822 26.262 -45.966 1.00 30.02 330 ASP A O 1
ATOM 2572 N N . SER A 1 331 ? -26.635 28.484 -46.220 1.00 30.70 331 SER A N 1
ATOM 2573 C CA . SER A 1 331 ? -26.403 28.885 -44.811 1.00 30.70 331 SER A CA 1
ATOM 2574 C C . SER A 1 331 ? -27.713 29.363 -44.128 1.00 30.70 331 SER A C 1
ATOM 2576 O O . SER A 1 331 ? -28.756 29.351 -44.772 1.00 30.70 331 SER A O 1
ATOM 2578 N N . PRO A 1 332 ? -27.680 30.035 -42.952 1.00 49.94 332 PRO A N 1
ATOM 2579 C CA . PRO A 1 332 ? -27.493 29.593 -41.558 1.00 49.94 332 PRO A CA 1
ATOM 2580 C C . PRO A 1 332 ? -28.794 29.809 -40.713 1.00 49.94 332 PRO A C 1
ATOM 2582 O O . PRO A 1 332 ? -29.846 30.086 -41.288 1.00 49.94 332 PRO A O 1
ATOM 2585 N N . PRO A 1 333 ? -28.783 29.737 -39.356 1.00 37.84 333 PRO A N 1
ATOM 2586 C CA . PRO A 1 333 ? -28.652 31.003 -38.619 1.00 37.84 333 PRO A CA 1
ATOM 2587 C C . PRO A 1 333 ? -27.909 30.951 -37.265 1.00 37.84 333 PRO A C 1
ATOM 2589 O O . PRO A 1 333 ? -27.609 29.912 -36.685 1.00 37.84 333 PRO A O 1
ATOM 2592 N N . LEU A 1 334 ? -27.628 32.174 -36.814 1.00 32.56 334 LEU A N 1
ATOM 2593 C CA . LEU A 1 334 ? -26.885 32.655 -35.652 1.00 32.56 334 LEU A CA 1
ATOM 2594 C C . LEU A 1 334 ? -27.373 32.185 -34.269 1.00 32.56 334 LEU A C 1
ATOM 2596 O O . LEU A 1 334 ? -28.563 32.217 -33.970 1.00 32.56 334 LEU A O 1
ATOM 2600 N N . GLY A 1 335 ? -26.404 31.978 -33.373 1.00 27.97 335 GLY A N 1
ATOM 2601 C CA . GLY A 1 335 ? -26.540 32.138 -31.923 1.00 27.97 335 GLY A CA 1
ATOM 2602 C C . GLY A 1 335 ? -25.207 32.618 -31.312 1.00 27.97 335 GLY A C 1
ATOM 2603 O O . GLY A 1 335 ? -24.178 32.015 -31.615 1.00 27.97 335 GLY A O 1
ATOM 2604 N N . PRO A 1 336 ? -25.169 33.701 -30.507 1.00 34.50 336 PRO A N 1
ATOM 2605 C CA . PRO A 1 336 ? -23.961 34.184 -29.824 1.00 34.50 336 PRO A CA 1
ATOM 2606 C C . PRO A 1 336 ? -24.032 33.895 -28.298 1.00 34.50 336 PRO A C 1
ATOM 2608 O O . PRO A 1 336 ? -25.038 33.370 -27.827 1.00 34.50 336 PRO A O 1
ATOM 2611 N N . PRO A 1 337 ? -23.081 34.365 -27.468 1.00 51.34 337 PRO A N 1
ATOM 2612 C CA . PRO A 1 337 ? -21.657 34.040 -27.437 1.00 51.34 337 PRO A CA 1
ATOM 2613 C C . PRO A 1 337 ? -21.230 33.559 -26.019 1.00 51.34 337 PRO A C 1
ATOM 2615 O O . PRO A 1 337 ? -22.064 33.338 -25.148 1.00 51.34 337 PRO A O 1
ATOM 2618 N N . PHE A 1 338 ? -19.914 33.476 -25.796 1.00 30.20 338 PHE A N 1
ATOM 2619 C CA . PHE A 1 338 ? -19.183 33.305 -24.524 1.00 30.20 338 PHE A CA 1
ATOM 2620 C C . PHE A 1 338 ? -18.654 31.902 -24.201 1.00 30.20 338 PHE A C 1
ATOM 2622 O O . PHE A 1 338 ? -19.278 31.080 -23.537 1.00 30.20 338 PHE A O 1
ATOM 2629 N N . SER A 1 339 ? -17.383 31.719 -24.566 1.00 35.38 339 SER A N 1
ATOM 2630 C CA . SER A 1 339 ? -16.442 30.876 -23.833 1.00 35.38 339 SER A CA 1
ATOM 2631 C C . SER A 1 339 ? -16.368 31.271 -22.356 1.00 35.38 339 SER A C 1
ATOM 2633 O O . SER A 1 339 ? -16.175 32.449 -22.047 1.00 35.38 339 SER A O 1
ATOM 2635 N N . PRO A 1 340 ? -16.244 30.287 -21.462 1.00 32.28 340 PRO A N 1
ATOM 2636 C CA . PRO A 1 340 ? -15.235 30.312 -20.430 1.00 32.28 340 PRO A CA 1
ATOM 2637 C C . PRO A 1 340 ? -14.082 29.394 -20.849 1.00 32.28 340 PRO A C 1
ATOM 2639 O O . PRO A 1 340 ? -14.268 28.310 -21.397 1.00 32.28 340 PRO A O 1
ATOM 2642 N N . ARG A 1 341 ? -12.866 29.881 -20.614 1.00 36.09 341 ARG A N 1
ATOM 2643 C CA . ARG A 1 341 ? -11.597 29.171 -20.783 1.00 36.09 341 ARG A CA 1
ATOM 2644 C C . ARG A 1 341 ? -11.701 27.725 -20.281 1.00 36.09 341 ARG A C 1
ATOM 2646 O O . ARG A 1 341 ? -11.828 27.503 -19.080 1.00 36.09 341 ARG A O 1
ATOM 2653 N N . VAL A 1 342 ? -11.586 26.759 -21.189 1.00 30.30 342 VAL A N 1
ATOM 2654 C CA . VAL A 1 342 ? -11.281 25.372 -20.830 1.00 30.30 342 VAL A CA 1
ATOM 2655 C C . VAL A 1 342 ? -9.793 25.344 -20.493 1.00 30.30 342 VAL A C 1
ATOM 2657 O O . VAL A 1 342 ? -8.946 25.604 -21.348 1.00 30.30 342 VAL A O 1
ATOM 2660 N N . GLY A 1 343 ? -9.485 25.140 -19.211 1.00 35.47 343 GLY A N 1
ATOM 2661 C CA . GLY A 1 343 ? -8.128 24.868 -18.742 1.00 35.47 343 GLY A CA 1
ATOM 2662 C C . GLY A 1 343 ? -7.557 23.598 -19.389 1.00 35.47 343 GLY A C 1
ATOM 2663 O O . GLY A 1 343 ? -8.286 22.870 -20.063 1.00 35.47 343 GLY A O 1
ATOM 2664 N N . PRO A 1 344 ? -6.256 23.316 -19.215 1.00 32.81 344 PRO A N 1
ATOM 2665 C CA . PRO A 1 344 ? -5.636 22.133 -19.801 1.00 32.81 344 PRO A CA 1
ATOM 2666 C C . PRO A 1 344 ? -6.430 20.874 -19.432 1.00 32.81 344 PRO A C 1
ATOM 2668 O O . PRO A 1 344 ? -6.775 20.673 -18.267 1.00 32.81 344 PRO A O 1
ATOM 2671 N N . SER A 1 345 ? -6.730 20.071 -20.457 1.00 31.45 345 SER A N 1
ATOM 2672 C CA . SER A 1 345 ? -7.460 18.804 -20.386 1.00 31.45 345 SER A CA 1
ATOM 2673 C C . SER A 1 345 ? -6.959 17.969 -19.206 1.00 31.45 345 SER A C 1
ATOM 2675 O O . SER A 1 345 ? -5.827 17.478 -19.213 1.00 31.45 345 SER A O 1
ATOM 2677 N N . GLN A 1 346 ? -7.771 17.868 -18.152 1.00 33.31 346 GLN A N 1
ATOM 2678 C CA . GLN A 1 346 ? -7.449 17.033 -17.005 1.00 33.31 346 GLN A CA 1
ATOM 2679 C C . GLN A 1 346 ? -7.571 15.575 -17.436 1.00 33.31 346 GLN A C 1
ATOM 2681 O O . GLN A 1 346 ? -8.664 15.044 -17.626 1.00 33.31 346 GLN A O 1
ATOM 2686 N N . ARG A 1 347 ? -6.407 14.944 -17.597 1.00 40.94 347 ARG A N 1
ATOM 2687 C CA . ARG A 1 347 ? -6.249 13.491 -17.633 1.00 40.94 347 ARG A CA 1
ATOM 2688 C C . ARG A 1 347 ? -6.999 12.897 -16.429 1.00 40.94 347 ARG A C 1
ATOM 2690 O O . ARG A 1 347 ? -6.839 13.432 -15.327 1.00 40.94 347 ARG A O 1
ATOM 2697 N N . PRO A 1 348 ? -7.781 11.817 -16.587 1.00 32.94 348 PRO A N 1
ATOM 2698 C CA . PRO A 1 348 ? -8.337 11.126 -15.432 1.00 32.94 348 PRO A CA 1
ATOM 2699 C C . PRO A 1 348 ? -7.189 10.674 -14.508 1.00 32.94 348 PRO A C 1
ATOM 2701 O O . PRO A 1 348 ? -6.139 10.260 -15.013 1.00 32.94 348 PRO A O 1
ATOM 2704 N N . PRO A 1 349 ? -7.337 10.775 -13.175 1.00 31.11 349 PRO A N 1
ATOM 2705 C CA . PRO A 1 349 ? -6.331 10.286 -12.244 1.00 31.11 349 PRO A CA 1
ATOM 2706 C C . PRO A 1 349 ? -6.254 8.763 -12.376 1.00 31.11 349 PRO A C 1
ATOM 2708 O O . PRO A 1 349 ? -7.160 8.044 -11.962 1.00 31.11 349 PRO A O 1
ATOM 2711 N N . LEU A 1 350 ? -5.184 8.279 -13.005 1.00 37.28 350 LEU A N 1
ATOM 2712 C CA . LEU A 1 350 ? -4.880 6.856 -13.077 1.00 37.28 350 LEU A CA 1
ATOM 2713 C C . LEU A 1 350 ? -4.477 6.378 -11.677 1.00 37.28 350 LEU A C 1
ATOM 2715 O O . LEU A 1 350 ? -3.553 6.917 -11.065 1.00 37.28 350 LEU A O 1
ATOM 2719 N N . LEU A 1 351 ? -5.213 5.387 -11.175 1.00 32.00 351 LEU A N 1
ATOM 2720 C CA . LEU A 1 351 ? -4.901 4.631 -9.967 1.00 32.00 351 LEU A CA 1
ATOM 2721 C C . LEU A 1 351 ? -3.522 3.975 -10.136 1.00 32.00 351 LEU A C 1
ATOM 2723 O O . LEU A 1 351 ? -3.325 3.148 -11.022 1.00 32.00 351 LEU A O 1
ATOM 2727 N N . LEU A 1 352 ? -2.568 4.387 -9.300 1.00 32.75 352 LEU A N 1
ATOM 2728 C CA . LEU A 1 352 ? -1.221 3.823 -9.229 1.00 32.75 352 LEU A CA 1
ATOM 2729 C C . LEU A 1 352 ? -1.287 2.425 -8.609 1.00 32.75 352 LEU A C 1
ATOM 2731 O O . LEU A 1 352 ? -1.400 2.270 -7.396 1.00 32.75 352 LEU A O 1
ATOM 2735 N N . ASP A 1 353 ? -1.230 1.426 -9.478 1.00 31.59 353 ASP A N 1
ATOM 2736 C CA . ASP A 1 353 ? -1.133 0.009 -9.149 1.00 31.59 353 ASP A CA 1
ATOM 2737 C C . ASP A 1 353 ? 0.336 -0.305 -8.801 1.00 31.59 353 ASP A C 1
ATOM 2739 O O . ASP A 1 353 ? 1.212 -0.327 -9.666 1.00 31.59 353 ASP A O 1
ATOM 2743 N N . THR A 1 354 ? 0.636 -0.440 -7.508 1.00 33.09 354 THR A N 1
ATOM 2744 C CA . THR A 1 354 ? 1.990 -0.639 -6.951 1.00 33.09 354 THR A CA 1
ATOM 2745 C C . THR A 1 354 ? 2.274 -2.091 -6.551 1.00 33.09 354 THR A C 1
ATOM 2747 O O . THR A 1 354 ? 3.158 -2.342 -5.731 1.00 33.09 354 THR A O 1
ATOM 2750 N N . GLN A 1 355 ? 1.565 -3.076 -7.114 1.00 34.94 355 GLN A N 1
ATOM 2751 C CA . GLN A 1 355 ? 1.918 -4.481 -6.893 1.00 34.94 355 GLN A CA 1
ATOM 2752 C C . GLN A 1 355 ? 3.181 -4.871 -7.691 1.00 34.94 355 GLN A C 1
ATOM 2754 O O . GLN A 1 355 ? 3.190 -4.746 -8.918 1.00 34.94 355 GLN A O 1
ATOM 2759 N N . PRO A 1 356 ? 4.233 -5.426 -7.057 1.00 33.69 356 PRO A N 1
ATOM 2760 C CA . PRO A 1 356 ? 5.218 -6.215 -7.776 1.00 33.69 356 PRO A CA 1
ATOM 2761 C C . PRO A 1 356 ? 4.540 -7.506 -8.236 1.00 33.69 356 PRO A C 1
ATOM 2763 O O . PRO A 1 356 ? 4.226 -8.394 -7.442 1.00 33.69 356 PRO A O 1
ATOM 2766 N N . ILE A 1 357 ? 4.284 -7.591 -9.539 1.00 36.25 357 ILE A N 1
ATOM 2767 C CA . ILE A 1 357 ? 3.880 -8.829 -10.203 1.00 36.25 357 ILE A CA 1
ATOM 2768 C C . ILE A 1 357 ? 4.967 -9.869 -9.904 1.00 36.25 357 ILE A C 1
ATOM 2770 O O . ILE A 1 357 ? 6.150 -9.561 -10.080 1.00 36.25 357 ILE A O 1
ATOM 2774 N N . PRO A 1 358 ? 4.623 -11.100 -9.492 1.00 31.88 358 PRO A N 1
ATOM 2775 C CA . PRO A 1 358 ? 5.590 -12.179 -9.528 1.00 31.88 358 PRO A CA 1
ATOM 2776 C C . PRO A 1 358 ? 6.085 -12.298 -10.974 1.00 31.88 358 PRO A C 1
ATOM 2778 O O . PRO A 1 358 ? 5.312 -12.658 -11.861 1.00 31.88 358 PRO A O 1
ATOM 2781 N N . LEU A 1 359 ? 7.376 -12.062 -11.222 1.00 38.06 359 LEU A N 1
ATOM 2782 C CA . LEU A 1 359 ? 8.059 -12.426 -12.478 1.00 38.06 359 LEU A CA 1
ATOM 2783 C C . LEU A 1 359 ? 8.176 -13.954 -12.647 1.00 38.06 359 LEU A C 1
ATOM 2785 O O . LEU A 1 359 ? 9.089 -14.480 -13.268 1.00 38.06 359 LEU A O 1
ATOM 2789 N N . THR A 1 360 ? 7.219 -14.681 -12.084 1.00 34.75 360 THR A N 1
ATOM 2790 C CA . THR A 1 360 ? 6.937 -16.084 -12.313 1.00 34.75 360 THR A CA 1
ATOM 2791 C C . THR A 1 360 ? 5.570 -16.196 -12.981 1.00 34.75 360 THR A C 1
ATOM 2793 O O . THR A 1 360 ? 4.731 -17.011 -12.607 1.00 34.75 360 THR A O 1
ATOM 2796 N N . ASN A 1 361 ? 5.353 -15.435 -14.062 1.00 36.84 361 ASN A N 1
ATOM 2797 C CA . ASN A 1 361 ? 4.653 -16.063 -15.175 1.00 36.84 361 ASN A CA 1
ATOM 2798 C C . ASN A 1 361 ? 5.557 -17.225 -15.568 1.00 36.84 361 ASN A C 1
ATOM 2800 O O . ASN A 1 361 ? 6.616 -17.010 -16.156 1.00 36.84 361 ASN A O 1
ATOM 2804 N N . GLY A 1 362 ? 5.193 -18.437 -15.137 1.00 38.97 362 GLY A N 1
ATOM 2805 C CA . GLY A 1 362 ? 5.848 -19.651 -15.595 1.00 38.97 362 GLY A CA 1
ATOM 2806 C C . GLY A 1 362 ? 6.069 -19.509 -17.091 1.00 38.97 362 GLY A C 1
ATOM 2807 O O . GLY A 1 362 ? 5.126 -19.130 -17.785 1.00 38.97 362 GLY A O 1
ATOM 2808 N N . ARG A 1 363 ? 7.324 -19.691 -17.525 1.00 42.72 363 ARG A N 1
ATOM 2809 C CA . ARG A 1 363 ? 7.757 -19.682 -18.926 1.00 42.72 363 ARG A CA 1
ATOM 2810 C C . ARG A 1 363 ? 6.704 -20.389 -19.778 1.00 42.72 363 ARG A C 1
ATOM 2812 O O . ARG A 1 363 ? 6.711 -21.607 -19.915 1.00 42.72 363 ARG A O 1
ATOM 2819 N N . LEU A 1 364 ? 5.769 -19.616 -20.305 1.00 50.59 364 LEU A N 1
ATOM 2820 C CA . LEU A 1 364 ? 4.950 -19.994 -21.430 1.00 50.59 364 LEU A CA 1
ATOM 2821 C C . LEU A 1 364 ? 5.829 -19.608 -22.598 1.00 50.59 364 LEU A C 1
ATOM 2823 O O . LEU A 1 364 ? 6.153 -18.429 -22.739 1.00 50.59 364 LEU A O 1
ATOM 2827 N N . ASP A 1 365 ? 6.275 -20.599 -23.361 1.00 66.19 365 ASP A N 1
ATOM 2828 C CA . ASP A 1 365 ? 6.993 -20.380 -24.609 1.00 66.19 365 ASP A CA 1
ATOM 2829 C C . ASP A 1 365 ? 6.214 -19.348 -25.434 1.00 66.19 365 ASP A C 1
ATOM 2831 O O . ASP A 1 365 ? 5.159 -19.647 -26.003 1.00 66.19 365 ASP A O 1
ATOM 2835 N N . ILE A 1 366 ? 6.688 -18.095 -25.433 1.00 78.25 366 ILE A N 1
ATOM 2836 C CA . ILE A 1 366 ? 6.055 -17.016 -26.185 1.00 78.25 366 ILE A CA 1
ATOM 2837 C C . ILE A 1 366 ? 6.047 -17.483 -27.630 1.00 78.25 366 ILE A C 1
ATOM 2839 O O . ILE A 1 366 ? 7.089 -17.844 -28.181 1.00 78.25 366 ILE A O 1
ATOM 2843 N N . ASN A 1 367 ? 4.874 -17.479 -28.260 1.00 86.25 367 ASN A N 1
ATOM 2844 C CA . ASN A 1 367 ? 4.778 -17.880 -29.651 1.00 86.25 367 ASN A CA 1
ATOM 2845 C C . ASN A 1 367 ? 5.568 -16.877 -30.511 1.00 86.25 367 ASN A C 1
ATOM 2847 O O . ASN A 1 367 ? 5.078 -15.795 -30.841 1.00 86.25 367 ASN A O 1
ATOM 2851 N N . VAL A 1 368 ? 6.802 -17.251 -30.862 1.00 88.25 368 VAL A N 1
ATOM 2852 C CA . VAL A 1 368 ? 7.785 -16.391 -31.539 1.00 88.25 368 VAL A CA 1
ATOM 2853 C C . VAL A 1 368 ? 7.232 -15.855 -32.859 1.00 88.25 368 VAL A C 1
ATOM 2855 O O . VAL A 1 368 ? 7.478 -14.702 -33.213 1.00 88.25 368 VAL A O 1
ATOM 2858 N N . ALA A 1 369 ? 6.431 -16.654 -33.570 1.00 90.62 369 ALA A N 1
ATOM 2859 C CA . ALA A 1 369 ? 5.804 -16.239 -34.819 1.00 90.62 369 ALA A CA 1
ATOM 2860 C C . ALA A 1 369 ? 4.742 -15.149 -34.596 1.00 90.62 369 ALA A C 1
ATOM 2862 O O . ALA A 1 369 ? 4.732 -14.152 -35.321 1.00 90.62 369 ALA A O 1
ATOM 2863 N N . LEU A 1 370 ? 3.886 -15.295 -33.577 1.00 90.56 370 LEU A N 1
ATOM 2864 C CA . LEU A 1 370 ? 2.880 -14.284 -33.231 1.00 90.56 370 LEU A CA 1
ATOM 2865 C C . LEU A 1 370 ? 3.520 -13.010 -32.668 1.00 90.56 370 LEU A C 1
ATOM 2867 O O . LEU A 1 370 ? 3.118 -11.914 -33.054 1.00 90.56 370 LEU A O 1
ATOM 2871 N N . HIS A 1 371 ? 4.548 -13.139 -31.824 1.00 93.44 371 HIS A N 1
ATOM 2872 C CA . HIS A 1 371 ? 5.308 -11.996 -31.315 1.00 93.44 371 HIS A CA 1
ATOM 2873 C C . HIS A 1 371 ? 5.963 -11.220 -32.464 1.00 93.44 371 HIS A C 1
ATOM 2875 O O . HIS A 1 371 ? 5.765 -10.015 -32.593 1.00 93.44 371 HIS A O 1
ATOM 2881 N N . LYS A 1 372 ? 6.657 -11.909 -33.379 1.00 94.00 372 LYS A N 1
ATOM 2882 C CA . LYS A 1 372 ? 7.256 -11.287 -34.570 1.00 94.00 372 LYS A CA 1
ATOM 2883 C C . LYS A 1 372 ? 6.206 -10.616 -35.461 1.00 94.00 372 LYS A C 1
ATOM 2885 O O . LYS A 1 372 ? 6.436 -9.525 -35.975 1.00 94.00 372 LYS A O 1
ATOM 2890 N N . ALA A 1 373 ? 5.037 -11.234 -35.627 1.00 93.38 373 ALA A N 1
ATOM 2891 C CA . ALA A 1 373 ? 3.934 -10.638 -36.376 1.00 93.38 373 ALA A CA 1
ATOM 2892 C C . ALA A 1 373 ? 3.352 -9.389 -35.688 1.00 93.38 373 ALA A C 1
ATOM 2894 O O . ALA A 1 373 ? 2.905 -8.476 -36.385 1.00 93.38 373 ALA A O 1
ATOM 2895 N N . PHE A 1 374 ? 3.359 -9.337 -34.352 1.00 96.06 374 PHE A N 1
ATOM 2896 C CA . PHE A 1 374 ? 2.949 -8.165 -33.581 1.00 96.06 374 PHE A CA 1
ATOM 2897 C C . PHE A 1 374 ? 3.963 -7.022 -33.713 1.00 96.06 374 PHE A C 1
ATOM 2899 O O . PHE A 1 374 ? 3.569 -5.918 -34.079 1.00 96.06 374 PHE A O 1
ATOM 2906 N N . VAL A 1 375 ? 5.258 -7.308 -33.540 1.00 96.25 375 VAL A N 1
ATOM 2907 C CA . VAL A 1 375 ? 6.355 -6.340 -33.728 1.00 96.25 375 VAL A CA 1
ATOM 2908 C C . VAL A 1 375 ? 6.321 -5.731 -35.129 1.00 96.25 375 VAL A C 1
ATOM 2910 O O . VAL A 1 375 ? 6.317 -4.513 -35.282 1.00 96.25 375 VAL A O 1
ATOM 2913 N N . ASN A 1 376 ? 6.223 -6.567 -36.167 1.00 95.62 376 ASN A N 1
ATOM 2914 C CA . ASN A 1 376 ? 6.173 -6.090 -37.550 1.00 95.62 376 ASN A CA 1
ATOM 2915 C C . ASN A 1 376 ? 4.950 -5.205 -37.815 1.00 95.62 376 ASN A C 1
ATOM 2917 O O . ASN A 1 376 ? 5.028 -4.247 -38.587 1.00 95.62 376 ASN A O 1
ATOM 2921 N N . TRP A 1 377 ? 3.811 -5.531 -37.197 1.00 96.06 377 TRP A N 1
ATOM 2922 C CA . TRP A 1 377 ? 2.611 -4.710 -37.301 1.00 96.06 377 TRP A CA 1
ATOM 2923 C C . TRP A 1 377 ? 2.799 -3.362 -36.598 1.00 96.06 377 TRP A C 1
ATOM 2925 O O . TRP A 1 377 ? 2.545 -2.342 -37.232 1.00 96.06 377 TRP A O 1
ATOM 2935 N N . LEU A 1 378 ? 3.309 -3.342 -35.360 1.00 95.94 378 LEU A N 1
ATOM 2936 C CA . LEU A 1 378 ? 3.607 -2.108 -34.625 1.00 95.94 378 LEU A CA 1
ATOM 2937 C C . LEU A 1 378 ? 4.569 -1.212 -35.406 1.00 95.94 378 LEU A C 1
ATOM 2939 O O . LEU A 1 378 ? 4.237 -0.064 -35.663 1.00 95.94 378 LEU A O 1
ATOM 2943 N N . CYS A 1 379 ? 5.686 -1.758 -35.892 1.00 94.81 379 CYS A N 1
ATOM 2944 C CA . CYS A 1 379 ? 6.660 -1.016 -36.695 1.00 94.81 379 CYS A CA 1
ATOM 2945 C C . CYS A 1 379 ? 6.026 -0.421 -37.969 1.00 94.81 379 CYS A C 1
ATOM 2947 O O . CYS A 1 379 ? 6.235 0.746 -38.297 1.00 94.81 379 CYS A O 1
ATOM 2949 N N . SER A 1 380 ? 5.180 -1.189 -38.667 1.00 93.56 380 SER A N 1
ATOM 2950 C CA . SER A 1 380 ? 4.483 -0.699 -39.867 1.00 93.56 380 SER A CA 1
ATOM 2951 C C . SER A 1 380 ? 3.497 0.425 -39.550 1.00 93.56 380 SER A C 1
ATOM 2953 O O . SER A 1 380 ? 3.375 1.372 -40.325 1.00 93.56 380 SER A O 1
ATOM 2955 N N . MET A 1 381 ? 2.780 0.320 -38.431 1.00 93.12 381 MET A N 1
ATOM 2956 C CA . MET A 1 381 ? 1.800 1.324 -38.030 1.00 93.12 381 MET A CA 1
ATOM 2957 C C . MET A 1 381 ? 2.481 2.573 -37.453 1.00 93.12 381 MET A C 1
ATOM 2959 O O . MET A 1 381 ? 2.034 3.678 -37.744 1.00 93.12 381 MET A O 1
ATOM 2963 N N . GLU A 1 382 ? 3.587 2.439 -36.715 1.00 89.56 382 GLU A N 1
ATOM 2964 C CA . GLU A 1 382 ? 4.322 3.575 -36.134 1.00 89.56 382 GLU A CA 1
ATOM 2965 C C . GLU A 1 382 ? 4.943 4.486 -37.198 1.00 89.56 382 GLU A C 1
ATOM 2967 O O . GLU A 1 382 ? 5.071 5.692 -36.989 1.00 89.56 382 GLU A O 1
ATOM 2972 N N . ARG A 1 383 ? 5.243 3.938 -38.384 1.00 89.69 383 ARG A N 1
ATOM 2973 C CA . ARG A 1 383 ? 5.613 4.728 -39.569 1.00 89.69 383 ARG A CA 1
ATOM 2974 C C . ARG A 1 383 ? 4.478 5.622 -40.071 1.00 89.69 383 ARG A C 1
ATOM 2976 O O . ARG A 1 383 ? 4.745 6.692 -40.606 1.00 89.69 383 ARG A O 1
ATOM 2983 N N . LEU A 1 384 ? 3.228 5.175 -39.935 1.00 87.44 384 LEU A N 1
ATOM 2984 C CA . LEU A 1 384 ? 2.042 5.930 -40.355 1.00 87.44 384 LEU A CA 1
ATOM 2985 C C . LEU A 1 384 ? 1.599 6.938 -39.293 1.00 87.44 384 LEU A C 1
ATOM 2987 O O . LEU A 1 384 ? 1.085 8.002 -39.631 1.00 87.44 384 LEU A O 1
ATOM 2991 N N . ARG A 1 385 ? 1.758 6.582 -38.018 1.00 88.19 385 ARG A N 1
ATOM 2992 C CA . ARG A 1 385 ? 1.361 7.396 -36.872 1.00 88.19 385 ARG A CA 1
ATOM 2993 C C . ARG A 1 385 ? 2.355 7.156 -35.733 1.00 88.19 385 ARG A C 1
ATOM 2995 O O . ARG A 1 385 ? 2.340 6.076 -35.151 1.00 88.19 385 ARG A O 1
ATOM 3002 N N . PRO A 1 386 ? 3.221 8.121 -35.401 1.00 89.12 386 PRO A N 1
ATOM 3003 C CA . PRO A 1 386 ? 4.138 7.985 -34.275 1.00 89.12 386 PRO A CA 1
ATOM 3004 C C . PRO A 1 386 ? 3.393 7.812 -32.944 1.00 89.12 386 PRO A C 1
ATOM 3006 O O . PRO A 1 386 ? 2.282 8.316 -32.784 1.00 89.12 386 PRO A O 1
ATOM 3009 N N . TYR A 1 387 ? 4.026 7.140 -31.977 1.00 88.88 387 TYR A N 1
ATOM 3010 C CA . TYR A 1 387 ? 3.535 7.009 -30.593 1.00 88.88 387 TYR A CA 1
ATOM 3011 C C . TYR A 1 387 ? 2.169 6.317 -30.452 1.00 88.88 387 TYR A C 1
ATOM 3013 O O . TYR A 1 387 ? 1.384 6.633 -29.561 1.00 88.88 387 TYR A O 1
ATOM 3021 N N . LEU A 1 388 ? 1.879 5.334 -31.309 1.00 89.56 388 LEU A N 1
ATOM 3022 C CA . LEU A 1 388 ? 0.619 4.575 -31.285 1.00 89.56 388 LEU A CA 1
ATOM 3023 C C . LEU A 1 388 ? 0.285 3.947 -29.934 1.00 89.56 388 LEU A C 1
ATOM 3025 O O . LEU A 1 388 ? -0.886 3.787 -29.598 1.00 89.56 388 LEU A O 1
ATOM 3029 N N . HIS A 1 389 ? 1.309 3.581 -29.170 1.00 89.62 389 HIS A N 1
ATOM 3030 C CA . HIS A 1 389 ? 1.166 3.003 -27.841 1.00 89.62 389 HIS A CA 1
ATOM 3031 C C . HIS A 1 389 ? 0.584 3.984 -26.805 1.00 89.62 389 HIS A C 1
ATOM 3033 O O . HIS A 1 389 ? 0.040 3.546 -25.791 1.00 89.62 389 HIS A O 1
ATOM 3039 N N . GLU A 1 390 ? 0.642 5.296 -27.061 1.00 89.94 390 GLU A N 1
ATOM 3040 C CA . GLU A 1 390 ? 0.042 6.331 -26.210 1.00 89.94 390 GLU A CA 1
ATOM 3041 C C . GLU A 1 390 ? -1.452 6.567 -26.507 1.00 89.94 390 GLU A C 1
ATOM 3043 O O . GLU A 1 390 ? -2.130 7.239 -25.727 1.00 89.94 390 GLU A O 1
ATOM 3048 N N . ASP A 1 391 ? -1.987 6.028 -27.609 1.00 88.19 391 ASP A N 1
ATOM 3049 C CA . ASP A 1 391 ? -3.362 6.287 -28.038 1.00 88.19 391 ASP A CA 1
ATOM 3050 C C . ASP A 1 391 ? -4.382 5.492 -27.202 1.00 88.19 391 ASP A C 1
ATOM 3052 O O . ASP A 1 391 ? -4.392 4.256 -27.168 1.00 88.19 391 ASP A O 1
ATOM 3056 N N . HIS A 1 392 ? -5.274 6.219 -26.526 1.00 84.12 392 HIS A N 1
ATOM 3057 C CA . HIS A 1 392 ? -6.263 5.646 -25.615 1.00 84.12 392 HIS A CA 1
ATOM 3058 C C . HIS A 1 392 ? -7.272 4.718 -26.308 1.00 84.12 392 HIS A C 1
ATOM 3060 O O . HIS A 1 392 ? -7.701 3.741 -25.694 1.00 84.12 392 HIS A O 1
ATOM 3066 N N . GLU A 1 393 ? -7.638 4.974 -27.569 1.00 85.00 393 GLU A N 1
ATOM 3067 C CA . GLU A 1 393 ? -8.590 4.121 -28.298 1.00 85.00 393 GLU A CA 1
ATOM 3068 C C . GLU A 1 393 ? -7.947 2.792 -28.725 1.00 85.00 393 GLU A C 1
ATOM 3070 O O . GLU A 1 393 ? -8.623 1.765 -28.840 1.00 85.00 393 GLU A O 1
ATOM 3075 N N . LEU A 1 394 ? -6.628 2.797 -28.935 1.00 89.88 394 LEU A N 1
ATOM 3076 C CA . LEU A 1 394 ? -5.845 1.623 -29.322 1.00 89.88 394 LEU A CA 1
ATOM 3077 C C . LEU A 1 394 ? -5.343 0.818 -28.130 1.00 89.88 394 LEU A C 1
ATOM 3079 O O . LEU A 1 394 ? -5.136 -0.387 -28.272 1.00 89.88 394 LEU A O 1
ATOM 3083 N N . TYR A 1 395 ? -5.201 1.436 -26.959 1.00 90.06 395 TYR A N 1
ATOM 3084 C CA . TYR A 1 395 ? -4.661 0.801 -25.761 1.00 90.06 395 TYR A CA 1
ATOM 3085 C C . TYR A 1 395 ? -5.322 -0.551 -25.441 1.00 90.06 395 TYR A C 1
ATOM 3087 O O . TYR A 1 395 ? -4.638 -1.565 -25.293 1.00 90.06 395 TYR A O 1
ATOM 3095 N N . THR A 1 396 ? -6.658 -0.623 -25.436 1.00 89.75 396 THR A N 1
ATOM 3096 C CA . THR A 1 396 ? -7.389 -1.882 -25.200 1.00 89.75 396 THR A CA 1
ATOM 3097 C C . THR A 1 396 ? -7.079 -2.948 -26.255 1.00 89.75 396 THR A C 1
ATOM 3099 O O . THR A 1 396 ? -6.990 -4.135 -25.932 1.00 89.75 396 THR A O 1
ATOM 3102 N N . MET A 1 397 ? -6.889 -2.544 -27.514 1.00 92.88 397 MET A N 1
ATOM 3103 C CA . MET A 1 397 ? -6.537 -3.464 -28.598 1.00 92.88 397 MET A CA 1
ATOM 3104 C C . MET A 1 397 ? -5.098 -3.958 -28.471 1.00 92.88 397 MET A C 1
ATOM 3106 O O . MET A 1 397 ? -4.861 -5.137 -28.718 1.00 92.88 397 MET A O 1
ATOM 3110 N N . LEU A 1 398 ? -4.162 -3.108 -28.041 1.00 94.06 398 LEU A N 1
ATOM 3111 C CA . LEU A 1 398 ? -2.764 -3.477 -27.795 1.00 94.06 398 LEU A CA 1
ATOM 3112 C C . LEU A 1 398 ? -2.637 -4.466 -26.627 1.00 94.06 398 LEU A C 1
ATOM 3114 O O . LEU A 1 398 ? -1.938 -5.472 -26.753 1.00 94.06 398 LEU A O 1
ATOM 3118 N N . VAL A 1 399 ? -3.401 -4.267 -25.546 1.00 93.44 399 VAL A N 1
ATOM 3119 C CA . VAL A 1 399 ? -3.503 -5.241 -24.443 1.00 93.44 399 VAL A CA 1
ATOM 3120 C C . VAL A 1 399 ? -4.094 -6.569 -24.928 1.00 93.44 399 VAL A C 1
ATOM 3122 O O . VAL A 1 399 ? -3.583 -7.639 -24.592 1.00 93.44 399 VAL A O 1
ATOM 3125 N N . ALA A 1 400 ? -5.146 -6.534 -25.755 1.00 91.81 400 ALA A N 1
ATOM 3126 C CA . ALA A 1 400 ? -5.721 -7.745 -26.344 1.00 91.81 400 ALA A CA 1
ATOM 3127 C C . ALA A 1 400 ? -4.727 -8.472 -27.269 1.00 91.81 400 ALA A C 1
ATOM 3129 O O . ALA A 1 400 ? -4.686 -9.704 -27.278 1.00 91.81 400 ALA A O 1
ATOM 3130 N N . TYR A 1 401 ? -3.908 -7.719 -28.006 1.00 92.75 401 TYR A N 1
ATOM 3131 C CA . TYR A 1 401 ? -2.829 -8.229 -28.850 1.00 92.75 401 TYR A CA 1
ATOM 3132 C C . TYR A 1 401 ? -1.775 -8.966 -28.018 1.00 92.75 401 TYR A C 1
ATOM 3134 O O . TYR A 1 401 ? -1.462 -10.122 -28.306 1.00 92.75 401 TYR A O 1
ATOM 3142 N N . GLY A 1 402 ? -1.299 -8.325 -26.945 1.00 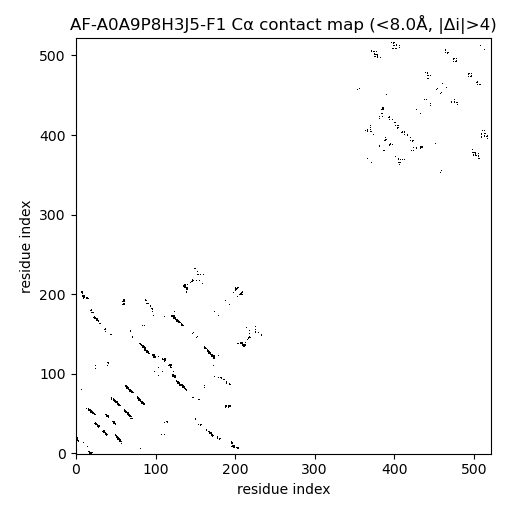93.12 402 GLY A N 1
ATOM 3143 C CA . GLY A 1 402 ? -0.358 -8.909 -25.995 1.00 93.12 402 GLY A CA 1
ATOM 3144 C C . GLY A 1 402 ? -0.888 -10.200 -25.371 1.00 93.12 402 GLY A C 1
ATOM 3145 O O . GLY A 1 402 ? -0.200 -11.217 -25.377 1.00 93.12 402 GLY A O 1
ATOM 3146 N N . LEU A 1 403 ? -2.157 -10.210 -24.944 1.00 91.56 403 LEU A N 1
AT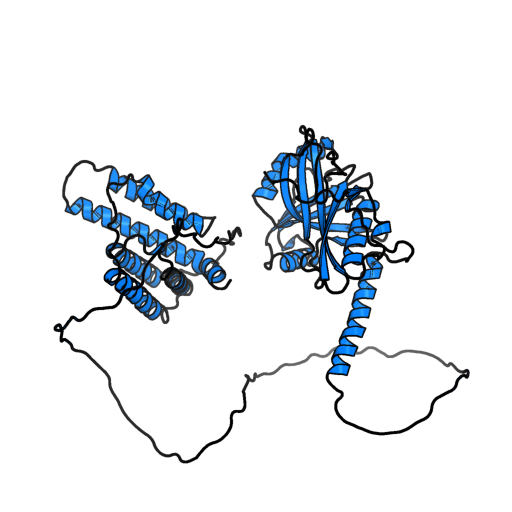OM 3147 C CA . LEU A 1 403 ? -2.818 -11.401 -24.397 1.00 91.56 403 LEU A CA 1
ATOM 3148 C C . LEU A 1 403 ? -2.950 -12.536 -25.420 1.00 91.56 403 LEU A C 1
ATOM 3150 O O . LEU A 1 403 ? -2.812 -13.702 -25.052 1.00 91.56 403 LEU A O 1
ATOM 3154 N N . ALA A 1 404 ? -3.247 -12.222 -26.684 1.00 91.75 404 ALA A N 1
ATOM 3155 C CA . ALA A 1 404 ? -3.350 -13.228 -27.739 1.00 91.75 404 ALA A CA 1
ATOM 3156 C C . ALA A 1 404 ? -1.988 -13.873 -28.027 1.00 91.75 404 ALA A C 1
ATOM 3158 O O . ALA A 1 404 ? -1.908 -15.093 -28.150 1.00 91.75 404 ALA A O 1
ATOM 3159 N N . VAL A 1 405 ? -0.914 -13.079 -28.069 1.00 91.88 405 VAL A N 1
ATOM 3160 C CA . VAL A 1 405 ? 0.462 -13.577 -28.230 1.00 91.88 405 VAL A CA 1
ATOM 3161 C C . VAL A 1 405 ? 0.881 -14.419 -27.023 1.00 91.88 405 VAL A C 1
ATOM 3163 O O . VAL A 1 405 ? 1.354 -15.539 -27.204 1.00 91.88 405 VAL A O 1
ATOM 3166 N N . GLN A 1 406 ? 0.645 -13.924 -25.805 1.00 90.25 406 GLN A N 1
ATOM 3167 C CA . GLN A 1 406 ? 0.997 -14.608 -24.558 1.00 90.25 406 GLN A CA 1
ATOM 3168 C C . GLN A 1 406 ? 0.283 -15.961 -24.405 1.00 90.25 406 GLN A C 1
ATOM 3170 O O . GLN A 1 406 ? 0.848 -16.904 -23.862 1.00 90.25 406 GLN A O 1
ATOM 3175 N N . ARG A 1 407 ? -0.960 -16.074 -24.891 1.00 88.62 407 ARG A N 1
ATOM 3176 C CA . ARG A 1 407 ? -1.751 -17.318 -24.858 1.00 88.62 407 ARG A CA 1
ATOM 3177 C C . ARG A 1 407 ? -1.547 -18.217 -26.078 1.00 88.62 407 ARG A C 1
ATOM 3179 O O . ARG A 1 407 ? -2.147 -19.286 -26.131 1.00 88.62 407 ARG A O 1
ATOM 3186 N N . GLY A 1 408 ? -0.781 -17.778 -27.077 1.00 88.06 408 GLY A N 1
ATOM 3187 C CA . GLY A 1 408 ? -0.662 -18.491 -28.349 1.00 88.06 408 GLY A CA 1
ATOM 3188 C C . GLY A 1 408 ? -1.979 -18.585 -29.136 1.00 88.06 408 GLY A C 1
ATOM 3189 O O . GLY A 1 408 ? -2.181 -19.545 -29.876 1.00 88.06 408 GLY A O 1
ATOM 3190 N N . ASP A 1 409 ? -2.893 -17.620 -28.988 1.00 88.50 409 ASP A N 1
ATOM 3191 C CA . ASP A 1 409 ? -4.220 -17.643 -29.617 1.00 88.50 409 ASP A CA 1
ATOM 3192 C C . ASP A 1 409 ? -4.167 -17.186 -31.084 1.00 88.50 409 ASP A C 1
ATOM 3194 O O . ASP A 1 409 ? -4.439 -16.032 -31.436 1.00 88.50 409 ASP A O 1
ATOM 3198 N N . ILE A 1 410 ? -3.838 -18.135 -31.960 1.00 87.75 410 ILE A N 1
ATOM 3199 C CA . ILE A 1 410 ? -3.754 -17.932 -33.414 1.00 87.75 410 ILE A CA 1
ATOM 3200 C C . ILE A 1 410 ? -5.120 -17.550 -34.016 1.00 87.75 410 ILE A C 1
ATOM 3202 O O . ILE A 1 410 ? -5.174 -16.885 -35.048 1.00 87.75 410 ILE A O 1
ATOM 3206 N N . THR A 1 411 ? -6.234 -17.927 -33.382 1.00 87.19 411 THR A N 1
ATOM 3207 C CA . THR A 1 411 ? -7.581 -17.714 -33.940 1.00 87.19 411 THR A CA 1
ATOM 3208 C C . THR A 1 411 ? -8.075 -16.283 -33.754 1.00 87.19 411 THR A C 1
ATOM 3210 O O . THR A 1 411 ? -8.714 -15.717 -34.642 1.00 87.19 411 THR A O 1
ATOM 3213 N N . ARG A 1 412 ? -7.757 -15.661 -32.612 1.00 86.31 412 ARG A N 1
ATOM 3214 C CA . ARG A 1 412 ? -8.172 -14.283 -32.310 1.00 86.31 412 ARG A CA 1
ATOM 3215 C C . ARG A 1 412 ? -7.211 -13.240 -32.857 1.00 86.31 412 ARG A C 1
ATOM 3217 O O . ARG A 1 412 ? -7.645 -12.124 -33.148 1.00 86.31 412 ARG A O 1
ATOM 3224 N N . PHE A 1 413 ? -5.942 -13.598 -33.035 1.00 89.44 413 PHE A N 1
ATOM 3225 C CA . PHE A 1 413 ? -4.894 -12.679 -33.472 1.00 89.44 413 PHE A CA 1
ATOM 3226 C C . PHE A 1 413 ? -5.233 -11.916 -34.775 1.00 89.44 413 PHE A C 1
ATOM 3228 O O . PHE A 1 413 ? -5.139 -10.686 -34.767 1.00 89.44 413 PHE A O 1
ATOM 3235 N N . PRO A 1 414 ? -5.717 -12.550 -35.869 1.00 89.31 414 PRO A N 1
ATOM 3236 C CA . PRO A 1 414 ? -6.059 -11.833 -37.102 1.00 89.31 414 PRO A CA 1
ATOM 3237 C C . PRO A 1 414 ? -7.205 -10.829 -36.926 1.00 89.31 414 PRO A C 1
ATOM 3239 O O . PRO A 1 414 ? -7.167 -9.742 -37.499 1.00 89.31 414 PRO A O 1
ATOM 3242 N N . ASN A 1 415 ? -8.203 -11.162 -36.104 1.00 90.06 415 ASN A N 1
ATOM 3243 C CA . ASN A 1 415 ? -9.360 -10.298 -35.860 1.00 90.06 415 ASN A CA 1
ATOM 3244 C C . ASN A 1 415 ? -8.987 -9.069 -35.022 1.00 90.06 415 ASN A C 1
ATOM 3246 O O . ASN A 1 415 ? -9.432 -7.958 -35.321 1.00 90.06 415 ASN A O 1
ATOM 3250 N N . ILE A 1 416 ? -8.143 -9.255 -34.001 1.00 91.50 416 ILE A N 1
ATOM 3251 C CA . ILE A 1 416 ? -7.597 -8.151 -33.197 1.00 91.50 416 ILE A CA 1
ATOM 3252 C C . ILE A 1 416 ? -6.750 -7.242 -34.096 1.00 91.50 416 ILE A C 1
ATOM 3254 O O . ILE A 1 416 ? -6.961 -6.030 -34.109 1.00 91.50 416 ILE A O 1
ATOM 3258 N N . LYS A 1 417 ? -5.877 -7.827 -34.930 1.00 92.31 417 LYS A N 1
ATOM 3259 C CA . LYS A 1 417 ? -5.067 -7.100 -35.916 1.00 92.31 417 LYS A CA 1
ATOM 3260 C C . LYS A 1 417 ? -5.904 -6.278 -36.886 1.00 92.31 417 LYS A C 1
ATOM 3262 O O . LYS A 1 417 ? -5.597 -5.106 -37.101 1.00 92.31 417 LYS A O 1
ATOM 3267 N N . ALA A 1 418 ? -6.952 -6.860 -37.462 1.00 91.31 418 ALA A N 1
ATOM 3268 C CA . ALA A 1 418 ? -7.823 -6.167 -38.406 1.00 91.31 418 ALA A CA 1
ATOM 3269 C C . ALA A 1 418 ? -8.517 -4.961 -37.752 1.00 91.31 418 ALA A C 1
ATOM 3271 O O . ALA A 1 418 ? -8.497 -3.863 -38.308 1.00 91.31 418 ALA A O 1
ATOM 3272 N N . ARG A 1 419 ? -9.058 -5.131 -36.536 1.00 90.81 419 ARG A N 1
ATOM 3273 C CA . ARG A 1 419 ? -9.686 -4.033 -35.783 1.00 90.81 419 ARG A CA 1
ATOM 3274 C C . ARG A 1 419 ? -8.698 -2.936 -35.408 1.00 90.81 419 ARG A C 1
ATOM 3276 O O . ARG A 1 419 ? -8.989 -1.771 -35.658 1.00 90.81 419 ARG A O 1
ATOM 3283 N N . ALA A 1 420 ? -7.542 -3.296 -34.853 1.00 92.56 420 ALA A N 1
ATOM 3284 C CA . ALA A 1 420 ? -6.513 -2.328 -34.485 1.00 92.56 420 ALA A CA 1
ATOM 3285 C C . ALA A 1 420 ? -6.048 -1.533 -35.714 1.00 92.56 420 ALA A C 1
ATOM 3287 O O . ALA A 1 420 ? -6.026 -0.308 -35.683 1.00 92.56 420 ALA A O 1
ATOM 3288 N N . THR A 1 421 ? -5.794 -2.215 -36.837 1.00 93.25 421 THR A N 1
ATOM 3289 C CA . THR A 1 421 ? -5.431 -1.566 -38.109 1.00 93.25 421 THR A CA 1
ATOM 3290 C C . THR A 1 421 ? -6.519 -0.599 -38.575 1.00 93.25 421 THR A C 1
ATOM 3292 O O . THR A 1 421 ? -6.216 0.530 -38.946 1.00 93.25 421 THR A O 1
ATOM 3295 N N . SER A 1 422 ? -7.794 -0.998 -38.516 1.00 92.00 422 SER A N 1
ATOM 3296 C CA . SER A 1 422 ? -8.906 -0.124 -38.902 1.00 92.00 422 SER A CA 1
ATOM 3297 C C . SER A 1 422 ? -8.989 1.142 -38.045 1.00 92.00 422 SER A C 1
ATOM 3299 O O . SER A 1 422 ? -9.335 2.193 -38.581 1.00 92.00 422 SER A O 1
ATOM 3301 N N . LEU A 1 423 ? -8.688 1.058 -36.745 1.00 90.56 423 LEU A N 1
ATOM 3302 C CA . LEU A 1 423 ? -8.661 2.224 -35.856 1.00 90.56 423 LEU A CA 1
ATOM 3303 C C . LEU A 1 423 ? -7.512 3.167 -36.217 1.00 90.56 423 LEU A C 1
ATOM 3305 O O . LEU A 1 423 ? -7.759 4.356 -36.402 1.00 90.56 423 LEU A O 1
ATOM 3309 N N . VAL A 1 424 ? -6.301 2.634 -36.418 1.00 91.19 424 VAL A N 1
ATOM 3310 C CA . VAL A 1 424 ? -5.141 3.434 -36.851 1.00 91.19 424 VAL A CA 1
ATOM 3311 C C . VAL A 1 424 ? -5.445 4.169 -38.154 1.00 91.19 424 VAL A C 1
ATOM 3313 O O . VAL A 1 424 ? -5.231 5.375 -38.244 1.00 91.19 424 VAL A O 1
ATOM 3316 N N . LEU A 1 425 ? -5.991 3.469 -39.153 1.00 90.94 425 LEU A N 1
ATOM 3317 C CA . LEU A 1 425 ? -6.323 4.067 -40.447 1.00 90.94 425 LEU A CA 1
ATOM 3318 C C . LEU A 1 425 ? -7.412 5.136 -40.322 1.00 90.94 425 LEU A C 1
ATOM 3320 O O . LEU A 1 425 ? -7.266 6.222 -40.880 1.00 90.94 425 LEU A O 1
ATOM 3324 N N . LYS A 1 426 ? -8.476 4.867 -39.553 1.00 89.50 426 LYS A N 1
ATOM 3325 C CA . LYS A 1 426 ? -9.534 5.853 -39.290 1.00 89.50 426 LYS A CA 1
ATOM 3326 C C . LYS A 1 426 ? -8.948 7.123 -38.674 1.00 89.50 426 LYS A C 1
ATOM 3328 O O . LYS A 1 426 ? -9.255 8.223 -39.129 1.00 89.50 426 LYS A O 1
ATOM 3333 N N . GLN A 1 427 ? -8.101 6.981 -37.660 1.00 86.12 427 GLN A N 1
ATOM 3334 C CA . GLN A 1 427 ? -7.488 8.118 -36.984 1.00 86.12 427 GLN A CA 1
ATOM 3335 C C . GLN A 1 427 ? -6.490 8.861 -37.880 1.00 86.12 427 GLN A C 1
ATOM 3337 O O . GLN A 1 427 ? -6.471 10.089 -37.864 1.00 86.12 427 GLN A O 1
ATOM 3342 N N . HIS A 1 428 ? -5.701 8.148 -38.688 1.00 85.94 428 HIS A N 1
ATOM 3343 C CA . HIS A 1 428 ? -4.761 8.750 -39.638 1.00 85.94 428 HIS A CA 1
ATOM 3344 C C . HIS A 1 428 ? -5.478 9.616 -40.684 1.00 85.94 428 HIS A C 1
ATOM 3346 O O . HIS A 1 428 ? -4.998 10.689 -41.023 1.00 85.94 428 HIS A O 1
ATOM 3352 N N . VAL A 1 429 ? -6.659 9.194 -41.147 1.00 86.94 429 VAL A N 1
ATOM 3353 C CA . VAL A 1 429 ? -7.483 9.996 -42.068 1.00 86.94 429 VAL A CA 1
ATOM 3354 C C . VAL A 1 429 ? -8.181 11.160 -41.352 1.00 86.94 429 VAL A C 1
ATOM 3356 O O . VAL A 1 429 ? -8.370 12.219 -41.941 1.00 86.94 429 VAL A O 1
ATOM 3359 N N . SER A 1 430 ? -8.567 10.986 -40.083 1.00 83.62 430 SER A N 1
ATOM 3360 C CA . SER A 1 430 ? -9.375 11.975 -39.345 1.00 83.62 430 SER A CA 1
ATOM 3361 C C . SER A 1 430 ? -8.557 13.062 -38.636 1.00 83.62 430 SER A C 1
ATOM 3363 O O . SER A 1 430 ? -9.132 14.036 -38.157 1.00 83.62 430 SER A O 1
ATOM 3365 N N . SER A 1 431 ? -7.238 12.897 -38.507 1.00 78.75 431 SER A N 1
ATOM 3366 C CA . SER A 1 431 ? -6.370 13.816 -37.762 1.00 78.75 431 SER A CA 1
ATOM 3367 C C . SER A 1 431 ? -5.060 14.057 -38.502 1.00 78.75 431 SER A C 1
ATOM 3369 O O . SER A 1 431 ? -4.498 13.140 -39.095 1.00 78.75 431 SER A O 1
ATOM 3371 N N . THR A 1 432 ? -4.549 15.288 -38.450 1.00 69.69 432 THR A N 1
ATOM 3372 C CA . THR A 1 432 ? -3.203 15.594 -38.942 1.00 69.69 432 THR A CA 1
ATOM 3373 C C . THR A 1 432 ? -2.191 14.802 -38.127 1.00 69.69 432 THR A C 1
ATOM 3375 O O . THR A 1 432 ? -2.055 15.031 -36.925 1.00 69.69 432 THR A O 1
ATOM 3378 N N . SER A 1 433 ? -1.511 13.858 -38.778 1.00 65.38 433 SER A N 1
ATOM 3379 C CA . SER A 1 433 ? -0.485 13.045 -38.132 1.00 65.38 433 SER A CA 1
ATOM 3380 C C . SER A 1 433 ? 0.631 13.939 -37.605 1.00 65.38 433 SER A C 1
ATOM 3382 O O . SER A 1 433 ? 1.194 14.743 -38.350 1.00 65.38 433 SER A O 1
ATOM 3384 N N . GLU A 1 434 ? 0.988 13.763 -36.334 1.00 74.31 434 GLU A N 1
ATOM 3385 C CA . GLU A 1 434 ? 2.239 14.308 -35.819 1.00 74.31 434 GLU A CA 1
ATOM 3386 C C . GLU A 1 434 ? 3.396 13.711 -36.625 1.00 74.31 434 GLU A C 1
ATOM 3388 O O . GLU A 1 434 ? 3.455 12.500 -36.861 1.00 74.31 434 GLU A O 1
ATOM 3393 N N . VAL A 1 435 ? 4.309 14.566 -37.080 1.00 80.56 435 VAL A N 1
ATOM 3394 C CA . VAL A 1 435 ? 5.553 14.122 -37.708 1.00 80.56 435 VAL A CA 1
ATOM 3395 C C . VAL A 1 435 ? 6.562 13.884 -36.595 1.00 80.56 435 VAL A C 1
ATOM 3397 O O . VAL A 1 435 ? 6.786 14.753 -35.749 1.00 80.56 435 VAL A O 1
ATOM 3400 N N . ARG A 1 436 ? 7.180 12.701 -36.581 1.00 85.00 436 ARG A N 1
ATOM 3401 C CA . ARG A 1 436 ? 8.221 12.394 -35.602 1.00 85.00 436 ARG A CA 1
ATOM 3402 C C . ARG A 1 436 ? 9.428 13.303 -35.838 1.00 85.00 436 ARG A C 1
ATOM 3404 O O . ARG A 1 436 ? 9.982 13.335 -36.934 1.00 85.00 436 ARG A O 1
ATOM 3411 N N . ASN A 1 437 ? 9.832 14.019 -34.792 1.00 86.06 437 ASN A N 1
ATOM 3412 C CA . ASN A 1 437 ? 11.036 14.835 -34.813 1.00 86.06 437 ASN A CA 1
ATOM 3413 C C . ASN A 1 437 ? 12.265 13.957 -34.530 1.00 86.06 437 ASN A C 1
ATOM 3415 O O . ASN A 1 437 ? 12.452 13.500 -33.403 1.00 86.06 437 ASN A O 1
ATOM 3419 N N . TRP A 1 438 ? 13.076 13.728 -35.562 1.00 86.19 438 TRP A N 1
ATOM 3420 C CA . TRP A 1 438 ? 14.303 12.930 -35.487 1.00 86.19 438 TRP A CA 1
ATOM 3421 C C . TRP A 1 438 ? 15.517 13.721 -34.991 1.00 86.19 438 TRP A C 1
ATOM 3423 O O . TRP A 1 438 ? 16.502 13.112 -34.594 1.00 86.19 438 TRP A O 1
ATOM 3433 N N . ASP A 1 439 ? 15.425 15.052 -34.931 1.00 83.88 439 ASP A N 1
ATOM 3434 C CA . ASP A 1 439 ? 16.518 15.937 -34.500 1.00 83.88 439 ASP A CA 1
ATOM 3435 C C . ASP A 1 439 ? 16.633 16.028 -32.965 1.00 83.88 439 ASP A C 1
ATOM 3437 O O . ASP A 1 439 ? 17.358 16.858 -32.411 1.00 83.88 439 ASP A O 1
ATOM 3441 N N . LEU A 1 440 ? 15.871 15.203 -32.246 1.00 85.88 440 LEU A N 1
ATOM 3442 C CA . LEU A 1 440 ? 15.917 15.136 -30.795 1.00 85.88 440 LEU A CA 1
ATOM 3443 C C . LEU A 1 440 ? 17.171 14.380 -30.328 1.00 85.88 440 LEU A C 1
ATOM 3445 O O . LEU A 1 440 ? 17.568 13.394 -30.946 1.00 85.88 440 LEU A O 1
ATOM 3449 N N . PRO A 1 441 ? 17.773 14.781 -29.192 1.00 87.69 441 PRO A N 1
ATOM 3450 C CA . PRO A 1 441 ? 18.855 14.015 -28.589 1.00 87.69 441 PRO A CA 1
ATOM 3451 C C . PRO A 1 441 ? 18.376 12.604 -28.228 1.00 87.69 441 PRO A C 1
ATOM 3453 O O . PRO A 1 441 ? 17.210 12.416 -27.867 1.00 87.69 441 PRO A O 1
ATOM 3456 N N . ALA A 1 442 ? 19.295 11.634 -28.262 1.00 86.50 442 ALA A N 1
ATOM 3457 C CA . ALA A 1 442 ? 19.007 10.219 -28.024 1.00 86.50 442 ALA A CA 1
ATOM 3458 C C . ALA A 1 442 ? 18.219 9.989 -26.726 1.00 86.50 442 ALA A C 1
ATOM 3460 O O . ALA A 1 442 ? 17.250 9.232 -26.709 1.00 86.50 442 ALA A O 1
ATOM 3461 N N . GLU A 1 443 ? 18.577 10.719 -25.665 1.00 89.00 443 GLU A N 1
ATOM 3462 C CA . GLU A 1 443 ? 17.858 10.698 -24.391 1.00 89.00 443 GLU A CA 1
ATOM 3463 C C . GLU A 1 443 ? 16.372 11.021 -24.572 1.00 89.00 443 GLU A C 1
ATOM 3465 O O . GLU A 1 443 ? 15.530 10.280 -24.083 1.00 89.00 443 GLU A O 1
ATOM 3470 N N . LYS A 1 444 ? 16.020 12.079 -25.313 1.00 88.62 444 LYS A N 1
ATOM 3471 C CA . LYS A 1 444 ? 14.620 12.496 -25.489 1.00 88.62 444 LYS A CA 1
ATOM 3472 C C . LYS A 1 444 ? 13.814 11.524 -26.347 1.00 88.62 444 LYS A C 1
ATOM 3474 O O . LYS A 1 444 ? 12.618 11.377 -26.100 1.00 88.62 444 LYS A O 1
ATOM 3479 N N . LEU A 1 445 ? 14.450 10.866 -27.319 1.00 86.25 445 LEU A N 1
ATOM 3480 C CA . LEU A 1 445 ? 13.804 9.832 -28.136 1.00 86.25 445 LEU A CA 1
ATOM 3481 C C . LEU A 1 445 ? 13.371 8.639 -27.273 1.00 86.25 445 LEU A C 1
ATOM 3483 O O . LEU A 1 445 ? 12.262 8.136 -27.428 1.00 86.25 445 LEU A O 1
ATOM 3487 N N . VAL A 1 446 ? 14.215 8.232 -26.323 1.00 91.75 446 VAL A N 1
ATOM 3488 C CA . VAL A 1 446 ? 13.970 7.073 -25.450 1.00 91.75 446 VAL A CA 1
ATOM 3489 C C . VAL A 1 446 ? 13.128 7.443 -24.227 1.00 91.75 446 VAL A C 1
ATOM 3491 O O . VAL A 1 446 ? 12.236 6.696 -23.827 1.00 91.75 446 VAL A O 1
ATOM 3494 N N . GLN A 1 447 ? 13.374 8.615 -23.637 1.00 91.19 447 GLN A N 1
ATOM 3495 C CA . GLN A 1 447 ? 12.732 9.083 -22.408 1.00 91.19 447 GLN A CA 1
ATOM 3496 C C . GLN A 1 447 ? 11.212 9.126 -22.536 1.00 91.19 447 GLN A C 1
ATOM 3498 O O . GLN A 1 447 ? 10.520 8.858 -21.556 1.00 91.19 447 GLN A O 1
ATOM 3503 N N . ARG A 1 448 ? 10.681 9.450 -23.722 1.00 88.75 448 ARG A N 1
ATOM 3504 C CA . ARG A 1 448 ? 9.233 9.459 -23.956 1.00 88.75 448 ARG A CA 1
ATOM 3505 C C . ARG A 1 448 ? 8.626 8.071 -23.748 1.00 88.75 448 ARG A C 1
ATOM 3507 O O . ARG A 1 448 ? 7.704 7.945 -22.944 1.00 88.75 448 ARG A O 1
ATOM 3514 N N . LEU A 1 449 ? 9.200 7.048 -24.385 1.00 90.69 449 LEU A N 1
ATOM 3515 C CA . LEU A 1 449 ? 8.763 5.663 -24.223 1.00 90.69 449 LEU A CA 1
ATOM 3516 C C . LEU A 1 449 ? 8.927 5.209 -22.769 1.00 90.69 449 LEU A C 1
ATOM 3518 O O . LEU A 1 449 ? 7.967 4.744 -22.167 1.00 90.69 449 LEU A O 1
ATOM 3522 N N . VAL A 1 450 ? 10.105 5.411 -22.171 1.00 89.56 450 VAL A N 1
ATOM 3523 C CA . VAL A 1 450 ? 10.373 4.997 -20.781 1.00 89.56 450 VAL A CA 1
ATOM 3524 C C . VAL A 1 450 ? 9.389 5.649 -19.812 1.00 89.56 450 VAL A C 1
ATOM 3526 O O . VAL A 1 450 ? 8.816 4.978 -18.959 1.00 89.56 450 VAL A O 1
ATOM 3529 N N . ARG A 1 451 ? 9.121 6.949 -19.971 1.00 89.56 451 ARG A N 1
ATOM 3530 C CA . ARG A 1 451 ? 8.147 7.670 -19.145 1.00 89.56 451 ARG A CA 1
ATOM 3531 C C . ARG A 1 451 ? 6.735 7.117 -19.312 1.00 89.56 451 ARG A C 1
ATOM 3533 O O . ARG A 1 451 ? 6.009 7.045 -18.322 1.00 89.56 451 ARG A O 1
ATOM 3540 N N . TRP A 1 452 ? 6.339 6.757 -20.532 1.00 91.31 452 TRP A N 1
ATOM 3541 C CA . TRP A 1 452 ? 5.053 6.112 -20.786 1.00 91.31 452 TRP A CA 1
ATOM 3542 C C . TRP A 1 452 ? 4.976 4.739 -20.103 1.00 91.31 452 TRP A C 1
ATOM 3544 O O . TRP A 1 452 ? 4.026 4.494 -19.362 1.00 91.31 452 TRP A O 1
ATOM 3554 N N . MET A 1 453 ? 6.005 3.896 -20.247 1.00 89.06 453 MET A N 1
ATOM 3555 C CA . MET A 1 453 ? 6.061 2.564 -19.626 1.00 89.06 453 MET A CA 1
ATOM 3556 C C . MET A 1 453 ? 6.013 2.650 -18.100 1.00 89.06 453 MET A C 1
ATOM 3558 O O . MET A 1 453 ? 5.182 1.990 -17.483 1.00 89.06 453 MET A O 1
ATOM 3562 N N . CYS A 1 454 ? 6.821 3.527 -17.495 1.00 83.88 454 CYS A N 1
ATOM 3563 C CA . CYS A 1 454 ? 6.824 3.762 -16.048 1.00 83.88 454 CYS A CA 1
ATOM 3564 C C . CYS A 1 454 ? 5.497 4.331 -15.524 1.00 83.88 454 CYS A C 1
ATOM 3566 O O . CYS A 1 454 ? 5.183 4.173 -14.348 1.00 83.88 454 CYS A O 1
ATOM 3568 N N . GLY A 1 455 ? 4.719 5.005 -16.377 1.00 83.44 455 GLY A N 1
ATOM 3569 C CA . GLY A 1 455 ? 3.377 5.474 -16.034 1.00 83.44 455 GLY A CA 1
ATOM 3570 C C . GLY A 1 455 ? 2.334 4.356 -15.957 1.00 83.44 455 GLY A C 1
ATOM 3571 O O . GLY A 1 455 ? 1.278 4.568 -15.366 1.00 83.44 455 GLY A O 1
ATOM 3572 N N . LEU A 1 456 ? 2.619 3.192 -16.545 1.00 82.62 456 LEU A N 1
ATOM 3573 C CA . LEU A 1 456 ? 1.717 2.039 -16.600 1.00 82.62 456 LEU A CA 1
ATOM 3574 C C . LEU A 1 456 ? 2.178 0.885 -15.703 1.00 82.62 456 LEU A C 1
ATOM 3576 O O . LEU A 1 456 ? 1.349 0.210 -15.099 1.00 82.62 456 LEU A O 1
ATOM 3580 N N . VAL A 1 457 ? 3.489 0.655 -15.617 1.00 82.00 457 VAL A N 1
ATOM 3581 C CA . VAL A 1 457 ? 4.101 -0.408 -14.816 1.00 82.00 457 VAL A CA 1
ATOM 3582 C C . VAL A 1 457 ? 5.355 0.141 -14.137 1.00 82.00 457 VAL A C 1
ATOM 3584 O O . VAL A 1 457 ? 6.261 0.652 -14.790 1.00 82.00 457 VAL A O 1
ATOM 3587 N N . LEU A 1 458 ? 5.422 0.016 -12.810 1.00 69.19 458 LEU A N 1
ATOM 3588 C CA . LEU A 1 458 ? 6.510 0.574 -11.995 1.00 69.19 458 LEU A CA 1
ATOM 3589 C C . LEU A 1 458 ? 7.779 -0.297 -11.961 1.00 69.19 458 LEU A C 1
ATOM 3591 O O . LEU A 1 458 ? 8.825 0.164 -11.505 1.00 69.19 458 LEU A O 1
ATOM 3595 N N . HIS A 1 459 ? 7.699 -1.540 -12.439 1.00 71.75 459 HIS A N 1
ATOM 3596 C CA . HIS A 1 459 ? 8.798 -2.505 -12.435 1.00 71.75 459 HIS A CA 1
ATOM 3597 C C . HIS A 1 459 ? 9.060 -3.038 -13.846 1.00 71.75 459 HIS A C 1
ATOM 3599 O O . HIS A 1 459 ? 8.193 -3.688 -14.426 1.00 71.75 459 HIS A O 1
ATOM 3605 N N . ALA A 1 460 ? 10.261 -2.791 -14.373 1.00 72.38 460 ALA A N 1
ATOM 3606 C CA . ALA A 1 460 ? 10.759 -3.433 -15.587 1.00 72.38 460 ALA A CA 1
ATOM 3607 C C . ALA A 1 460 ? 11.486 -4.733 -15.218 1.00 72.38 460 ALA A C 1
ATOM 3609 O O . ALA A 1 460 ? 12.222 -4.765 -14.229 1.00 72.38 460 ALA A O 1
ATOM 3610 N N . ASP A 1 461 ? 11.262 -5.797 -15.983 1.00 78.06 461 ASP A N 1
ATOM 3611 C CA . ASP A 1 461 ? 12.070 -7.010 -15.886 1.00 78.06 461 ASP A CA 1
ATOM 3612 C C . ASP A 1 461 ? 13.431 -6.834 -16.577 1.00 78.06 461 ASP A C 1
ATOM 3614 O O . ASP A 1 461 ? 13.666 -5.860 -17.294 1.00 78.06 461 ASP A O 1
ATOM 3618 N N . GLU A 1 462 ? 14.354 -7.762 -16.316 1.00 78.69 462 GLU A N 1
ATOM 3619 C CA . GLU A 1 462 ? 15.711 -7.735 -16.878 1.00 78.69 462 GLU A CA 1
ATOM 3620 C C . GLU A 1 462 ? 15.679 -7.741 -18.416 1.00 78.69 462 GLU A C 1
ATOM 3622 O O . GLU A 1 462 ? 16.376 -6.954 -19.050 1.00 78.69 462 GLU A O 1
ATOM 3627 N N . GLU A 1 463 ? 14.775 -8.521 -19.018 1.00 79.94 463 GLU A N 1
ATOM 3628 C CA . GLU A 1 463 ? 14.613 -8.604 -20.475 1.00 79.94 463 GLU A CA 1
ATOM 3629 C C . GLU A 1 463 ? 14.109 -7.294 -21.106 1.00 79.94 463 GLU A C 1
ATOM 3631 O O . GLU A 1 463 ? 14.497 -6.956 -22.229 1.00 79.94 463 GLU A O 1
ATOM 3636 N N . LEU A 1 464 ? 13.237 -6.547 -20.420 1.00 85.00 464 LEU A N 1
ATOM 3637 C CA . LEU A 1 464 ? 12.795 -5.229 -20.862 1.00 85.00 464 LEU A CA 1
ATOM 3638 C C . LEU A 1 464 ? 13.886 -4.176 -20.652 1.00 85.00 464 LEU A C 1
ATOM 3640 O O . LEU A 1 464 ? 14.027 -3.277 -21.482 1.00 85.00 464 LEU A O 1
ATOM 3644 N N . ILE A 1 465 ? 14.661 -4.272 -19.568 1.00 86.69 465 ILE A N 1
ATOM 3645 C CA . ILE A 1 465 ? 15.822 -3.401 -19.346 1.00 86.69 465 ILE A CA 1
ATOM 3646 C C . ILE A 1 465 ? 16.838 -3.595 -20.478 1.00 86.69 465 ILE A C 1
ATOM 3648 O O . ILE A 1 465 ? 17.294 -2.602 -21.046 1.00 86.69 465 ILE A O 1
ATOM 3652 N N . ASP A 1 466 ? 17.128 -4.835 -20.870 1.00 87.38 466 ASP A N 1
ATOM 3653 C CA . ASP A 1 466 ? 18.020 -5.145 -21.992 1.00 87.38 466 ASP A CA 1
ATOM 3654 C C . ASP A 1 466 ? 17.507 -4.570 -23.322 1.00 87.38 466 ASP A C 1
ATOM 3656 O O . ASP A 1 466 ? 18.264 -3.956 -24.081 1.00 87.38 466 ASP A O 1
ATOM 3660 N N . ASP A 1 467 ? 16.205 -4.689 -23.587 1.00 88.50 467 ASP A N 1
ATOM 3661 C CA . ASP A 1 467 ? 15.568 -4.100 -24.768 1.00 88.50 467 ASP A CA 1
ATOM 3662 C C . ASP A 1 467 ? 15.644 -2.563 -24.774 1.00 88.50 467 ASP A C 1
ATOM 3664 O O . ASP A 1 467 ? 15.885 -1.956 -25.824 1.00 88.50 467 ASP A O 1
ATOM 3668 N N . LEU A 1 468 ? 15.474 -1.921 -23.612 1.00 91.56 468 LEU A N 1
ATOM 3669 C CA . LEU A 1 468 ? 15.601 -0.471 -23.446 1.00 91.56 468 LEU A CA 1
ATOM 3670 C C . LEU A 1 468 ? 17.055 0.000 -23.581 1.00 91.56 468 LEU A C 1
ATOM 3672 O O . LEU A 1 468 ? 17.303 1.066 -24.155 1.00 91.56 468 LEU A O 1
ATOM 3676 N N . LEU A 1 469 ? 18.026 -0.785 -23.111 1.00 91.81 469 LEU A N 1
ATOM 3677 C CA . LEU A 1 469 ? 19.450 -0.527 -23.335 1.00 91.81 469 LEU A CA 1
ATOM 3678 C C . LEU A 1 469 ? 19.788 -0.617 -24.825 1.00 91.81 469 LEU A C 1
ATOM 3680 O O . LEU A 1 469 ? 20.465 0.268 -25.358 1.00 91.81 469 LEU A O 1
ATOM 3684 N N . LEU A 1 470 ? 19.266 -1.629 -25.523 1.00 93.06 470 LEU A N 1
ATOM 3685 C CA . LEU A 1 470 ? 19.439 -1.766 -26.966 1.00 93.06 470 LEU A CA 1
ATOM 3686 C C . LEU A 1 470 ? 18.776 -0.606 -27.722 1.00 93.06 470 LEU A C 1
ATOM 3688 O O . LEU A 1 470 ? 19.399 -0.031 -28.614 1.00 93.06 470 LEU A O 1
ATOM 3692 N N . LEU A 1 471 ? 17.568 -0.193 -27.327 1.00 94.50 471 LEU A N 1
ATOM 3693 C CA . LEU A 1 471 ? 16.896 0.986 -27.883 1.00 94.50 471 LEU A CA 1
ATOM 3694 C C . LEU A 1 471 ? 17.717 2.263 -27.672 1.00 94.50 471 LEU A C 1
ATOM 3696 O O . LEU A 1 471 ? 17.878 3.057 -28.599 1.00 94.50 471 LEU A O 1
ATOM 3700 N N . THR A 1 472 ? 18.282 2.438 -26.477 1.00 92.88 472 THR A N 1
ATOM 3701 C CA . THR A 1 472 ? 19.143 3.581 -26.146 1.00 92.88 472 THR A CA 1
ATOM 3702 C C . THR A 1 472 ? 20.391 3.597 -27.010 1.00 92.88 472 THR A C 1
ATOM 3704 O O . THR A 1 472 ? 20.745 4.636 -27.565 1.00 92.88 472 THR A O 1
ATOM 3707 N N . ARG A 1 473 ? 21.023 2.438 -27.207 1.00 92.94 473 ARG A N 1
ATOM 3708 C CA . ARG A 1 473 ? 22.159 2.303 -28.117 1.00 92.94 473 ARG A CA 1
ATOM 3709 C C . ARG A 1 473 ? 21.786 2.690 -29.551 1.00 92.94 473 ARG A C 1
ATOM 3711 O O . ARG A 1 473 ? 22.524 3.451 -30.168 1.00 92.94 473 ARG A O 1
ATOM 3718 N N . ARG A 1 474 ? 20.630 2.244 -30.059 1.00 92.38 474 ARG A N 1
ATOM 3719 C CA . ARG A 1 474 ? 20.145 2.631 -31.398 1.00 92.38 474 ARG A CA 1
ATOM 3720 C C . ARG A 1 474 ? 19.851 4.125 -31.509 1.00 92.38 474 ARG A C 1
ATOM 3722 O O . ARG A 1 474 ? 20.183 4.730 -32.522 1.00 92.38 474 ARG A O 1
ATOM 3729 N N . ALA A 1 475 ? 19.294 4.739 -30.466 1.00 91.06 475 ALA A N 1
ATOM 3730 C CA . ALA A 1 475 ? 19.087 6.186 -30.419 1.00 91.06 475 ALA A CA 1
ATOM 3731 C C . ALA A 1 475 ? 20.421 6.949 -30.474 1.00 91.06 475 ALA A C 1
ATOM 3733 O O . ALA A 1 475 ? 20.562 7.934 -31.196 1.00 91.06 475 ALA A O 1
ATOM 3734 N N . VAL A 1 476 ? 21.426 6.471 -29.742 1.00 90.62 476 VAL A N 1
ATOM 3735 C CA . VAL A 1 476 ? 22.776 7.042 -29.742 1.00 90.62 476 VAL A CA 1
ATOM 3736 C C . VAL A 1 476 ? 23.427 6.908 -31.126 1.00 90.62 476 VAL A C 1
ATOM 3738 O O . VAL A 1 476 ? 23.903 7.906 -31.656 1.00 90.62 476 VAL A O 1
ATOM 3741 N N . GLU A 1 477 ? 23.357 5.736 -31.765 1.00 89.25 477 GLU A N 1
ATOM 3742 C CA . GLU A 1 477 ? 23.845 5.493 -33.139 1.00 89.25 477 GLU A CA 1
ATOM 3743 C C . GLU A 1 477 ? 23.154 6.375 -34.200 1.00 89.25 477 GLU A C 1
ATOM 3745 O O . GLU A 1 477 ? 23.760 6.713 -35.224 1.00 89.25 477 GLU A O 1
ATOM 3750 N N . LEU A 1 478 ? 21.895 6.754 -33.956 1.00 86.31 478 LEU A N 1
ATOM 3751 C CA . LEU A 1 478 ? 21.115 7.661 -34.800 1.00 86.31 478 LEU A CA 1
ATOM 3752 C C . LEU A 1 478 ? 21.538 9.129 -34.624 1.00 86.31 478 LEU A C 1
ATOM 3754 O O . LEU A 1 478 ? 21.519 9.881 -35.591 1.00 86.31 478 LEU A O 1
ATOM 3758 N N . THR A 1 479 ? 21.963 9.527 -33.420 1.00 84.12 479 THR A N 1
ATOM 3759 C CA . THR A 1 479 ? 22.357 10.920 -33.112 1.00 84.12 479 THR A CA 1
ATOM 3760 C C . THR A 1 479 ? 23.853 11.226 -33.237 1.00 84.12 479 THR A C 1
ATOM 3762 O O . THR A 1 479 ? 24.211 12.390 -33.401 1.00 84.12 479 THR A O 1
ATOM 3765 N N . LEU A 1 480 ? 24.733 10.219 -33.156 1.00 78.06 480 LEU A N 1
ATOM 3766 C CA . LEU A 1 480 ? 26.192 10.406 -33.193 1.00 78.06 480 LEU A CA 1
ATOM 3767 C C . LEU A 1 480 ? 26.764 10.627 -34.602 1.00 78.06 480 LEU A C 1
ATOM 3769 O O . LEU A 1 480 ? 27.822 11.241 -34.724 1.00 78.06 480 LEU A O 1
ATOM 3773 N N . ASP A 1 481 ? 26.074 10.199 -35.662 1.00 61.41 481 ASP A N 1
ATOM 3774 C CA . ASP A 1 481 ? 26.536 10.417 -37.040 1.00 61.41 481 ASP A CA 1
ATOM 3775 C C . ASP A 1 481 ? 26.060 11.777 -37.568 1.00 61.41 481 ASP A C 1
ATOM 3777 O O . ASP A 1 481 ? 25.160 11.887 -38.398 1.00 61.41 481 ASP A O 1
ATOM 3781 N N . GLY A 1 482 ? 26.707 12.836 -37.076 1.00 54.59 482 GLY A N 1
ATOM 3782 C CA . GLY A 1 482 ? 26.603 14.191 -37.626 1.00 54.59 482 GLY A CA 1
ATOM 3783 C C . GLY A 1 482 ? 27.261 14.362 -39.005 1.00 54.59 482 GLY A C 1
ATOM 3784 O O . GLY A 1 482 ? 27.114 15.423 -39.616 1.00 54.59 482 GLY A O 1
ATOM 3785 N N . ASP A 1 483 ? 27.947 13.339 -39.527 1.00 52.03 483 ASP A N 1
ATOM 3786 C CA . ASP A 1 483 ? 28.522 13.361 -40.872 1.00 52.03 483 ASP A CA 1
ATOM 3787 C C . ASP A 1 483 ? 27.528 12.820 -41.904 1.00 52.03 483 ASP A C 1
ATOM 3789 O O . ASP A 1 483 ? 27.264 11.622 -42.005 1.00 52.03 483 ASP A O 1
ATOM 3793 N N . ARG A 1 484 ? 26.990 13.760 -42.692 1.00 55.03 484 ARG A N 1
ATOM 3794 C CA . ARG A 1 484 ? 26.005 13.634 -43.783 1.00 55.03 484 ARG A CA 1
ATOM 3795 C C . ARG A 1 484 ? 26.437 12.695 -44.923 1.00 55.03 484 ARG A C 1
ATOM 3797 O O . ARG A 1 484 ? 26.543 13.112 -46.077 1.00 55.03 484 ARG A O 1
ATOM 3804 N N . SER A 1 485 ? 26.642 11.420 -44.635 1.00 53.19 485 SER A N 1
ATOM 3805 C CA . SER A 1 485 ? 27.070 10.428 -45.617 1.00 53.19 485 SER A CA 1
ATOM 3806 C C . SER A 1 485 ? 25.934 9.443 -45.889 1.00 53.19 485 SER A C 1
ATOM 3808 O O . SER A 1 485 ? 25.778 8.444 -45.198 1.00 53.19 485 SER A O 1
ATOM 3810 N N . SER A 1 486 ? 25.167 9.731 -46.947 1.00 58.62 486 SER A N 1
ATOM 3811 C CA . SER A 1 486 ? 24.072 8.927 -47.520 1.00 58.62 486 SER A CA 1
ATOM 3812 C C . SER A 1 486 ? 22.724 8.963 -46.779 1.00 58.62 486 SER A C 1
ATOM 3814 O O . SER A 1 486 ? 22.548 8.384 -45.711 1.00 58.62 486 SER A O 1
ATOM 3816 N N . ALA A 1 487 ? 21.713 9.540 -47.443 1.00 63.03 487 ALA A N 1
ATOM 3817 C CA . ALA A 1 487 ? 20.305 9.495 -47.026 1.00 63.03 487 ALA A CA 1
ATOM 3818 C C . ALA A 1 487 ? 19.777 8.059 -46.825 1.00 63.03 487 ALA A C 1
ATOM 3820 O O . ALA A 1 487 ? 18.860 7.847 -46.039 1.00 63.03 487 ALA A O 1
ATOM 3821 N N . VAL A 1 488 ? 20.379 7.070 -47.500 1.00 63.97 488 VAL A N 1
ATOM 3822 C CA . VAL A 1 488 ? 20.033 5.646 -47.363 1.00 63.97 488 VAL A CA 1
ATOM 3823 C C . VAL A 1 488 ? 20.512 5.076 -46.020 1.00 63.97 488 VAL A C 1
ATOM 3825 O O . VAL A 1 488 ? 19.840 4.228 -45.429 1.00 63.97 488 VAL A O 1
ATOM 3828 N N . LEU A 1 489 ? 21.654 5.549 -45.504 1.00 65.44 489 LEU A N 1
ATOM 3829 C CA . LEU A 1 489 ? 22.167 5.126 -44.197 1.00 65.44 489 LEU A CA 1
ATOM 3830 C C . LEU A 1 489 ? 21.266 5.650 -43.070 1.00 65.44 489 LEU A C 1
ATOM 3832 O O . LEU A 1 489 ? 20.941 4.916 -42.141 1.00 65.44 489 LEU A O 1
ATOM 3836 N N . ASP A 1 490 ? 20.806 6.895 -43.201 1.00 76.25 490 ASP A N 1
ATOM 3837 C CA . ASP A 1 490 ? 19.921 7.554 -42.238 1.00 76.25 490 ASP A CA 1
ATOM 3838 C C . ASP A 1 490 ? 18.534 6.879 -42.182 1.00 76.25 490 ASP A C 1
ATOM 3840 O O . ASP A 1 490 ? 18.033 6.558 -41.104 1.00 76.25 490 ASP A O 1
ATOM 3844 N N . THR A 1 491 ? 17.943 6.517 -43.331 1.00 81.69 491 THR A N 1
ATOM 3845 C CA . THR A 1 491 ? 16.682 5.747 -43.346 1.00 81.69 491 THR A CA 1
ATOM 3846 C C . THR A 1 491 ? 16.823 4.369 -42.708 1.00 81.69 491 THR A C 1
ATOM 3848 O O . THR A 1 491 ? 15.929 3.941 -41.984 1.00 81.69 491 THR A O 1
ATOM 3851 N N . THR A 1 492 ? 17.956 3.694 -42.923 1.00 86.69 492 THR A N 1
ATOM 3852 C CA . THR A 1 492 ? 18.199 2.358 -42.356 1.00 86.69 492 THR A CA 1
ATOM 3853 C C . THR A 1 492 ? 18.312 2.423 -40.833 1.00 86.69 492 THR A C 1
ATOM 3855 O O . THR A 1 492 ? 17.695 1.628 -40.132 1.00 86.69 492 THR A O 1
ATOM 3858 N N . LYS A 1 493 ? 19.019 3.424 -40.297 1.00 87.88 493 LYS A N 1
ATOM 3859 C CA . LYS A 1 493 ? 19.126 3.643 -38.846 1.00 87.88 493 LYS A CA 1
ATOM 3860 C C . LYS A 1 493 ? 17.792 3.998 -38.199 1.00 87.88 493 LYS A C 1
ATOM 3862 O O . LYS A 1 493 ? 17.483 3.498 -37.119 1.00 87.88 493 LYS A O 1
ATOM 3867 N N . ARG A 1 494 ? 16.984 4.835 -38.859 1.00 89.81 494 ARG A N 1
ATOM 3868 C CA . ARG A 1 494 ? 15.620 5.155 -38.404 1.00 89.81 494 ARG A CA 1
ATOM 3869 C C . ARG A 1 494 ? 14.744 3.909 -38.373 1.00 89.81 494 ARG A C 1
ATOM 3871 O O . ARG A 1 494 ? 14.002 3.715 -37.415 1.00 89.81 494 ARG A O 1
ATOM 3878 N N . ASP A 1 495 ? 14.862 3.052 -39.382 1.00 90.06 495 ASP A N 1
ATOM 3879 C CA . ASP A 1 495 ? 14.139 1.784 -39.448 1.00 90.06 495 ASP A CA 1
ATOM 3880 C C . ASP A 1 495 ? 14.577 0.799 -38.358 1.00 90.06 495 ASP A C 1
ATOM 3882 O O . ASP A 1 495 ? 13.725 0.165 -37.735 1.00 90.06 495 ASP A O 1
ATOM 3886 N N . GLU A 1 496 ? 15.877 0.703 -38.076 1.00 92.12 496 GLU A N 1
ATOM 3887 C CA . GLU A 1 496 ? 16.402 -0.105 -36.969 1.00 92.12 496 GLU A CA 1
ATOM 3888 C C . GLU A 1 496 ? 15.921 0.409 -35.608 1.00 92.12 496 GLU A C 1
ATOM 3890 O O . GLU A 1 496 ? 15.521 -0.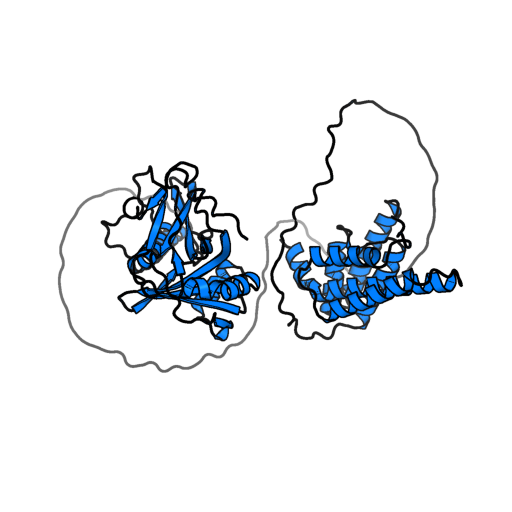387 -34.756 1.00 92.12 496 GLU A O 1
ATOM 3895 N N . PHE A 1 497 ? 15.903 1.731 -35.410 1.00 92.94 497 PHE A N 1
ATOM 3896 C CA . PHE A 1 497 ? 15.362 2.342 -34.199 1.00 92.94 497 PHE A CA 1
ATOM 3897 C C . PHE A 1 497 ? 13.864 2.048 -34.037 1.00 92.94 497 PHE A C 1
ATOM 3899 O O . PHE A 1 497 ? 13.449 1.589 -32.976 1.00 92.94 497 PHE A O 1
ATOM 3906 N N . LEU A 1 498 ? 13.060 2.247 -35.088 1.00 93.31 498 LEU A N 1
ATOM 3907 C CA . LEU A 1 498 ? 11.618 1.962 -35.075 1.00 93.31 498 LEU A CA 1
ATOM 3908 C C . LEU A 1 498 ? 11.322 0.489 -34.809 1.00 93.31 498 LEU A C 1
ATOM 3910 O O . LEU A 1 498 ? 10.400 0.155 -34.070 1.00 93.31 498 LEU A O 1
ATOM 3914 N N . LEU A 1 499 ? 12.101 -0.410 -35.408 1.00 94.75 499 LEU A N 1
ATOM 3915 C CA . LEU A 1 499 ? 11.952 -1.837 -35.166 1.00 94.75 499 LEU A CA 1
ATOM 3916 C C . LEU A 1 499 ? 12.267 -2.190 -33.708 1.00 94.75 499 LEU A C 1
ATOM 3918 O O . LEU A 1 499 ? 11.554 -3.003 -33.115 1.00 94.75 499 LEU A O 1
ATOM 3922 N N . GLN A 1 500 ? 13.298 -1.577 -33.125 1.00 95.12 500 GLN A N 1
ATOM 3923 C CA . GLN A 1 500 ? 13.640 -1.789 -31.723 1.00 95.12 500 GLN A CA 1
ATOM 3924 C C . GLN A 1 500 ? 12.573 -1.207 -30.788 1.00 95.12 500 GLN A C 1
ATOM 3926 O O . GLN A 1 500 ? 12.170 -1.878 -29.844 1.00 95.12 500 GLN A O 1
ATOM 3931 N N . GLU A 1 501 ? 12.047 -0.016 -31.074 1.00 94.38 501 GLU A N 1
ATOM 3932 C CA . GLU A 1 501 ? 10.953 0.595 -30.307 1.00 94.38 501 GLU A CA 1
ATOM 3933 C C . GLU A 1 501 ? 9.697 -0.282 -30.341 1.00 94.38 501 GLU A C 1
ATOM 3935 O O . GLU A 1 501 ? 9.157 -0.641 -29.293 1.00 94.38 501 GLU A O 1
ATOM 3940 N N . ALA A 1 502 ? 9.293 -0.729 -31.533 1.00 95.44 502 ALA A N 1
ATOM 3941 C CA . ALA A 1 502 ? 8.184 -1.659 -31.707 1.00 95.44 502 ALA A CA 1
ATOM 3942 C C . ALA A 1 502 ? 8.418 -2.988 -30.969 1.00 95.44 502 ALA A C 1
ATOM 3944 O O . ALA A 1 502 ? 7.467 -3.586 -30.468 1.00 95.44 502 ALA A O 1
ATOM 3945 N N . THR A 1 503 ? 9.671 -3.446 -30.881 1.00 94.06 503 THR A N 1
ATOM 3946 C CA . THR A 1 503 ? 10.048 -4.640 -30.110 1.00 94.06 503 THR A CA 1
ATOM 3947 C C . THR A 1 503 ? 9.847 -4.416 -28.614 1.00 94.06 503 THR A C 1
ATOM 3949 O O . THR A 1 503 ? 9.166 -5.225 -27.985 1.00 94.06 503 THR A O 1
ATOM 3952 N N . CYS A 1 504 ? 10.330 -3.294 -28.070 1.00 93.56 504 CYS A N 1
ATOM 3953 C CA . CYS A 1 504 ? 10.131 -2.926 -26.666 1.00 93.56 504 CYS A CA 1
ATOM 3954 C C . CYS A 1 504 ? 8.638 -2.830 -26.315 1.00 93.56 504 CYS A C 1
ATOM 3956 O O . CYS A 1 504 ? 8.186 -3.391 -25.318 1.00 93.56 504 CYS A O 1
ATOM 3958 N N . VAL A 1 505 ? 7.852 -2.145 -27.154 1.00 95.00 505 VAL A N 1
ATOM 3959 C CA . VAL A 1 505 ? 6.405 -1.969 -26.957 1.00 95.00 505 VAL A CA 1
ATOM 3960 C C . VAL A 1 505 ? 5.673 -3.310 -27.035 1.00 95.00 505 VAL A C 1
ATOM 3962 O O . VAL A 1 505 ? 4.829 -3.605 -26.187 1.00 95.00 505 VAL A O 1
ATOM 3965 N N . ALA A 1 506 ? 5.991 -4.146 -28.028 1.00 94.25 506 ALA A N 1
ATOM 3966 C CA . ALA A 1 506 ? 5.385 -5.467 -28.161 1.00 94.25 506 ALA A CA 1
ATOM 3967 C C . ALA A 1 506 ? 5.687 -6.338 -26.941 1.00 94.25 506 ALA A C 1
ATOM 3969 O O . ALA A 1 506 ? 4.762 -6.915 -26.367 1.00 94.25 506 ALA A O 1
ATOM 3970 N N . ARG A 1 507 ? 6.959 -6.398 -26.523 1.00 92.00 507 ARG A N 1
ATOM 3971 C CA . ARG A 1 507 ? 7.382 -7.184 -25.362 1.00 92.00 507 ARG A CA 1
ATOM 3972 C C . ARG A 1 507 ? 6.687 -6.690 -24.104 1.00 92.00 507 ARG A C 1
ATOM 3974 O O . ARG A 1 507 ? 6.102 -7.499 -23.399 1.00 92.00 507 ARG A O 1
ATOM 3981 N N . PHE A 1 508 ? 6.608 -5.379 -23.893 1.00 93.31 508 PHE A N 1
ATOM 3982 C CA . PHE A 1 508 ? 5.856 -4.797 -22.785 1.00 93.31 508 PHE A CA 1
ATOM 3983 C C . PHE A 1 508 ? 4.397 -5.263 -22.749 1.00 93.31 508 PHE A C 1
ATOM 3985 O O . PHE A 1 508 ? 3.931 -5.785 -21.736 1.00 93.31 508 PHE A O 1
ATOM 3992 N N . PHE A 1 509 ? 3.670 -5.144 -23.861 1.00 93.62 509 PHE A N 1
ATOM 3993 C CA . PHE A 1 509 ? 2.279 -5.591 -23.897 1.00 93.62 509 PHE A CA 1
ATOM 3994 C C . PHE A 1 509 ? 2.137 -7.103 -23.745 1.00 93.62 509 PHE A C 1
ATOM 3996 O O . PHE A 1 509 ? 1.108 -7.534 -23.245 1.00 93.62 509 PHE A O 1
ATOM 4003 N N . VAL A 1 510 ? 3.117 -7.911 -24.149 1.00 92.19 510 VAL A N 1
ATOM 4004 C CA . VAL A 1 510 ? 3.086 -9.376 -23.996 1.00 92.19 510 VAL A CA 1
ATOM 4005 C C . VAL A 1 510 ? 3.405 -9.799 -22.563 1.00 92.19 510 VAL A C 1
ATOM 4007 O O . VAL A 1 510 ? 2.677 -10.615 -21.996 1.00 92.19 510 VAL A O 1
ATOM 4010 N N . THR A 1 511 ? 4.433 -9.208 -21.958 1.00 88.94 511 THR A N 1
ATOM 4011 C CA . THR A 1 511 ? 4.865 -9.470 -20.581 1.00 88.94 511 THR A CA 1
ATOM 4012 C C . THR A 1 511 ? 3.804 -9.021 -19.579 1.00 88.94 511 THR A C 1
ATOM 4014 O O . THR A 1 511 ? 3.411 -9.785 -18.694 1.00 88.94 511 THR A O 1
ATOM 4017 N N . TYR A 1 512 ? 3.271 -7.808 -19.750 1.00 88.81 512 TYR A N 1
ATOM 4018 C CA . TYR A 1 512 ? 2.359 -7.187 -18.786 1.00 88.81 512 TYR A CA 1
ATOM 4019 C C . TYR A 1 512 ? 0.879 -7.286 -19.180 1.00 88.81 512 TYR A C 1
ATOM 4021 O O . TYR A 1 512 ? 0.018 -6.802 -18.445 1.00 88.81 512 TYR A O 1
ATOM 4029 N N . ALA A 1 513 ? 0.540 -7.964 -20.284 1.00 86.44 513 ALA A N 1
ATOM 4030 C CA . ALA A 1 513 ? -0.820 -8.057 -20.833 1.00 86.44 513 ALA A CA 1
ATOM 4031 C C . ALA A 1 513 ? -1.890 -8.394 -19.784 1.00 86.44 513 ALA A C 1
ATOM 4033 O O . ALA A 1 513 ? -2.957 -7.781 -19.736 1.00 86.44 513 ALA A O 1
ATOM 4034 N N . GLN A 1 514 ? -1.607 -9.379 -18.927 1.00 83.75 514 GLN A N 1
ATOM 4035 C CA . GLN A 1 514 ? -2.536 -9.816 -17.884 1.00 83.75 514 GLN A CA 1
ATOM 4036 C C . GLN A 1 514 ? -2.779 -8.731 -16.846 1.00 83.75 514 GLN A C 1
ATOM 4038 O O . GLN A 1 514 ? -3.935 -8.496 -16.495 1.00 83.75 514 GLN A O 1
ATOM 4043 N N . HIS A 1 515 ? -1.723 -8.055 -16.400 1.00 83.31 515 HIS A N 1
ATOM 4044 C CA . HIS A 1 515 ? -1.829 -6.947 -15.461 1.00 83.31 515 HIS A CA 1
ATOM 4045 C C . HIS A 1 515 ? -2.635 -5.800 -16.071 1.00 83.31 515 HIS A C 1
ATOM 4047 O O . HIS A 1 515 ? -3.657 -5.395 -15.519 1.00 83.31 515 HIS A O 1
ATOM 4053 N N . LEU A 1 516 ? -2.244 -5.345 -17.264 1.00 85.75 516 LEU A N 1
ATOM 4054 C CA . LEU A 1 516 ? -2.922 -4.250 -17.961 1.00 85.75 516 LEU A CA 1
ATOM 4055 C C . LEU A 1 516 ? -4.400 -4.583 -18.240 1.00 85.75 516 LEU A C 1
ATOM 4057 O O . LEU A 1 516 ? -5.266 -3.715 -18.183 1.00 85.75 516 LEU A O 1
ATOM 4061 N N . SER A 1 517 ? -4.731 -5.859 -18.474 1.00 86.25 517 SER A N 1
ATOM 4062 C CA . SER A 1 517 ? -6.120 -6.293 -18.671 1.00 86.25 517 SER A CA 1
ATOM 4063 C C . SER A 1 517 ? -6.984 -6.260 -17.409 1.00 86.25 517 SER A C 1
ATOM 4065 O O . SER A 1 517 ? -8.206 -6.160 -17.524 1.00 86.25 517 SER A O 1
ATOM 4067 N N . ARG A 1 518 ? -6.385 -6.361 -16.214 1.00 83.19 518 ARG A N 1
ATOM 4068 C CA . ARG A 1 518 ? -7.112 -6.241 -14.939 1.00 83.19 518 ARG A CA 1
ATOM 4069 C C . ARG A 1 518 ? -7.511 -4.789 -14.692 1.00 83.19 518 ARG A C 1
ATOM 4071 O O . ARG A 1 518 ? -8.660 -4.548 -14.341 1.00 83.19 518 ARG A O 1
ATOM 4078 N N . GLN A 1 519 ? -6.621 -3.851 -15.009 1.00 78.31 519 GLN A N 1
ATOM 4079 C CA . GLN A 1 519 ? -6.884 -2.409 -14.931 1.00 78.31 519 GLN A CA 1
ATOM 4080 C C . GLN A 1 519 ? -7.971 -1.929 -15.901 1.00 78.31 519 GLN A C 1
ATOM 4082 O O . GLN A 1 519 ? -8.624 -0.927 -15.655 1.00 78.31 519 GLN A O 1
ATOM 4087 N N . LEU A 1 520 ? -8.196 -2.642 -17.008 1.00 75.38 520 LEU A N 1
ATOM 4088 C CA . LEU A 1 520 ? -9.283 -2.331 -17.946 1.00 75.38 520 LEU A CA 1
ATOM 4089 C C . LEU A 1 520 ? -10.667 -2.817 -17.475 1.00 75.38 520 LEU A C 1
ATOM 4091 O O . LEU A 1 520 ? -11.663 -2.524 -18.134 1.00 75.38 520 LEU A O 1
ATOM 4095 N N . LYS A 1 521 ? -10.739 -3.611 -16.399 1.00 62.09 521 LYS A N 1
ATOM 4096 C CA . LYS A 1 521 ? -11.996 -4.151 -15.846 1.00 62.09 521 LYS A CA 1
ATOM 4097 C C . LYS A 1 521 ? -12.457 -3.444 -14.569 1.00 62.09 521 LYS A C 1
ATOM 4099 O O . LYS A 1 521 ? -13.605 -3.652 -14.178 1.00 62.09 521 LYS A O 1
ATOM 4104 N N . SER A 1 522 ? -11.566 -2.692 -13.924 1.00 44.28 522 SER A N 1
ATOM 4105 C CA . SER A 1 522 ? -11.870 -1.748 -12.840 1.00 44.28 522 SER A CA 1
ATOM 4106 C C . SER A 1 522 ? -12.411 -0.448 -13.409 1.00 44.28 522 SER A C 1
ATOM 4108 O O . SER A 1 522 ? -13.369 0.086 -12.813 1.00 44.28 522 SER A O 1
#

pLDDT: mean 71.47, std 24.48, range [23.55, 96.25]

Foldseek 3Di:
DDDDDPQFAFDPLFDWAWQDKFFKKKWFAFPVRDIAIAQFCDPVRNPWTWIWIWTDTPLAIFIKIKTWFWAADPNDIDIDIKIWGAQAKAFPDLDWDKDAPVRDDPVRQVRVCSNPVDRFGIKTKTKMFGDAFTWMKDFDDPDQDAGDAPRQLNLLSVNCCRHTGGIMMIIGGDDPSNNVSCNVCVVSSNPGHHYTGTPQCPGRVRSGIDIDPSVSHHVPVDPDHSVNSVVVNVVVVVVVVVVVVVVVDDDDDDDDDDDDDDDDDDDDDDDDDDDDDDDDDDDDDDDDDDDDDDDDDDDDDDDDDDDDDDDDDDDDDDDDDDDDDDDDDDDDDDDDDDDDDDDPPDDPPQDDDPDDDPPPPPPPPQPVVLLVVQLVLQLVLCVLAPPLCPDPVLVVLLLVSLVCRLVVPPPCNVVSSVVSVVVSVVDSVVDPGDDDDLQDQLCVVLVVVVVVLCVQDVDDDPVLVVLSVVLSVLSNVLNVCPPPDDPVVNVVSVSVNSSSSSSSSSVSSNSCSVVSVVSVVD

Mean predicted aligned error: 21.66 Å

Solvent-accessible surface area (backbone atoms only — not comparable to full-atom values): 31867 Å² total; per-residue (Å²): 121,52,81,76,63,88,58,58,32,50,34,88,93,44,58,56,52,26,60,38,79,44,64,32,38,38,40,34,57,48,101,81,71,45,84,43,70,45,42,63,53,40,94,91,32,68,77,27,44,26,29,43,36,36,28,35,40,98,82,21,23,28,58,37,38,39,38,36,44,49,46,75,56,96,88,41,84,44,75,50,66,34,38,39,29,50,72,34,61,40,56,78,54,99,66,77,43,76,35,44,59,88,71,45,58,67,68,62,51,51,40,46,21,72,68,68,77,48,74,65,64,38,30,36,42,46,51,38,34,33,88,46,54,30,51,30,42,30,64,61,75,92,55,96,64,54,52,66,64,76,40,30,36,54,49,38,42,49,49,46,48,31,65,68,45,44,48,38,38,42,37,29,69,62,42,73,64,54,51,50,43,42,70,72,44,48,64,35,36,64,73,36,66,49,71,78,48,65,30,38,60,57,8,49,83,58,61,20,38,43,68,64,57,52,72,66,37,37,65,75,89,48,95,73,42,45,80,56,44,56,60,54,52,55,52,51,49,54,55,51,52,50,52,57,55,56,70,73,66,80,80,89,90,81,89,83,85,87,83,85,86,89,83,90,81,83,87,84,89,82,89,84,86,83,89,83,86,82,89,83,83,88,82,84,85,84,88,82,88,81,87,84,84,92,85,80,86,91,82,81,88,82,83,88,84,86,89,78,89,81,89,79,83,83,87,85,82,85,88,78,91,86,81,87,83,90,88,85,87,88,87,87,87,90,84,86,86,82,86,74,87,81,66,82,83,77,72,79,86,76,80,84,72,82,74,83,72,72,91,67,69,68,88,61,80,61,36,60,68,53,46,50,53,47,23,56,47,43,33,59,47,37,76,71,35,58,68,55,85,76,37,75,87,45,39,65,48,48,32,51,48,12,42,25,28,55,68,58,36,75,81,55,43,61,58,50,50,53,52,48,50,52,50,53,53,53,47,53,74,75,39,89,63,69,76,80,75,78,88,50,56,31,65,62,67,45,47,56,56,53,53,54,48,52,73,76,45,83,72,79,53,73,72,54,49,52,41,50,50,51,39,46,50,39,31,41,65,60,58,69,63,78,69,92,70,54,76,67,54,54,53,50,45,52,49,54,36,42,46,39,49,20,40,45,54,42,48,48,28,33,74,42,11,69,63,60,50,53,68,73,72,110